Protein AF-A0A9D0VK00-F1 (afdb_monomer_lite)

Radius of gyration: 41.48 Å; chains: 1; bounding box: 102×37×130 Å

Sequence (480 aa):
MAPVDPTLLAILDDPEPTIRARGIARVRYRDLADPDVLACMLARCRDDQAVPGEPPRPGADPIAAFFDPDDPRARSTRVADLAAARLAATGFPSDRASVAALAGALSLDPPGTLPGVAITALIDGGLEDPEGALRALIPPLIALDVPLYEVIARSSAEAWPILAELATAPLAPRLWQELLNHPPAHDAAVDAVRTSTRSGRLQPTAAEAASILGVLVAWGEHDALIEIVEVLQRPWPWAVAWWALAEAPGAEAAASDLFAWLADPTPTPADLPARIAEAMVHQGPRPGFPLGAFLRWAGHDHGVLERWGVPDAITARVLSDWVCAIDEDLDRAWRAARHLCEAGAHGPEVISLIDPHPPWSASLLSALARADPPIPWLEPVLLARIEAHLEHLAPAVEALQRLGPSACAAALEIGLSLAEAAPIHTIPLRDGLVRIVRGGVDTSALAALASTAGDPALEARVRRIEPTIGPGEQITPSAG

Foldseek 3Di:
DPDAPVVLLCQCPDPDLQSNLVSLVPDALVNLVDVSSLLSLLVQLQQQDWDQDDDDDPPDDPVVQVPDPPRPRPDTDGSNVSSQVSCQVRDFDQELSSLLSLLVSLQVPGPPDSLVSLLSSLQVDPRPCNLSSCVRNVVSCLVVVHQNLNSLVRDDLVCLLSLLLVCVQPHSPRSLVSQCVPVSSNVSNLVSNLVCLVVVSHDDDPVRLLSNLLVCLLVLVLVSLLSNLVRVCVVPLCSLLSNLLSPQPCSVVVSVVVSVVSVDVPPPQQCSLLVSLVSNLVVAEDPPRPLLSSCVSNVANNCNCVGHAQPDPSNLVSLLVLLQVCVVPVVRNLVSLLSCQQVLNDDCSNVVSLPPDDDQALVSLLSLLVGVVHDPCSLVSLLVVCLVPVLSLQSCLNSQVSVALVSLVSSLVSLLVVQVVFDWDWDDDPPQKTWIAGPSRDLVSSCSSCVGNVDVVSNVSSVVRPIDIDGNPPDDDDDD

Secondary structure (DSSP, 8-state):
-PPP-HHHHHHHT-SSHHHHHHHHHH--HHHHTSHHHHHHHHHHTT---EEPPPPPPTTS-TTTTSS-TT-GGG-PEEHHHHHHHHHHHH----SHHHHHHHHHHHTT---TTHHHHHHHHHHS---S-HHHHHHHHHHHHHHTT---HHHHHH--TTTHHHHHHHHHTTB-HHHHHHHHTSHHHHHHHHHHHHHHHHTTS----HHHHHHHHHHHHHHT-HHHHHHHHHHHTTT-GGGHHHHHHTT-TTHHHHHHHHHHHHHSS-S-TTTHHHHHHHHHHHH---TT--HHHHHHHHSS-TTHHHHH---SHHHHHHHHHHHHTTTT-HHHHHHHHHHHHHTT---THHHHHHTT-----HHHHHHHTT-SS--TTHHHHHHHHHHH-GGGHHHHHHHHHHH-HHHHHHHHHHHHHHHHHSPEEEEE-GGGEEEEEETT--HHHHHHHHHHH--HHHHHHHHHHS-EEEETT--PPPP-

pLDDT: mean 82.75, std 12.8, range [33.88, 95.69]

Structure (mmCIF, N/CA/C/O backbone):
data_AF-A0A9D0VK00-F1
#
_entry.id   AF-A0A9D0VK00-F1
#
loop_
_atom_site.group_PDB
_atom_site.id
_atom_site.type_symbol
_atom_site.label_atom_id
_atom_site.label_alt_id
_atom_site.label_comp_id
_atom_site.label_asym_id
_atom_site.label_entity_id
_atom_site.label_seq_id
_atom_site.pdbx_PDB_ins_code
_atom_site.Cartn_x
_atom_site.Cartn_y
_atom_site.Cartn_z
_atom_site.occupancy
_atom_site.B_iso_or_equiv
_atom_site.auth_seq_id
_atom_site.auth_comp_id
_atom_site.auth_asym_id
_atom_site.auth_atom_id
_atom_site.pdbx_PDB_model_num
ATOM 1 N N . MET A 1 1 ? 43.897 -1.816 -39.741 1.00 51.66 1 MET A N 1
ATOM 2 C CA . MET A 1 1 ? 42.900 -0.838 -40.220 1.00 51.66 1 MET A CA 1
ATOM 3 C C . MET A 1 1 ? 43.413 -0.214 -41.502 1.00 51.66 1 MET A C 1
ATOM 5 O O . MET A 1 1 ? 44.567 0.197 -41.529 1.00 51.66 1 MET A O 1
ATOM 9 N N . ALA A 1 2 ? 42.609 -0.216 -42.566 1.00 52.78 2 ALA A N 1
ATOM 10 C CA . ALA A 1 2 ? 42.898 0.618 -43.730 1.00 52.78 2 ALA A CA 1
ATOM 11 C C . ALA A 1 2 ? 42.634 2.086 -43.342 1.00 52.78 2 ALA A C 1
ATOM 13 O O . ALA A 1 2 ? 41.702 2.319 -42.573 1.00 52.78 2 ALA A O 1
ATOM 14 N N . PRO A 1 3 ? 43.449 3.048 -43.801 1.00 55.41 3 PRO A N 1
ATOM 15 C CA . PRO A 1 3 ? 43.206 4.456 -43.522 1.00 55.41 3 PRO A CA 1
ATOM 16 C C . PRO A 1 3 ? 41.860 4.886 -44.112 1.00 55.41 3 PRO A C 1
ATOM 18 O O . PRO A 1 3 ? 41.479 4.439 -45.196 1.00 55.41 3 PRO A O 1
ATOM 21 N N . VAL A 1 4 ? 41.169 5.744 -43.367 1.00 62.44 4 VAL A N 1
ATOM 22 C CA . VAL A 1 4 ? 39.934 6.431 -43.757 1.00 62.44 4 VAL A CA 1
ATOM 23 C C . VAL A 1 4 ? 40.104 7.026 -45.149 1.00 62.44 4 VAL A C 1
ATOM 25 O O . VAL A 1 4 ? 41.153 7.603 -45.434 1.00 62.44 4 VAL A O 1
ATOM 28 N N . ASP A 1 5 ? 39.099 6.908 -46.016 1.00 71.69 5 ASP A N 1
ATOM 29 C CA . ASP A 1 5 ? 39.064 7.710 -47.238 1.00 71.69 5 ASP A CA 1
ATOM 30 C C . ASP A 1 5 ? 38.694 9.147 -46.830 1.00 71.69 5 ASP A C 1
ATOM 32 O O . ASP A 1 5 ? 37.524 9.392 -46.525 1.00 71.69 5 ASP A O 1
ATOM 36 N N . PRO A 1 6 ? 39.639 10.112 -46.798 1.00 72.06 6 PRO A N 1
ATOM 37 C CA . PRO A 1 6 ? 39.341 11.489 -46.391 1.00 72.06 6 PRO A CA 1
ATOM 38 C C . PRO A 1 6 ? 38.284 12.133 -47.300 1.00 72.06 6 PRO A C 1
ATOM 40 O O . PRO A 1 6 ? 37.614 13.088 -46.913 1.00 72.06 6 PRO A O 1
ATOM 43 N N . THR A 1 7 ? 38.091 11.575 -48.498 1.00 81.94 7 THR A N 1
ATOM 44 C CA . THR A 1 7 ? 37.042 11.968 -49.435 1.00 81.94 7 THR A CA 1
ATOM 45 C C . THR A 1 7 ? 35.647 11.620 -48.913 1.00 81.94 7 THR A C 1
ATOM 47 O O . THR A 1 7 ? 34.703 12.344 -49.205 1.00 81.94 7 THR A O 1
ATOM 50 N N . LEU A 1 8 ? 35.479 10.536 -48.144 1.00 85.38 8 LEU A N 1
ATOM 51 C CA . LEU A 1 8 ? 34.170 10.123 -47.626 1.00 85.38 8 LEU A CA 1
ATOM 52 C C . LEU A 1 8 ? 33.675 11.066 -46.525 1.00 85.38 8 LEU A C 1
ATOM 54 O O . LEU A 1 8 ? 32.536 11.519 -46.602 1.00 85.38 8 LEU A O 1
ATOM 58 N N . LEU A 1 9 ? 34.529 11.408 -45.554 1.00 85.69 9 LEU A N 1
ATOM 59 C CA . LEU A 1 9 ? 34.196 12.376 -44.500 1.00 85.69 9 LEU A CA 1
ATOM 60 C C . LEU A 1 9 ? 33.845 13.746 -45.089 1.00 85.69 9 LEU A C 1
ATOM 62 O O . LEU A 1 9 ? 32.819 14.322 -44.739 1.00 85.69 9 LEU A O 1
ATOM 66 N N . ALA A 1 10 ? 34.629 14.218 -46.064 1.00 86.19 10 ALA A N 1
ATOM 67 C CA . ALA A 1 10 ? 34.352 15.478 -46.750 1.00 86.19 10 ALA A CA 1
ATOM 68 C C . ALA A 1 10 ? 32.982 15.491 -47.459 1.00 86.19 10 ALA A C 1
ATOM 70 O O . ALA A 1 10 ? 32.319 16.521 -47.480 1.00 86.19 10 ALA A O 1
ATOM 71 N N . ILE A 1 11 ? 32.538 14.355 -48.017 1.00 87.31 11 ILE A N 1
ATOM 72 C CA . ILE A 1 11 ? 31.214 14.231 -48.653 1.00 87.31 11 ILE A CA 1
ATOM 73 C C . ILE A 1 11 ? 30.091 14.185 -47.603 1.00 87.31 11 ILE A C 1
ATOM 75 O O . ILE A 1 11 ? 29.010 14.718 -47.844 1.00 87.31 11 ILE A O 1
ATOM 79 N N . LEU A 1 12 ? 30.314 13.536 -46.456 1.00 87.81 12 LEU A N 1
ATOM 80 C CA . LEU A 1 12 ? 29.312 13.434 -45.388 1.00 87.81 12 LEU A CA 1
ATOM 81 C C . LEU A 1 12 ? 29.066 14.775 -44.673 1.00 87.81 12 LEU A C 1
ATOM 83 O O . LEU A 1 12 ? 27.941 15.025 -44.240 1.00 87.81 12 LEU A O 1
ATOM 87 N N . ASP A 1 13 ? 30.078 15.643 -44.603 1.00 87.81 13 ASP A N 1
ATOM 88 C CA . ASP A 1 13 ? 29.990 16.989 -44.016 1.00 87.81 13 ASP A CA 1
ATOM 89 C C . ASP A 1 13 ? 29.683 18.106 -45.031 1.00 87.81 13 ASP A C 1
ATOM 91 O O . ASP A 1 13 ? 29.649 19.284 -44.669 1.00 87.81 13 ASP A O 1
ATOM 95 N N . ASP A 1 14 ? 29.426 17.760 -46.294 1.00 89.50 14 ASP A N 1
ATOM 96 C CA . ASP A 1 14 ? 29.150 18.738 -47.348 1.00 89.50 14 ASP A CA 1
ATOM 97 C C . ASP A 1 14 ? 27.904 19.594 -47.019 1.00 89.50 14 ASP A C 1
ATOM 99 O O . ASP A 1 14 ? 26.900 19.055 -46.551 1.00 89.50 14 ASP A O 1
ATOM 103 N N . PRO A 1 15 ? 27.895 20.922 -47.249 1.00 86.00 15 PRO A N 1
ATOM 104 C CA . PRO A 1 15 ? 26.725 21.762 -46.977 1.00 86.00 15 PRO A CA 1
ATOM 105 C C . PRO A 1 15 ? 25.488 21.420 -47.829 1.00 86.00 15 PRO A C 1
ATOM 107 O O . PRO A 1 15 ? 24.371 21.759 -47.429 1.00 86.00 15 PRO A O 1
ATOM 110 N N . GLU A 1 16 ? 25.631 20.716 -48.955 1.00 87.56 16 GLU A N 1
ATOM 111 C CA . GLU A 1 16 ? 24.528 20.342 -49.842 1.00 87.56 16 GLU A CA 1
ATOM 112 C C . GLU A 1 16 ? 23.876 18.986 -49.454 1.00 87.56 16 GLU A C 1
ATOM 114 O O . GLU A 1 16 ? 24.536 17.942 -49.501 1.00 87.56 16 GLU A O 1
ATOM 119 N N . PRO A 1 17 ? 22.556 18.940 -49.150 1.00 83.62 17 PRO A N 1
ATOM 120 C CA . PRO A 1 17 ? 21.855 17.711 -48.739 1.00 83.62 17 PRO A CA 1
ATOM 121 C C . PRO A 1 17 ? 22.003 16.543 -49.720 1.00 83.62 17 PRO A C 1
ATOM 123 O O . PRO A 1 17 ? 22.166 15.390 -49.320 1.00 83.62 17 PRO A O 1
ATOM 126 N N . THR A 1 18 ? 21.972 16.836 -51.022 1.00 84.75 18 THR A N 1
ATOM 127 C CA . THR A 1 18 ? 22.092 15.838 -52.092 1.00 84.75 18 THR A CA 1
ATOM 128 C C . THR A 1 18 ? 23.476 15.189 -52.116 1.00 84.75 18 THR A C 1
ATOM 130 O O . THR A 1 18 ? 23.601 13.996 -52.406 1.00 84.75 18 THR A O 1
ATOM 133 N N . ILE A 1 19 ? 24.528 15.955 -51.808 1.00 84.62 19 ILE A N 1
ATOM 134 C CA . ILE A 1 19 ? 25.902 15.447 -51.745 1.00 84.62 19 ILE A CA 1
ATOM 135 C C . ILE A 1 19 ? 26.059 14.556 -50.510 1.00 84.62 19 ILE A C 1
ATOM 137 O O . ILE A 1 19 ? 26.530 13.421 -50.641 1.00 84.62 19 ILE A O 1
ATOM 141 N N . ARG A 1 20 ? 25.539 14.990 -49.356 1.00 88.62 20 ARG A N 1
ATOM 142 C CA . ARG A 1 20 ? 25.523 14.176 -48.130 1.00 88.62 20 ARG A CA 1
ATOM 143 C C . ARG A 1 20 ? 24.768 12.862 -48.306 1.00 88.62 20 ARG A C 1
ATOM 145 O O . ARG A 1 20 ? 25.287 11.811 -47.937 1.00 88.62 20 ARG A O 1
ATOM 152 N N . ALA A 1 21 ? 23.596 12.880 -48.946 1.00 84.56 21 ALA A N 1
ATOM 153 C CA . ALA A 1 21 ? 22.815 11.674 -49.240 1.00 84.56 21 ALA A CA 1
ATOM 154 C C . ALA A 1 21 ? 23.599 10.644 -50.074 1.00 84.56 21 ALA A C 1
ATOM 156 O O . ALA A 1 21 ? 23.541 9.440 -49.811 1.00 84.56 21 ALA A O 1
ATOM 157 N N . ARG A 1 22 ? 24.396 11.105 -51.048 1.00 84.69 22 ARG A N 1
ATOM 158 C CA . ARG A 1 22 ? 25.305 10.233 -51.812 1.00 84.69 22 ARG A CA 1
ATOM 159 C C . ARG A 1 22 ? 26.430 9.680 -50.944 1.00 84.69 22 ARG A C 1
ATOM 161 O O . ARG A 1 22 ? 26.801 8.521 -51.120 1.00 84.69 22 ARG A O 1
ATOM 168 N N . GLY A 1 23 ? 26.967 10.487 -50.028 1.00 85.44 23 GLY A N 1
ATOM 169 C CA . GLY A 1 23 ? 27.923 10.039 -49.013 1.00 85.44 23 GLY A CA 1
ATOM 170 C C . GLY A 1 23 ? 27.354 8.898 -48.178 1.00 85.44 23 GLY A C 1
ATOM 171 O O . GLY A 1 23 ? 27.925 7.809 -48.166 1.00 85.44 23 GLY A O 1
ATOM 172 N N . ILE A 1 24 ? 26.173 9.112 -47.593 1.00 87.75 24 ILE A N 1
ATOM 173 C CA . ILE A 1 24 ? 25.434 8.135 -46.779 1.00 87.75 24 ILE A CA 1
ATOM 174 C C . ILE A 1 24 ? 25.257 6.809 -47.532 1.00 87.75 24 ILE A C 1
ATOM 176 O O . ILE A 1 24 ? 25.622 5.749 -47.026 1.00 87.75 24 ILE A O 1
ATOM 180 N N . ALA A 1 25 ? 24.780 6.839 -48.780 1.00 86.12 25 ALA A N 1
ATOM 181 C CA . ALA A 1 25 ? 24.563 5.626 -49.577 1.00 86.12 25 ALA A CA 1
ATOM 182 C C . ALA A 1 25 ? 25.851 4.810 -49.842 1.00 86.12 25 ALA A C 1
ATOM 184 O O . ALA A 1 25 ? 25.800 3.594 -50.084 1.00 86.12 25 ALA A O 1
ATOM 185 N N . ARG A 1 26 ? 27.021 5.464 -49.806 1.00 87.19 26 ARG A N 1
ATOM 186 C CA . ARG A 1 26 ? 28.328 4.837 -50.047 1.00 87.19 26 ARG A CA 1
ATOM 187 C C . ARG A 1 26 ? 28.936 4.201 -48.801 1.00 87.19 26 ARG A C 1
ATOM 189 O O . ARG A 1 26 ? 29.716 3.266 -48.978 1.00 87.19 26 ARG A O 1
ATOM 196 N N . VAL A 1 27 ? 28.556 4.635 -47.598 1.00 87.81 27 VAL A N 1
ATOM 197 C CA . VAL A 1 27 ? 29.093 4.118 -46.326 1.00 87.81 27 VAL A CA 1
ATOM 198 C C . VAL A 1 27 ? 28.899 2.608 -46.228 1.00 87.81 27 VAL A C 1
ATOM 200 O O . VAL A 1 27 ? 27.799 2.100 -46.446 1.00 87.81 27 VAL A O 1
ATOM 203 N N . ARG A 1 28 ? 29.956 1.856 -45.926 1.00 87.06 28 ARG A N 1
ATOM 204 C CA . ARG A 1 28 ? 29.937 0.404 -45.686 1.00 87.06 28 ARG A CA 1
ATOM 205 C C . ARG A 1 28 ? 30.253 0.107 -44.221 1.00 87.06 28 ARG A C 1
ATOM 207 O O . ARG A 1 28 ? 30.831 0.936 -43.535 1.00 87.06 28 ARG A O 1
ATOM 214 N N . TYR A 1 29 ? 29.963 -1.118 -43.775 1.00 83.25 29 TYR A N 1
ATOM 215 C CA . TYR A 1 29 ? 30.250 -1.564 -42.403 1.00 83.25 29 TYR A CA 1
ATOM 216 C C . TYR A 1 29 ? 31.697 -1.285 -41.963 1.00 83.25 29 TYR A C 1
ATOM 218 O O . TYR A 1 29 ? 31.931 -0.745 -40.891 1.00 83.25 29 TYR A O 1
ATOM 226 N N . ARG A 1 30 ? 32.683 -1.569 -42.828 1.00 85.31 30 ARG A N 1
ATOM 227 C CA . ARG A 1 30 ? 34.106 -1.311 -42.533 1.00 85.31 30 ARG A CA 1
ATOM 228 C C . ARG A 1 30 ? 34.424 0.167 -42.276 1.00 85.31 30 ARG A C 1
ATOM 230 O O . ARG A 1 30 ? 35.412 0.447 -41.614 1.00 85.31 30 ARG A O 1
ATOM 237 N N . ASP A 1 31 ? 33.638 1.071 -42.862 1.00 86.62 31 ASP A N 1
ATOM 238 C CA . ASP A 1 31 ? 33.833 2.512 -42.734 1.00 86.62 31 ASP A CA 1
ATOM 239 C C . ASP A 1 31 ? 33.232 2.995 -41.400 1.00 86.62 31 ASP A C 1
ATOM 241 O O . ASP A 1 31 ? 33.724 3.955 -40.833 1.00 86.62 31 ASP A O 1
ATOM 245 N N . LEU A 1 32 ? 32.232 2.290 -40.849 1.00 85.62 32 LEU A N 1
ATOM 246 C CA . LEU A 1 32 ? 31.649 2.576 -39.529 1.00 85.62 32 LEU A CA 1
ATOM 247 C C . LEU A 1 32 ? 32.541 2.154 -38.354 1.00 85.62 32 LEU A C 1
ATOM 249 O O . LEU A 1 32 ? 32.306 2.593 -37.237 1.00 85.62 32 LEU A O 1
ATOM 253 N N . ALA A 1 33 ? 33.558 1.320 -38.591 1.00 84.88 33 ALA A N 1
ATOM 254 C CA . ALA A 1 33 ? 34.570 0.997 -37.582 1.00 84.88 33 ALA A CA 1
ATOM 255 C C . ALA A 1 33 ? 35.518 2.179 -37.293 1.00 84.88 33 ALA A C 1
ATOM 257 O O . ALA A 1 33 ? 36.311 2.120 -36.355 1.00 84.88 33 ALA A O 1
ATOM 258 N N . ASP A 1 34 ? 35.475 3.227 -38.120 1.00 87.31 34 ASP A N 1
ATOM 259 C CA . ASP A 1 34 ? 36.136 4.496 -37.850 1.00 87.31 34 ASP A CA 1
ATOM 260 C C . ASP A 1 34 ? 35.206 5.406 -37.020 1.00 87.31 34 ASP A C 1
ATOM 262 O O . ASP A 1 34 ? 34.110 5.745 -37.489 1.00 87.31 34 ASP A O 1
ATOM 266 N N . PRO A 1 35 ? 35.624 5.825 -35.809 1.00 85.25 35 PRO A N 1
ATOM 267 C CA . PRO A 1 35 ? 34.808 6.665 -34.939 1.00 85.25 35 PRO A CA 1
ATOM 268 C C . PRO A 1 35 ? 34.424 8.006 -35.574 1.00 85.25 35 PRO A C 1
ATOM 270 O O . PRO A 1 35 ? 33.330 8.493 -35.295 1.00 85.25 35 PRO A O 1
ATOM 273 N N . ASP A 1 36 ? 35.256 8.586 -36.446 1.00 87.00 36 ASP A N 1
ATOM 274 C CA . ASP A 1 36 ? 34.959 9.883 -37.067 1.00 87.00 36 ASP A CA 1
ATOM 275 C C . ASP A 1 36 ? 33.836 9.754 -38.109 1.00 87.00 36 ASP A C 1
ATOM 277 O O . ASP A 1 36 ? 32.916 10.576 -38.164 1.00 87.00 36 ASP A O 1
ATOM 281 N N . VAL A 1 37 ? 33.855 8.677 -38.903 1.00 88.38 37 VAL A N 1
ATOM 282 C CA . VAL A 1 37 ? 32.797 8.372 -39.881 1.00 88.38 37 VAL A CA 1
ATOM 283 C C . VAL A 1 37 ? 31.492 8.024 -39.172 1.00 88.38 37 VAL A C 1
ATOM 285 O O . VAL A 1 37 ? 30.434 8.514 -39.577 1.00 88.38 37 VAL A O 1
ATOM 288 N N . LEU A 1 38 ? 31.546 7.222 -38.104 1.00 88.56 38 LEU A N 1
ATOM 289 C CA . LEU A 1 38 ? 30.367 6.898 -37.303 1.00 88.56 38 LEU A CA 1
ATOM 290 C C . LEU A 1 38 ? 29.778 8.150 -36.639 1.00 88.56 38 LEU A C 1
ATOM 292 O O . LEU A 1 38 ? 28.572 8.374 -36.735 1.00 88.56 38 LEU A O 1
ATOM 296 N N . ALA A 1 39 ? 30.607 8.991 -36.016 1.00 87.75 39 ALA A N 1
ATOM 297 C CA . ALA A 1 39 ? 30.164 10.236 -35.393 1.00 87.75 39 ALA A CA 1
ATOM 298 C C . ALA A 1 39 ? 29.517 11.180 -36.416 1.00 87.75 39 ALA A C 1
ATOM 300 O O . ALA A 1 39 ? 28.451 11.739 -36.150 1.00 87.75 39 ALA A O 1
ATOM 301 N N . CYS A 1 40 ? 30.109 11.306 -37.608 1.00 87.44 40 CYS A N 1
ATOM 302 C CA . CYS A 1 40 ? 29.529 12.085 -38.695 1.00 87.44 40 CYS A CA 1
ATOM 303 C C . CYS A 1 40 ? 28.169 11.505 -39.128 1.00 87.44 40 CYS A C 1
ATOM 305 O O . CYS A 1 40 ? 27.182 12.238 -39.173 1.00 87.44 40 CYS A O 1
ATOM 307 N N . MET A 1 41 ? 28.066 10.189 -39.352 1.00 89.69 41 MET A N 1
ATOM 308 C CA . MET A 1 41 ? 26.805 9.511 -39.700 1.00 89.69 41 MET A CA 1
ATOM 309 C C . MET A 1 41 ? 25.708 9.697 -38.642 1.00 89.69 41 MET A C 1
ATOM 311 O O . MET A 1 41 ? 24.558 9.976 -38.985 1.00 89.69 41 MET A O 1
ATOM 315 N N . LEU A 1 42 ? 26.053 9.591 -37.358 1.00 88.06 42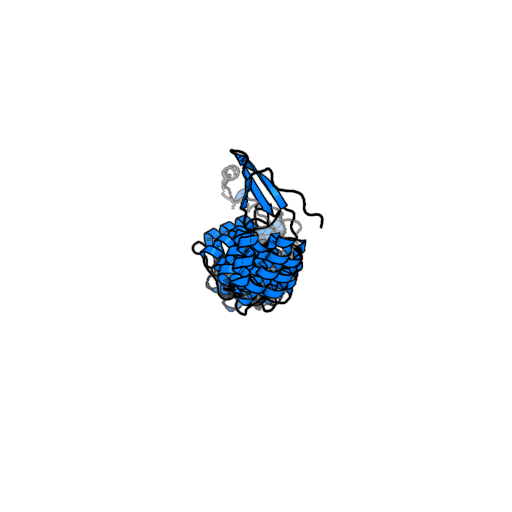 LEU A N 1
ATOM 316 C CA . LEU A 1 42 ? 25.128 9.839 -36.251 1.00 88.06 42 LEU A CA 1
ATOM 317 C C . LEU A 1 42 ? 24.693 11.309 -36.194 1.00 88.06 42 LEU A C 1
ATOM 319 O O . LEU A 1 42 ? 23.514 11.588 -35.991 1.00 88.06 42 LEU A O 1
ATOM 323 N N . ALA A 1 43 ? 25.599 12.256 -36.455 1.00 86.81 43 ALA A N 1
ATOM 324 C CA . ALA A 1 43 ? 25.243 13.669 -36.568 1.00 86.81 43 ALA A CA 1
ATOM 325 C C . ALA A 1 43 ? 24.254 13.919 -37.722 1.00 86.81 43 ALA A C 1
ATOM 327 O O . ALA A 1 43 ? 23.325 14.717 -37.578 1.00 86.81 43 ALA A O 1
ATOM 328 N N . ARG A 1 44 ? 24.387 13.190 -38.841 1.00 87.94 44 ARG A N 1
ATOM 329 C CA . ARG A 1 44 ? 23.442 13.268 -39.969 1.00 87.94 44 ARG A CA 1
ATOM 330 C C . ARG A 1 44 ? 22.058 12.718 -39.655 1.00 87.94 44 ARG A C 1
ATOM 332 O O . ARG A 1 44 ? 21.103 13.146 -40.290 1.00 87.94 44 ARG A O 1
ATOM 339 N N . CYS A 1 45 ? 21.910 11.870 -38.640 1.00 82.19 45 CYS A N 1
ATOM 340 C CA . CYS A 1 45 ? 20.595 11.415 -38.177 1.00 82.19 45 CYS A CA 1
ATOM 341 C C . CYS A 1 45 ? 19.742 12.547 -37.567 1.00 82.19 45 CYS A C 1
ATOM 343 O O . CYS A 1 45 ? 18.585 12.323 -37.240 1.00 82.19 45 CYS A O 1
ATOM 345 N N . ARG A 1 46 ? 20.287 13.764 -37.428 1.00 81.44 46 ARG A N 1
ATOM 346 C CA . ARG A 1 46 ? 19.575 14.972 -36.970 1.00 81.44 46 ARG A CA 1
ATOM 347 C C . ARG A 1 46 ? 19.362 16.005 -38.078 1.00 81.44 46 ARG A C 1
ATOM 349 O O . ARG A 1 46 ? 18.865 17.100 -37.831 1.00 81.44 46 ARG A O 1
ATOM 356 N N . ASP A 1 47 ? 19.769 15.673 -39.295 1.00 81.44 47 ASP A N 1
ATOM 357 C CA . ASP A 1 47 ? 19.693 16.553 -40.448 1.00 81.44 47 ASP A CA 1
ATOM 358 C C . ASP A 1 47 ? 18.304 16.464 -41.093 1.00 81.44 47 ASP A C 1
ATOM 360 O O . ASP A 1 47 ? 18.008 15.557 -41.876 1.00 81.44 47 ASP A O 1
ATOM 364 N N . ASP A 1 48 ? 17.441 17.416 -40.737 1.00 78.12 48 ASP A N 1
ATOM 365 C CA . ASP A 1 48 ? 16.050 17.469 -41.202 1.00 78.12 48 ASP A CA 1
ATOM 366 C C . ASP A 1 48 ? 15.907 18.029 -42.630 1.00 78.12 48 ASP A C 1
ATOM 368 O O . ASP A 1 48 ? 14.804 18.282 -43.118 1.00 78.12 48 ASP A O 1
ATOM 372 N N . GLN A 1 49 ? 17.026 18.249 -43.331 1.00 83.38 49 GLN A N 1
ATOM 373 C CA . GLN A 1 49 ? 16.983 18.733 -44.701 1.00 83.38 49 GLN A CA 1
ATOM 374 C C . GLN A 1 49 ? 16.409 17.659 -45.630 1.00 83.38 49 GLN A C 1
ATOM 376 O O . GLN A 1 49 ? 16.832 16.500 -45.653 1.00 83.38 49 GLN A O 1
ATOM 381 N N . ALA A 1 50 ? 15.424 18.074 -46.421 1.00 82.12 50 ALA A N 1
ATOM 382 C CA . ALA A 1 50 ? 14.809 17.256 -47.448 1.00 82.12 50 ALA A CA 1
ATOM 383 C C . ALA A 1 50 ? 15.758 17.067 -48.638 1.00 82.12 50 ALA A C 1
ATOM 385 O O . ALA A 1 50 ? 16.333 18.027 -49.154 1.00 82.12 50 ALA A O 1
ATOM 386 N N . VAL A 1 51 ? 15.853 15.831 -49.118 1.00 78.62 51 VAL A N 1
ATOM 387 C CA . VAL A 1 51 ? 16.534 15.476 -50.362 1.00 78.62 51 VAL A CA 1
ATOM 388 C C . VAL A 1 51 ? 15.471 15.069 -51.385 1.00 78.62 51 VAL A C 1
ATOM 390 O O . VAL A 1 51 ? 14.575 14.284 -51.048 1.00 78.62 51 VAL A O 1
ATOM 393 N N . PRO A 1 52 ? 15.525 15.590 -52.625 1.00 68.00 52 PRO A N 1
ATOM 394 C CA . PRO A 1 52 ? 14.658 15.118 -53.698 1.00 68.00 52 PRO A CA 1
ATOM 395 C C . PRO A 1 52 ? 14.855 13.613 -53.916 1.00 68.00 52 PRO A C 1
ATOM 397 O O . PRO A 1 52 ? 15.991 13.135 -53.899 1.00 68.00 52 PRO A O 1
ATOM 400 N N . GLY A 1 53 ? 13.767 12.872 -54.143 1.00 61.28 53 GLY A N 1
ATOM 401 C CA . GLY A 1 53 ? 13.852 11.468 -54.554 1.00 61.28 53 GLY A CA 1
ATOM 402 C C . GLY A 1 53 ? 14.691 11.302 -55.831 1.00 61.28 53 GLY A C 1
ATOM 403 O O . GLY A 1 53 ? 14.842 12.244 -56.613 1.00 61.28 53 GLY A O 1
ATOM 404 N N . GLU A 1 54 ? 15.266 10.113 -56.044 1.00 54.81 54 GLU A N 1
ATOM 405 C CA . GLU A 1 54 ? 16.063 9.833 -57.247 1.00 54.81 54 GLU A CA 1
ATOM 406 C C . GLU A 1 54 ? 15.268 10.163 -58.528 1.00 54.81 54 GLU A C 1
ATOM 408 O O . GLU A 1 54 ? 14.115 9.737 -58.659 1.00 54.81 54 GLU A O 1
ATOM 413 N N . PRO A 1 55 ? 15.858 10.890 -59.501 1.00 47.38 55 PRO A N 1
ATOM 414 C CA . PRO A 1 55 ? 15.203 11.109 -60.780 1.00 47.38 55 PRO A CA 1
ATOM 415 C C . PRO A 1 55 ? 15.047 9.771 -61.520 1.00 47.38 55 PRO A C 1
ATOM 417 O O . PRO A 1 55 ? 15.906 8.890 -61.400 1.00 47.38 55 PRO A O 1
ATOM 420 N N . PRO A 1 56 ? 13.972 9.595 -62.307 1.00 42.66 56 PRO A N 1
ATOM 421 C CA . PRO A 1 56 ? 13.714 8.341 -62.996 1.00 42.66 56 PRO A CA 1
ATOM 422 C C . PRO A 1 56 ? 14.878 7.957 -63.915 1.00 42.66 56 PRO A C 1
ATOM 424 O O . PRO A 1 56 ? 15.525 8.804 -64.537 1.00 42.66 56 PRO A O 1
ATOM 427 N N . ARG A 1 57 ? 15.103 6.644 -64.056 1.00 47.75 57 ARG A N 1
ATOM 428 C CA . ARG A 1 57 ? 15.965 6.115 -65.120 1.00 47.75 57 ARG A CA 1
ATOM 429 C C . ARG A 1 57 ? 15.463 6.628 -66.482 1.00 47.75 57 ARG A C 1
ATOM 431 O O . ARG A 1 57 ? 14.250 6.768 -66.656 1.00 47.75 57 ARG A O 1
ATOM 438 N N . PRO A 1 58 ? 16.352 6.877 -67.461 1.00 39.88 58 PRO A N 1
ATOM 439 C CA . PRO A 1 58 ? 15.942 7.385 -68.768 1.00 39.88 58 PRO A CA 1
ATOM 440 C C . PRO A 1 58 ? 14.916 6.437 -69.411 1.00 39.88 58 PRO A C 1
ATOM 442 O O . PRO A 1 58 ? 15.240 5.277 -69.660 1.00 39.88 58 PRO A O 1
ATOM 445 N N . GLY A 1 59 ? 13.686 6.916 -69.648 1.00 49.94 59 GLY A N 1
ATOM 446 C CA . GLY A 1 59 ? 12.618 6.148 -70.310 1.00 49.94 59 GLY A CA 1
ATOM 447 C C . GLY A 1 59 ? 11.241 6.126 -69.627 1.00 49.94 59 GLY A C 1
ATOM 448 O O . GLY A 1 59 ? 10.310 5.592 -70.220 1.00 49.94 59 GLY A O 1
ATOM 449 N N . ALA A 1 60 ? 11.075 6.689 -68.425 1.00 49.00 60 ALA A N 1
ATOM 450 C CA . ALA A 1 60 ? 9.754 6.831 -67.795 1.00 49.00 60 ALA A CA 1
ATOM 451 C C . ALA A 1 60 ? 9.026 8.105 -68.274 1.00 49.00 60 ALA A C 1
ATOM 453 O O . ALA A 1 60 ? 9.659 9.149 -68.428 1.00 49.00 60 ALA A O 1
ATOM 454 N N . ASP A 1 61 ? 7.710 8.017 -68.504 1.00 54.81 61 ASP A N 1
ATOM 455 C CA . ASP A 1 61 ? 6.866 9.133 -68.961 1.00 54.81 61 ASP A CA 1
ATOM 456 C C . ASP A 1 61 ? 6.797 10.251 -67.893 1.00 54.81 61 ASP A C 1
ATOM 458 O O . ASP A 1 61 ? 6.269 10.025 -66.798 1.00 54.81 61 ASP A O 1
ATOM 462 N N . PRO A 1 62 ? 7.320 11.457 -68.182 1.00 54.12 62 PRO A N 1
ATOM 463 C CA . PRO A 1 62 ? 7.412 12.547 -67.215 1.00 54.12 62 PRO A CA 1
ATOM 464 C C . PRO A 1 62 ? 6.058 13.171 -66.844 1.00 54.12 62 PRO A C 1
ATOM 466 O O . PRO A 1 62 ? 5.970 13.829 -65.811 1.00 54.12 62 PRO A O 1
ATOM 469 N N . ILE A 1 63 ? 5.001 12.975 -67.640 1.00 56.41 63 ILE A N 1
ATOM 470 C CA . ILE A 1 63 ? 3.681 13.572 -67.372 1.00 56.41 63 ILE A CA 1
ATOM 471 C C . ILE A 1 63 ? 2.883 12.712 -66.383 1.00 56.41 63 ILE A C 1
ATOM 473 O O . ILE A 1 63 ? 2.202 13.248 -65.511 1.00 56.41 63 ILE A O 1
ATOM 477 N N . ALA A 1 64 ? 3.030 11.385 -66.444 1.00 56.16 64 ALA A N 1
ATOM 478 C CA . ALA A 1 64 ? 2.376 10.458 -65.517 1.00 56.16 64 ALA A CA 1
ATOM 479 C C . ALA A 1 64 ? 2.897 10.577 -64.068 1.00 56.16 64 ALA A C 1
ATOM 481 O O . ALA A 1 64 ? 2.175 10.267 -63.130 1.00 56.16 64 ALA A O 1
ATOM 482 N N . ALA A 1 65 ? 4.132 11.056 -63.883 1.00 51.66 65 ALA A N 1
ATOM 483 C CA . ALA A 1 65 ? 4.767 11.274 -62.579 1.00 51.66 65 ALA A CA 1
ATOM 484 C C . ALA A 1 65 ? 4.225 12.471 -61.787 1.00 51.66 65 ALA A C 1
ATOM 486 O O . ALA A 1 65 ? 4.398 12.557 -60.578 1.00 51.66 65 ALA A O 1
ATOM 487 N N . PHE A 1 66 ? 3.632 13.442 -62.479 1.00 50.22 66 PHE A N 1
ATOM 488 C CA . PHE A 1 66 ? 3.262 14.720 -61.874 1.00 50.22 66 PHE A CA 1
ATOM 489 C C . PHE A 1 66 ? 1.877 14.686 -61.203 1.00 50.22 66 PHE A C 1
ATOM 491 O O . PHE A 1 66 ? 1.561 15.560 -60.402 1.00 50.22 66 PHE A O 1
ATOM 498 N N . PHE A 1 67 ? 1.046 13.689 -61.527 1.00 51.69 67 PHE A N 1
ATOM 499 C CA . PHE A 1 67 ? -0.365 13.622 -61.121 1.00 51.69 67 PHE A CA 1
ATOM 500 C C . PHE A 1 67 ? -0.714 12.439 -60.208 1.00 51.69 67 PHE A C 1
ATOM 502 O O . PHE A 1 67 ? -1.890 12.247 -59.907 1.00 51.69 67 PHE A O 1
ATOM 509 N N . ASP A 1 68 ? 0.269 11.657 -59.764 1.00 49.19 68 ASP A N 1
ATOM 510 C CA . ASP A 1 68 ? 0.045 10.520 -58.870 1.00 49.19 68 ASP A CA 1
ATOM 511 C C . ASP A 1 68 ? 0.370 10.920 -57.408 1.00 49.19 68 ASP A C 1
ATOM 513 O O . ASP A 1 68 ? 1.533 11.144 -57.071 1.00 49.19 68 ASP A O 1
ATOM 517 N N . PRO A 1 69 ? -0.640 11.084 -56.527 1.00 43.81 69 PRO A N 1
ATOM 518 C CA . PRO A 1 69 ? -0.435 11.461 -55.126 1.00 43.81 69 PRO A CA 1
ATOM 519 C C . PRO A 1 69 ? 0.199 10.344 -54.279 1.00 43.81 69 PRO A C 1
ATOM 521 O O . PRO A 1 69 ? 0.687 10.631 -53.187 1.00 43.81 69 PRO A O 1
ATOM 524 N N . ASP A 1 70 ? 0.241 9.105 -54.782 1.00 45.22 70 ASP A N 1
ATOM 525 C CA . ASP A 1 70 ? 0.960 7.989 -54.164 1.00 45.22 70 ASP A CA 1
ATOM 526 C C . ASP A 1 70 ? 2.372 7.807 -54.744 1.00 45.22 70 ASP A C 1
ATOM 528 O O . ASP A 1 70 ? 3.125 6.946 -54.264 1.00 45.22 70 ASP A O 1
ATOM 532 N N . ASP A 1 71 ? 2.772 8.643 -55.714 1.00 49.06 71 ASP A N 1
ATOM 533 C CA . ASP A 1 71 ? 4.047 8.518 -56.406 1.00 49.06 71 ASP A CA 1
ATOM 534 C C . ASP A 1 71 ? 5.219 8.636 -55.414 1.00 49.06 71 ASP A C 1
ATOM 536 O O . ASP A 1 71 ? 5.425 9.695 -54.802 1.00 49.06 71 ASP A O 1
ATOM 540 N N . PRO A 1 72 ? 6.055 7.591 -55.249 1.00 45.69 72 PRO A N 1
ATOM 541 C CA . PRO A 1 72 ? 7.277 7.693 -54.457 1.00 45.69 72 PRO A CA 1
ATOM 542 C C . PRO A 1 72 ? 8.218 8.813 -54.950 1.00 45.69 72 PRO A C 1
ATOM 544 O O . PRO A 1 72 ? 9.081 9.241 -54.188 1.00 45.69 72 PRO A O 1
ATOM 547 N N . ARG A 1 73 ? 8.023 9.336 -56.176 1.00 49.78 73 ARG A N 1
ATOM 548 C CA . ARG A 1 73 ? 8.740 10.480 -56.777 1.00 49.78 73 ARG A CA 1
ATOM 549 C C . ARG A 1 73 ? 8.456 11.833 -56.101 1.00 49.78 73 ARG A C 1
ATOM 551 O O . ARG A 1 73 ? 9.297 12.723 -56.196 1.00 49.78 73 ARG A O 1
ATOM 558 N N . ALA A 1 74 ? 7.315 11.997 -55.422 1.00 45.56 74 ALA A N 1
ATOM 559 C CA . ALA A 1 74 ? 6.941 13.230 -54.710 1.00 45.56 74 ALA A CA 1
ATOM 560 C C . ALA A 1 74 ? 7.359 13.233 -53.226 1.00 45.56 74 ALA A C 1
ATOM 562 O O . ALA A 1 74 ? 7.225 14.248 -52.539 1.00 45.56 74 ALA A O 1
ATOM 563 N N . ARG A 1 75 ? 7.879 12.108 -52.718 1.00 54.25 75 ARG A N 1
ATOM 564 C CA . ARG A 1 75 ? 8.295 11.973 -51.319 1.00 54.25 75 ARG A CA 1
ATOM 565 C C . ARG A 1 75 ? 9.724 12.483 -51.176 1.00 54.25 75 ARG A C 1
ATOM 567 O O . ARG A 1 75 ? 10.685 11.786 -51.498 1.00 54.25 75 ARG A O 1
ATOM 574 N N . SER A 1 76 ? 9.875 13.713 -50.698 1.00 61.88 76 SER A N 1
ATOM 575 C CA . SER A 1 76 ? 11.154 14.142 -50.141 1.00 61.88 76 SER A CA 1
ATOM 576 C C . SER A 1 76 ? 11.539 13.193 -49.003 1.00 61.88 76 SER A C 1
ATOM 578 O O . SER A 1 76 ? 10.736 12.925 -48.110 1.00 61.88 76 SER A O 1
ATOM 580 N N . THR A 1 77 ? 12.758 12.653 -49.048 1.00 74.62 77 THR A N 1
ATOM 581 C CA . THR A 1 77 ? 13.307 11.853 -47.941 1.00 74.62 77 THR A CA 1
ATOM 582 C C . THR A 1 77 ? 14.256 12.735 -47.148 1.00 74.62 77 THR A C 1
ATOM 584 O O . THR A 1 77 ? 15.016 13.507 -47.737 1.00 74.62 77 THR A O 1
ATOM 587 N N . ARG A 1 78 ? 14.213 12.666 -45.819 1.00 84.38 78 ARG A N 1
ATOM 588 C CA . ARG A 1 78 ? 15.119 13.448 -44.972 1.00 84.38 78 ARG A CA 1
ATOM 589 C C . ARG A 1 78 ? 16.504 12.807 -44.974 1.00 84.38 78 ARG A C 1
ATOM 591 O O . ARG A 1 78 ? 16.621 11.580 -45.000 1.00 84.38 78 ARG A O 1
ATOM 598 N N . VAL A 1 79 ? 17.557 13.624 -44.919 1.00 82.62 79 VAL A N 1
ATOM 599 C CA . VAL A 1 79 ? 18.936 13.127 -44.741 1.00 82.62 79 VAL A CA 1
ATOM 600 C C . VAL A 1 79 ? 19.024 12.239 -43.493 1.00 82.62 79 VAL A C 1
ATOM 602 O O . VAL A 1 79 ? 19.660 11.186 -43.542 1.00 82.62 79 VAL A O 1
ATOM 605 N N . ALA A 1 80 ? 18.314 12.615 -42.425 1.00 82.25 80 ALA A N 1
ATOM 606 C CA . ALA A 1 80 ? 18.193 11.830 -41.202 1.00 82.25 80 ALA A CA 1
ATOM 607 C C . ALA A 1 80 ? 17.713 10.385 -41.433 1.00 82.25 80 ALA A C 1
ATOM 609 O O . ALA A 1 80 ? 18.371 9.442 -40.989 1.00 82.25 80 ALA A O 1
ATOM 610 N N . ASP A 1 81 ? 16.621 10.200 -42.182 1.00 82.69 81 ASP A N 1
ATOM 611 C CA . ASP A 1 81 ? 16.046 8.876 -42.448 1.00 82.69 81 ASP A CA 1
ATOM 612 C C . ASP A 1 81 ? 16.979 8.014 -43.301 1.00 82.69 81 ASP A C 1
ATOM 614 O O . ASP A 1 81 ? 17.124 6.815 -43.062 1.00 82.69 81 ASP A O 1
ATOM 618 N N . LEU A 1 82 ? 17.667 8.626 -44.271 1.00 85.50 82 LEU A N 1
ATOM 619 C CA . LEU A 1 82 ? 18.667 7.932 -45.082 1.00 85.50 82 LEU A CA 1
ATOM 620 C C . LEU A 1 82 ? 19.849 7.461 -44.231 1.00 85.50 82 LEU A C 1
ATOM 622 O O . LEU A 1 82 ? 20.323 6.339 -44.418 1.00 85.50 82 LEU A O 1
ATOM 626 N N . ALA A 1 83 ? 20.332 8.301 -43.313 1.00 84.69 83 ALA A N 1
ATOM 627 C CA . ALA A 1 83 ? 21.450 7.971 -42.436 1.00 84.69 83 ALA A CA 1
ATOM 628 C C . ALA A 1 83 ? 21.100 6.808 -41.496 1.00 84.69 83 ALA A C 1
ATOM 630 O O . ALA A 1 83 ? 21.838 5.823 -41.442 1.00 84.69 83 ALA A O 1
ATOM 631 N N . ALA A 1 84 ? 19.949 6.872 -40.828 1.00 84.69 84 ALA A N 1
ATOM 632 C CA . ALA A 1 84 ? 19.488 5.822 -39.925 1.00 84.69 84 ALA A CA 1
ATOM 633 C C . ALA A 1 84 ? 19.174 4.508 -40.663 1.00 84.69 84 ALA A C 1
ATOM 635 O O . ALA A 1 84 ? 19.641 3.445 -40.249 1.00 84.69 84 ALA A O 1
ATOM 636 N N . ALA A 1 85 ? 18.483 4.563 -41.810 1.00 83.94 85 ALA A N 1
ATOM 637 C CA . ALA A 1 85 ? 18.240 3.381 -42.639 1.00 83.94 85 ALA A CA 1
ATOM 638 C C . ALA A 1 85 ? 19.551 2.753 -43.129 1.00 83.94 85 ALA A C 1
ATOM 640 O O . ALA A 1 85 ? 19.673 1.527 -43.198 1.00 83.94 85 ALA A O 1
ATOM 641 N N . ARG A 1 86 ? 20.557 3.581 -43.445 1.00 87.44 86 ARG A N 1
ATOM 642 C CA . ARG A 1 86 ? 21.879 3.083 -43.816 1.00 87.44 86 ARG A CA 1
ATOM 643 C C . ARG A 1 86 ? 22.543 2.363 -42.653 1.00 87.44 86 ARG A C 1
ATOM 645 O O . ARG A 1 86 ? 23.002 1.251 -42.880 1.00 87.44 86 ARG A O 1
ATOM 652 N N . LEU A 1 87 ? 22.567 2.961 -41.460 1.00 86.94 87 LEU A N 1
ATOM 653 C CA . LEU A 1 87 ? 23.147 2.355 -40.258 1.00 86.94 87 LEU A CA 1
ATOM 654 C C . LEU A 1 87 ? 22.503 0.996 -39.949 1.00 86.94 87 LEU A C 1
ATOM 656 O O . LEU A 1 87 ? 23.223 0.017 -39.758 1.00 86.94 87 LEU A O 1
ATOM 660 N N . ALA A 1 88 ? 21.169 0.914 -39.998 1.00 82.94 88 ALA A N 1
ATOM 661 C CA . ALA A 1 88 ? 20.442 -0.344 -39.827 1.00 82.94 88 ALA A CA 1
ATOM 662 C C . ALA A 1 88 ? 20.833 -1.386 -40.891 1.00 82.94 88 ALA A C 1
ATOM 664 O O . ALA A 1 88 ? 21.135 -2.530 -40.569 1.00 82.94 88 ALA A O 1
ATOM 665 N N . ALA A 1 89 ? 20.888 -0.991 -42.168 1.00 83.12 89 ALA A N 1
ATOM 666 C CA . ALA A 1 89 ? 21.189 -1.908 -43.267 1.00 83.12 89 ALA A CA 1
ATOM 667 C C . ALA A 1 89 ? 22.657 -2.367 -43.313 1.00 83.12 89 ALA A C 1
ATOM 669 O O . ALA A 1 89 ? 22.953 -3.432 -43.856 1.00 83.12 89 ALA A O 1
ATOM 670 N N . THR A 1 90 ? 23.598 -1.556 -42.826 1.00 82.50 90 THR A N 1
ATOM 671 C CA . THR A 1 90 ? 25.026 -1.905 -42.821 1.00 82.50 90 THR A CA 1
ATOM 672 C C . THR A 1 90 ? 25.442 -2.754 -41.631 1.00 82.50 90 THR A C 1
ATOM 674 O O . THR A 1 90 ? 26.506 -3.364 -41.711 1.00 82.50 90 THR A O 1
ATOM 677 N N . GLY A 1 91 ? 24.636 -2.795 -40.569 1.00 80.19 91 GLY A N 1
ATOM 678 C CA . GLY A 1 91 ? 25.027 -3.314 -39.262 1.00 80.19 91 GLY A CA 1
ATOM 679 C C . GLY A 1 91 ? 25.745 -2.250 -38.430 1.00 80.19 91 GLY A C 1
ATOM 680 O O . GLY A 1 91 ? 26.467 -1.405 -38.970 1.00 80.19 91 GLY A O 1
ATOM 681 N N . PHE A 1 92 ? 25.527 -2.291 -37.117 1.00 85.69 92 PHE A N 1
ATOM 682 C CA . PHE A 1 92 ? 26.116 -1.363 -36.154 1.00 85.69 92 PHE A CA 1
ATOM 683 C C . PHE A 1 92 ? 27.389 -1.970 -35.529 1.00 85.69 92 PHE A C 1
ATOM 685 O O . PHE A 1 92 ? 27.369 -3.158 -35.199 1.00 85.69 92 PHE A O 1
ATOM 692 N N . PRO A 1 93 ? 28.497 -1.217 -35.374 1.00 87.19 93 PRO A N 1
ATOM 693 C CA . PRO A 1 93 ? 29.703 -1.739 -34.730 1.00 87.19 93 PRO A CA 1
ATOM 694 C C . PRO A 1 93 ? 29.456 -2.147 -33.270 1.00 87.19 93 PRO A C 1
ATOM 696 O O . PRO A 1 93 ? 28.751 -1.465 -32.529 1.00 87.19 93 PRO A O 1
ATOM 699 N N . SER A 1 94 ? 30.057 -3.261 -32.852 1.00 86.69 94 SER A N 1
ATOM 700 C CA . SER A 1 94 ? 29.806 -3.908 -31.557 1.00 86.69 94 SER A CA 1
ATOM 701 C C . SER A 1 94 ? 30.569 -3.321 -30.368 1.00 86.69 94 SER A C 1
ATOM 703 O O . SER A 1 94 ? 30.342 -3.746 -29.233 1.00 86.69 94 SER A O 1
ATOM 705 N N . ASP A 1 95 ? 31.510 -2.414 -30.615 1.00 91.19 95 ASP A N 1
ATOM 706 C CA . ASP A 1 95 ? 32.422 -1.909 -29.597 1.00 91.19 95 ASP A CA 1
ATOM 707 C C . ASP A 1 95 ? 31.774 -0.856 -28.686 1.00 91.19 95 ASP A C 1
ATOM 709 O O . ASP A 1 95 ? 30.817 -0.155 -29.035 1.00 91.19 95 ASP A O 1
ATOM 713 N N . ARG A 1 96 ? 32.344 -0.711 -27.488 1.00 89.44 96 ARG A N 1
ATOM 714 C CA . ARG A 1 96 ? 31.818 0.184 -26.450 1.00 89.44 96 ARG A CA 1
ATOM 715 C C . ARG A 1 96 ? 31.800 1.660 -26.862 1.00 89.44 96 ARG A C 1
ATOM 717 O O . ARG A 1 96 ? 30.923 2.396 -26.407 1.00 89.44 96 ARG A O 1
ATOM 724 N N . ALA A 1 97 ? 32.754 2.114 -27.678 1.00 89.94 97 ALA A N 1
ATOM 725 C CA . ALA A 1 97 ? 32.824 3.515 -28.092 1.00 89.94 97 ALA A CA 1
ATOM 726 C C . ALA A 1 97 ? 31.705 3.843 -29.086 1.00 89.94 97 ALA A C 1
ATOM 728 O O . ALA A 1 97 ? 31.038 4.869 -28.940 1.00 89.94 97 ALA A O 1
ATOM 729 N N . SER A 1 98 ? 31.438 2.935 -30.025 1.00 90.88 98 SER A N 1
ATOM 730 C CA . SER A 1 98 ? 30.322 3.038 -30.963 1.00 90.88 98 SER A CA 1
ATOM 731 C C . SER A 1 98 ? 28.977 3.073 -30.238 1.00 90.88 98 SER A C 1
ATOM 733 O O . SER A 1 98 ? 28.173 3.978 -30.467 1.00 90.88 98 SER A O 1
ATOM 735 N N . VAL A 1 99 ? 28.754 2.165 -29.283 1.00 92.44 99 VAL A N 1
ATOM 736 C CA . VAL A 1 99 ? 27.532 2.146 -28.458 1.00 92.44 99 VAL A CA 1
ATOM 737 C C . VAL A 1 99 ? 27.352 3.451 -27.672 1.00 92.44 99 VAL A C 1
ATOM 739 O O . VAL A 1 99 ? 26.257 4.017 -27.655 1.00 92.44 99 VAL A O 1
ATOM 742 N N . ALA A 1 100 ? 28.421 3.974 -27.065 1.00 92.31 100 ALA A N 1
ATOM 743 C CA . ALA A 1 100 ? 28.377 5.252 -26.355 1.00 92.31 100 ALA A CA 1
ATOM 744 C C . ALA A 1 100 ? 28.053 6.430 -27.292 1.00 92.31 100 ALA A C 1
ATOM 746 O O . ALA A 1 100 ? 27.289 7.321 -26.917 1.00 92.31 100 ALA A O 1
ATOM 747 N N . ALA A 1 101 ? 28.585 6.424 -28.518 1.00 90.38 101 ALA A N 1
ATOM 748 C CA . ALA A 1 101 ? 28.277 7.436 -29.524 1.00 90.38 101 ALA A CA 1
ATOM 749 C C . ALA A 1 101 ? 26.794 7.400 -29.931 1.00 90.38 101 ALA A C 1
ATOM 751 O O . ALA A 1 101 ? 26.157 8.452 -30.016 1.00 90.38 101 ALA A O 1
ATOM 752 N N . LEU A 1 102 ? 26.219 6.206 -30.115 1.00 91.81 102 LEU A N 1
ATOM 753 C CA . LEU A 1 102 ? 24.793 6.041 -30.412 1.00 91.81 102 LEU A CA 1
ATOM 754 C C . LEU A 1 102 ? 23.905 6.507 -29.252 1.00 91.81 102 LEU A C 1
ATOM 756 O O . LEU A 1 102 ? 22.956 7.251 -29.485 1.00 91.81 102 LEU A O 1
ATOM 760 N N . ALA A 1 103 ? 24.237 6.147 -28.009 1.00 92.19 103 ALA A N 1
ATOM 761 C CA . ALA A 1 103 ? 23.528 6.633 -26.824 1.00 92.19 103 ALA A CA 1
ATOM 762 C C . ALA A 1 103 ? 23.554 8.171 -26.733 1.00 92.19 103 ALA A C 1
ATOM 764 O O . ALA A 1 103 ? 22.525 8.813 -26.495 1.00 92.19 103 ALA A O 1
ATOM 765 N N . GLY A 1 104 ? 24.721 8.773 -26.990 1.00 91.44 104 GLY A N 1
ATOM 766 C CA . GLY A 1 104 ? 24.886 10.224 -27.057 1.00 91.44 104 GLY A CA 1
ATOM 767 C C . GLY A 1 104 ? 24.024 10.863 -28.147 1.00 91.44 104 GLY A C 1
ATOM 768 O O . GLY A 1 104 ? 23.377 11.874 -27.895 1.00 91.44 104 GLY A O 1
ATOM 769 N N . ALA A 1 105 ? 23.952 10.250 -29.330 1.00 89.62 105 ALA A N 1
ATOM 770 C CA . ALA A 1 105 ? 23.106 10.726 -30.422 1.00 89.62 105 ALA A CA 1
ATOM 771 C C . ALA A 1 105 ? 21.605 10.643 -30.089 1.00 89.62 105 ALA A C 1
ATOM 773 O O . ALA A 1 105 ? 20.873 11.591 -30.372 1.00 89.62 105 ALA A O 1
ATOM 774 N N . LEU A 1 106 ? 21.154 9.563 -29.438 1.00 90.69 106 LEU A N 1
ATOM 775 C CA . LEU A 1 106 ? 19.768 9.412 -28.974 1.00 90.69 106 LEU A CA 1
ATOM 776 C C . LEU A 1 106 ? 19.383 10.453 -27.916 1.00 90.69 106 LEU A C 1
ATOM 778 O O . LEU A 1 106 ? 18.258 10.939 -27.900 1.00 90.69 106 LEU A O 1
ATOM 782 N N . SER A 1 107 ? 20.330 10.838 -27.061 1.00 89.44 107 SER A N 1
ATOM 783 C CA . SER A 1 107 ? 20.100 11.811 -25.982 1.00 89.44 107 SER A CA 1
ATOM 784 C C . SER A 1 107 ? 19.914 13.248 -26.486 1.00 89.44 107 SER A C 1
ATOM 786 O O . SER A 1 107 ? 19.570 14.138 -25.714 1.00 89.44 107 SER A O 1
ATOM 788 N N . LEU A 1 108 ? 20.162 13.494 -27.775 1.00 85.88 108 LEU A N 1
ATOM 789 C CA . LEU A 1 108 ? 20.065 14.806 -28.409 1.00 85.88 108 LEU A CA 1
ATOM 790 C C . LEU A 1 108 ? 18.756 15.000 -29.200 1.00 85.88 108 LEU A C 1
ATOM 792 O O . LEU A 1 108 ? 18.729 15.824 -30.117 1.00 85.88 108 LEU A O 1
ATOM 796 N N . ASP A 1 109 ? 17.700 14.262 -28.848 1.00 70.81 109 ASP A N 1
ATOM 797 C CA . ASP A 1 109 ? 16.360 14.327 -29.459 1.00 70.81 109 ASP A CA 1
ATOM 798 C C . ASP A 1 109 ? 16.393 14.156 -30.995 1.00 70.81 109 ASP A C 1
ATOM 800 O O . ASP A 1 109 ? 16.219 15.116 -31.756 1.00 70.81 109 ASP A O 1
ATOM 804 N N . PRO A 1 110 ? 16.757 12.959 -31.493 1.00 71.00 110 PRO A N 1
ATOM 805 C CA . PRO A 1 110 ? 16.872 12.709 -32.922 1.00 71.00 110 PRO A CA 1
ATOM 806 C C . PRO A 1 110 ? 15.486 12.579 -33.581 1.00 71.00 110 PRO A C 1
ATOM 808 O O . PRO A 1 110 ? 14.607 11.906 -33.043 1.00 71.00 110 PRO A O 1
ATOM 811 N N . PRO A 1 111 ? 15.279 13.129 -34.788 1.00 63.22 111 PRO A N 1
ATOM 812 C CA . PRO A 1 111 ? 14.087 12.828 -35.567 1.00 63.22 111 PRO A CA 1
ATOM 813 C C . PRO A 1 111 ? 14.050 11.349 -35.997 1.00 63.22 111 PRO A C 1
ATOM 815 O O . PRO A 1 111 ? 15.067 10.750 -36.350 1.00 63.22 111 PRO A O 1
ATOM 818 N N . GLY A 1 112 ? 12.841 10.783 -36.048 1.00 69.56 112 GLY A N 1
ATOM 819 C CA . GLY A 1 112 ? 12.540 9.577 -36.821 1.00 69.56 112 GLY A CA 1
ATOM 820 C C . GLY A 1 112 ? 13.221 8.285 -36.351 1.00 69.56 112 GLY A C 1
ATOM 821 O O . GLY A 1 112 ? 12.961 7.790 -35.261 1.00 69.56 112 GLY A O 1
ATOM 822 N N . THR A 1 113 ? 13.998 7.672 -37.249 1.00 79.69 113 THR A N 1
ATOM 823 C CA . THR A 1 113 ? 14.301 6.224 -37.313 1.00 79.69 113 THR A CA 1
ATOM 824 C C . THR A 1 113 ? 15.533 5.757 -36.521 1.00 79.69 113 THR A C 1
ATOM 826 O O . THR A 1 113 ? 15.783 4.552 -36.437 1.00 79.69 113 THR A O 1
ATOM 829 N N . LEU A 1 114 ? 16.286 6.670 -35.893 1.00 87.00 114 LEU A N 1
ATOM 830 C CA . LEU A 1 114 ? 17.480 6.334 -35.101 1.00 87.00 114 LEU A CA 1
ATOM 831 C C . LEU A 1 114 ? 17.208 5.389 -33.905 1.00 87.00 114 LEU A C 1
ATOM 833 O O . LEU A 1 114 ? 18.015 4.482 -33.692 1.00 87.00 114 LEU A O 1
ATOM 837 N N . PRO A 1 115 ? 16.084 5.498 -33.164 1.00 90.75 115 PRO A N 1
ATOM 838 C CA . PRO A 1 115 ? 15.726 4.517 -32.137 1.00 90.75 115 PRO A CA 1
ATOM 839 C C . PRO A 1 115 ? 15.640 3.078 -32.658 1.00 90.75 115 PRO A C 1
ATOM 841 O O . PRO A 1 115 ? 16.046 2.148 -31.965 1.00 90.75 115 PRO A O 1
ATOM 844 N N . GLY A 1 116 ? 15.190 2.886 -33.904 1.00 88.25 116 GLY A N 1
ATOM 845 C CA . GLY A 1 116 ? 15.132 1.567 -34.539 1.00 88.25 116 GLY A CA 1
ATOM 846 C C . GLY A 1 116 ? 16.515 0.947 -34.759 1.00 88.25 116 GLY A C 1
ATOM 847 O O . GLY A 1 116 ? 16.674 -0.265 -34.619 1.00 88.25 116 GLY A O 1
ATOM 848 N N . VAL A 1 117 ? 17.540 1.768 -35.025 1.00 88.56 117 VAL A N 1
ATOM 849 C CA . VAL A 1 117 ? 18.941 1.313 -35.113 1.00 88.56 117 VAL A CA 1
ATOM 850 C C . VAL A 1 117 ? 19.416 0.800 -33.755 1.00 88.56 117 VAL A C 1
ATOM 852 O O . VAL A 1 117 ? 20.036 -0.257 -33.685 1.00 88.56 117 VAL A O 1
ATOM 855 N N . ALA A 1 118 ? 19.093 1.514 -32.674 1.00 91.50 118 ALA A N 1
ATOM 856 C CA . ALA A 1 118 ? 19.464 1.109 -31.321 1.00 91.50 118 ALA A CA 1
ATOM 857 C C . ALA A 1 118 ? 18.750 -0.172 -30.872 1.00 91.50 118 ALA A C 1
ATOM 859 O O . ALA A 1 118 ? 19.395 -1.056 -30.316 1.00 91.50 118 ALA A O 1
ATOM 860 N N . ILE A 1 119 ? 17.455 -0.314 -31.179 1.00 92.12 119 ILE A N 1
ATOM 861 C CA . ILE A 1 119 ? 16.707 -1.560 -30.949 1.00 92.12 119 ILE A CA 1
ATOM 862 C C . ILE A 1 119 ? 17.357 -2.721 -31.708 1.00 92.12 119 ILE A C 1
ATOM 864 O O . ILE A 1 119 ? 17.624 -3.766 -31.121 1.00 92.12 119 ILE A O 1
ATOM 868 N N . THR A 1 120 ? 17.667 -2.523 -32.991 1.00 89.88 120 THR A N 1
ATOM 869 C CA . THR A 1 120 ? 18.308 -3.551 -33.827 1.00 89.88 120 THR A CA 1
ATOM 870 C C . THR A 1 120 ? 19.669 -3.954 -33.256 1.00 89.88 120 THR A C 1
ATOM 872 O O . THR A 1 120 ? 19.947 -5.140 -33.119 1.00 89.88 120 THR A O 1
ATOM 875 N N . ALA A 1 121 ? 20.486 -2.983 -32.831 1.00 89.56 121 ALA A N 1
ATOM 876 C CA . ALA A 1 121 ? 21.785 -3.241 -32.212 1.00 89.56 121 ALA A CA 1
ATOM 877 C C . ALA A 1 121 ? 21.674 -4.049 -30.905 1.00 89.56 121 ALA A C 1
ATOM 879 O O . ALA A 1 121 ? 22.505 -4.919 -30.654 1.00 89.56 121 ALA A O 1
ATOM 880 N N . LEU A 1 122 ? 20.646 -3.792 -30.088 1.00 91.81 122 LEU A N 1
ATOM 881 C CA . LEU A 1 122 ? 20.375 -4.557 -28.865 1.00 91.81 122 LEU A CA 1
ATOM 882 C C . LEU A 1 122 ? 19.876 -5.983 -29.156 1.00 91.81 122 LEU A C 1
ATOM 884 O O . LEU A 1 122 ? 20.157 -6.897 -28.384 1.00 91.81 122 LEU A O 1
ATOM 888 N N . ILE A 1 123 ? 19.144 -6.176 -30.256 1.00 90.06 123 ILE A N 1
ATOM 889 C CA . ILE A 1 123 ? 18.498 -7.443 -30.620 1.00 90.06 123 ILE A CA 1
ATOM 890 C C . ILE A 1 123 ? 19.426 -8.400 -31.373 1.00 90.06 123 ILE A C 1
ATOM 892 O O . ILE A 1 123 ? 19.430 -9.598 -31.085 1.00 90.06 123 ILE A O 1
ATOM 896 N N . ASP A 1 124 ? 20.163 -7.905 -32.367 1.00 83.69 124 ASP A N 1
ATOM 897 C CA . ASP A 1 124 ? 20.901 -8.753 -33.313 1.00 83.69 124 ASP A CA 1
ATOM 898 C C . ASP A 1 124 ? 22.117 -9.446 -32.668 1.00 83.69 124 ASP A C 1
ATOM 900 O O . ASP A 1 124 ? 22.670 -10.398 -33.224 1.00 83.69 124 ASP A O 1
ATOM 904 N N . GLY A 1 125 ? 22.482 -9.027 -31.452 1.00 67.00 125 GLY A N 1
ATOM 905 C CA . GLY A 1 125 ? 23.544 -9.625 -30.656 1.00 67.00 125 GLY A CA 1
ATOM 906 C C . GLY A 1 125 ? 24.945 -9.321 -31.193 1.00 67.00 125 GLY A C 1
ATOM 907 O O . GLY A 1 125 ? 25.138 -8.596 -32.164 1.00 67.00 125 GLY A O 1
ATOM 908 N N . GLY A 1 126 ? 25.965 -9.859 -30.519 1.00 79.56 126 GLY A N 1
ATOM 909 C CA . GLY A 1 126 ? 27.365 -9.668 -30.919 1.00 79.56 126 GLY A CA 1
ATOM 910 C C . GLY A 1 126 ? 28.016 -8.376 -30.420 1.00 79.56 126 GLY A C 1
ATOM 911 O O . GLY A 1 126 ? 29.122 -8.069 -30.852 1.00 79.56 126 GLY A O 1
ATOM 912 N N . LEU A 1 127 ? 27.368 -7.650 -29.504 1.00 88.50 127 LEU A N 1
ATOM 913 C CA . LEU A 1 127 ? 27.977 -6.540 -28.767 1.00 88.50 127 LEU A CA 1
ATOM 914 C C . LEU A 1 127 ? 29.113 -7.056 -27.872 1.00 88.50 127 LEU A C 1
ATOM 916 O O . LEU A 1 127 ? 28.974 -8.101 -27.237 1.00 88.50 127 LEU A O 1
ATOM 920 N N . GLU A 1 128 ? 30.224 -6.319 -27.806 1.00 90.06 128 GLU A N 1
ATOM 921 C CA . GLU A 1 128 ? 31.378 -6.689 -26.969 1.00 90.06 128 GLU A CA 1
ATOM 922 C C . GLU A 1 128 ? 31.038 -6.668 -25.471 1.00 90.06 128 GLU A C 1
ATOM 924 O O . GLU A 1 128 ? 31.583 -7.452 -24.697 1.00 90.06 128 GLU A O 1
ATOM 929 N N . ASP A 1 129 ? 30.125 -5.777 -25.078 1.00 92.06 129 ASP A N 1
ATOM 930 C CA . ASP A 1 129 ? 29.639 -5.583 -23.711 1.00 92.06 129 ASP A CA 1
ATOM 931 C C . ASP A 1 129 ? 28.103 -5.434 -23.723 1.00 92.06 129 ASP A C 1
ATOM 933 O O . ASP A 1 129 ? 27.588 -4.311 -23.765 1.00 92.06 129 ASP A O 1
ATOM 937 N N . PRO A 1 130 ? 27.345 -6.551 -23.750 1.00 91.88 130 PRO A N 1
ATOM 938 C CA . PRO A 1 130 ? 25.883 -6.514 -23.809 1.00 91.88 130 PRO A CA 1
ATOM 939 C C . PRO A 1 130 ? 25.242 -5.802 -22.609 1.00 91.88 130 PRO A C 1
ATOM 941 O O . PRO A 1 130 ? 24.280 -5.054 -22.783 1.00 91.88 130 PRO A O 1
ATOM 944 N N . GLU A 1 131 ? 25.791 -5.977 -21.401 1.00 93.88 131 GLU A N 1
ATOM 945 C CA . GLU A 1 131 ? 25.314 -5.275 -20.201 1.00 93.88 131 GLU A CA 1
ATOM 946 C C . GLU A 1 131 ? 25.558 -3.767 -20.316 1.00 93.88 131 GLU A C 1
ATOM 948 O O . GLU A 1 131 ? 24.637 -2.967 -20.119 1.00 93.88 131 GLU A O 1
ATOM 953 N N . GLY A 1 132 ? 26.783 -3.364 -20.664 1.00 93.81 132 GLY A N 1
ATOM 954 C CA . GLY A 1 132 ? 27.122 -1.960 -20.865 1.00 93.81 132 GLY A CA 1
ATOM 955 C C . GLY A 1 132 ? 26.263 -1.308 -21.946 1.00 93.81 132 GLY A C 1
ATOM 956 O O . GLY A 1 132 ? 25.875 -0.147 -21.802 1.00 93.81 132 GLY A O 1
ATOM 957 N N . ALA A 1 133 ? 25.897 -2.057 -22.988 1.00 94.44 133 ALA A N 1
ATOM 958 C CA . ALA A 1 133 ? 25.014 -1.573 -24.038 1.00 94.44 133 ALA A CA 1
ATOM 959 C C . ALA A 1 133 ? 23.569 -1.374 -23.583 1.00 94.44 133 ALA A C 1
ATOM 961 O O . ALA A 1 133 ? 22.991 -0.331 -23.892 1.00 94.44 133 ALA A O 1
ATOM 962 N N . LEU A 1 134 ? 23.001 -2.300 -22.802 1.00 95.31 134 LEU A N 1
ATOM 963 C CA . LEU A 1 134 ? 21.684 -2.103 -22.188 1.00 95.31 134 LEU A CA 1
ATOM 964 C C . LEU A 1 134 ? 21.678 -0.841 -21.318 1.00 95.31 134 LEU A C 1
ATOM 966 O O . LEU A 1 134 ? 20.814 0.020 -21.477 1.00 95.31 134 LEU A O 1
ATOM 970 N N . ARG A 1 135 ? 22.694 -0.677 -20.462 1.00 95.38 135 ARG A N 1
ATOM 971 C CA . ARG A 1 135 ? 22.823 0.492 -19.575 1.00 95.38 135 ARG A CA 1
ATOM 972 C C . ARG A 1 135 ? 23.028 1.808 -20.331 1.00 95.38 135 ARG A C 1
ATOM 974 O O . ARG A 1 135 ? 22.647 2.856 -19.818 1.00 95.38 135 ARG A O 1
ATOM 981 N N . ALA A 1 136 ? 23.611 1.772 -21.528 1.00 95.31 136 ALA A N 1
ATOM 982 C CA . ALA A 1 136 ? 23.829 2.959 -22.351 1.00 95.31 136 ALA A CA 1
ATOM 983 C C . ALA A 1 136 ? 22.614 3.325 -23.220 1.00 95.31 136 ALA A C 1
ATOM 985 O O . ALA A 1 136 ? 22.284 4.504 -23.337 1.00 95.31 136 ALA A O 1
ATOM 986 N N . LEU A 1 137 ? 21.959 2.340 -23.842 1.00 95.19 137 LEU A N 1
ATOM 987 C CA . LEU A 1 137 ? 20.951 2.571 -24.883 1.00 95.19 137 LEU A CA 1
ATOM 988 C C . LEU A 1 137 ? 19.515 2.599 -24.354 1.00 95.19 137 LEU A C 1
ATOM 990 O O . LEU A 1 137 ? 18.697 3.337 -24.894 1.00 95.19 137 LEU A O 1
ATOM 994 N N . ILE A 1 138 ? 19.189 1.850 -23.300 1.00 95.69 138 ILE A N 1
ATOM 995 C CA . ILE A 1 138 ? 17.817 1.799 -22.774 1.00 95.69 138 ILE A CA 1
ATOM 996 C C . ILE A 1 138 ? 17.368 3.144 -22.170 1.00 95.69 138 ILE A C 1
ATOM 998 O O . ILE A 1 138 ? 16.275 3.586 -22.521 1.00 95.69 138 ILE A O 1
ATOM 1002 N N . PRO A 1 139 ? 18.164 3.860 -21.343 1.00 94.44 139 PRO A N 1
ATOM 1003 C CA . PRO A 1 139 ? 17.729 5.141 -20.777 1.00 94.44 139 PRO A CA 1
ATOM 1004 C C . PRO A 1 139 ? 17.301 6.202 -21.809 1.00 94.44 139 PRO A C 1
ATOM 1006 O O . PRO A 1 139 ? 16.215 6.763 -21.648 1.00 94.44 139 PRO A O 1
ATOM 1009 N N . PRO A 1 140 ? 18.066 6.488 -22.884 1.00 93.69 140 PRO A N 1
ATOM 1010 C CA . PRO A 1 140 ? 17.608 7.445 -23.885 1.00 93.69 140 PRO A CA 1
ATOM 1011 C C . PRO A 1 140 ? 16.419 6.923 -24.708 1.00 93.69 140 PRO A C 1
ATOM 1013 O O . PRO A 1 140 ? 15.592 7.725 -25.126 1.00 93.69 140 PRO A O 1
ATOM 1016 N N . LEU A 1 141 ? 16.268 5.605 -24.901 1.00 94.00 141 LEU A N 1
ATOM 1017 C CA . LEU A 1 141 ? 15.070 5.038 -25.539 1.00 94.00 141 LEU A CA 1
ATOM 1018 C C . LEU A 1 141 ? 13.811 5.221 -24.677 1.00 94.00 141 LEU A C 1
ATOM 1020 O O . LEU A 1 141 ? 12.755 5.549 -25.214 1.00 94.00 141 LEU A O 1
ATOM 1024 N N . ILE A 1 142 ? 13.929 5.086 -23.350 1.00 92.31 142 ILE A N 1
ATOM 1025 C CA . ILE A 1 142 ? 12.851 5.411 -22.402 1.00 92.31 142 ILE A CA 1
ATOM 1026 C C . ILE A 1 142 ? 12.495 6.899 -22.493 1.00 92.31 142 ILE A C 1
ATOM 1028 O O . ILE A 1 142 ? 11.318 7.242 -22.549 1.00 92.31 142 ILE A O 1
ATOM 1032 N N . ALA A 1 143 ? 13.496 7.786 -22.533 1.00 90.94 143 ALA A N 1
ATOM 1033 C CA . ALA A 1 143 ? 13.270 9.230 -22.630 1.00 90.94 143 ALA A CA 1
ATOM 1034 C C . ALA A 1 143 ? 12.543 9.640 -23.925 1.00 90.94 143 ALA A C 1
ATOM 1036 O O . ALA A 1 143 ? 11.811 10.627 -23.929 1.00 90.94 143 ALA A O 1
ATOM 1037 N N . LEU A 1 144 ? 12.721 8.866 -24.999 1.00 90.50 144 LEU A N 1
ATOM 1038 C CA . LEU A 1 144 ? 12.036 9.026 -26.284 1.00 90.50 144 LEU A CA 1
ATOM 1039 C C . LEU A 1 144 ? 10.688 8.278 -26.360 1.00 90.50 144 LEU A C 1
ATOM 1041 O O . LEU A 1 144 ? 10.083 8.236 -27.429 1.00 90.50 144 LEU A O 1
ATOM 1045 N N . ASP A 1 145 ? 10.228 7.676 -25.258 1.00 90.00 145 ASP A N 1
ATOM 1046 C CA . ASP A 1 145 ? 8.988 6.891 -25.165 1.00 90.00 145 ASP A CA 1
ATOM 1047 C C . ASP A 1 145 ? 8.885 5.769 -26.224 1.00 90.00 145 ASP A C 1
ATOM 1049 O O . ASP A 1 145 ? 7.836 5.493 -26.819 1.00 90.00 145 ASP A O 1
ATOM 1053 N N . VAL A 1 146 ? 10.014 5.109 -26.485 1.00 90.88 146 VAL A N 1
ATOM 1054 C CA . VAL A 1 146 ? 10.111 4.029 -27.469 1.00 90.88 146 VAL A CA 1
ATOM 1055 C C . VAL A 1 146 ? 9.657 2.710 -26.828 1.00 90.88 146 VAL A C 1
ATOM 1057 O O . VAL A 1 146 ? 10.174 2.355 -25.769 1.00 90.88 146 VAL A O 1
ATOM 1060 N N . PRO A 1 147 ? 8.731 1.946 -27.445 1.00 91.50 147 PRO A N 1
ATOM 1061 C CA . PRO A 1 147 ? 8.398 0.603 -26.975 1.00 91.50 147 PRO A CA 1
ATOM 1062 C C . PRO A 1 147 ? 9.601 -0.342 -27.062 1.00 91.50 147 PRO A C 1
ATOM 1064 O O . PRO A 1 147 ? 10.257 -0.425 -28.100 1.00 91.50 147 PRO A O 1
ATOM 1067 N N . LEU A 1 148 ? 9.845 -1.107 -26.002 1.00 94.62 148 LEU A N 1
ATOM 1068 C CA . LEU A 1 148 ? 10.980 -2.022 -25.847 1.00 94.62 148 LEU A CA 1
ATOM 1069 C C . LEU A 1 148 ? 10.560 -3.502 -25.845 1.00 94.62 148 LEU A C 1
ATOM 1071 O O . LEU A 1 148 ? 11.405 -4.372 -25.638 1.00 94.62 148 LEU A O 1
ATOM 1075 N N . TYR A 1 149 ? 9.296 -3.813 -26.155 1.00 93.12 149 TYR A N 1
ATOM 1076 C CA . TYR A 1 149 ? 8.771 -5.183 -26.255 1.00 93.12 149 TYR A CA 1
ATOM 1077 C C . TYR A 1 149 ? 9.661 -6.134 -27.068 1.00 93.12 149 TYR A C 1
ATOM 1079 O O . TYR A 1 149 ? 9.891 -7.266 -26.649 1.00 93.12 149 TYR A O 1
ATOM 1087 N N . GLU A 1 150 ? 10.174 -5.694 -28.222 1.00 91.25 150 GLU A N 1
ATOM 1088 C CA . GLU A 1 150 ? 11.035 -6.533 -29.067 1.00 91.25 150 GLU A CA 1
ATOM 1089 C C . GLU A 1 150 ? 12.394 -6.809 -28.417 1.00 91.25 150 GLU A C 1
ATOM 1091 O O . GLU A 1 150 ? 12.907 -7.926 -28.518 1.00 91.25 150 GLU A O 1
ATOM 1096 N N . VAL A 1 151 ? 12.950 -5.816 -27.714 1.00 94.06 151 VAL A N 1
ATOM 1097 C CA . VAL A 1 151 ? 14.193 -5.966 -26.950 1.00 94.06 151 VAL A CA 1
ATOM 1098 C C . VAL A 1 151 ? 13.974 -6.965 -25.820 1.00 94.06 151 VAL A C 1
ATOM 1100 O O . VAL A 1 151 ? 14.745 -7.911 -25.691 1.00 94.06 151 VAL A O 1
ATOM 1103 N N . ILE A 1 152 ? 12.897 -6.814 -25.044 1.00 94.75 152 ILE A N 1
ATOM 1104 C CA . ILE A 1 152 ? 12.555 -7.711 -23.930 1.00 94.75 152 ILE A CA 1
ATOM 1105 C C . ILE A 1 152 ? 12.351 -9.145 -24.434 1.00 94.75 152 ILE A C 1
ATOM 1107 O O . ILE A 1 152 ? 12.959 -10.072 -23.904 1.00 94.75 152 ILE A O 1
ATOM 1111 N N . ALA A 1 153 ? 11.560 -9.326 -25.496 1.00 93.25 153 ALA A N 1
ATOM 1112 C CA . ALA A 1 153 ? 11.218 -10.642 -26.035 1.00 93.25 153 ALA A CA 1
ATOM 1113 C C . ALA A 1 153 ? 12.421 -11.420 -26.596 1.00 93.25 153 ALA A C 1
ATOM 1115 O O . ALA A 1 153 ? 12.363 -12.646 -26.692 1.00 93.25 153 ALA A O 1
ATOM 1116 N N . ARG A 1 154 ? 13.492 -10.724 -26.995 1.00 92.50 154 ARG A N 1
ATOM 1117 C CA . ARG A 1 154 ? 14.725 -11.330 -27.527 1.00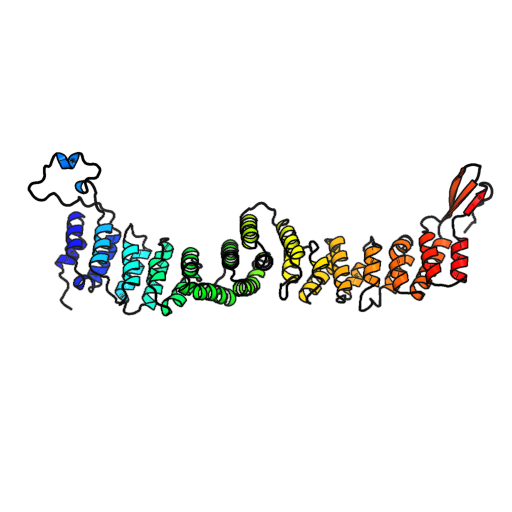 92.50 154 ARG A CA 1
ATOM 1118 C C . ARG A 1 154 ? 15.904 -11.285 -26.554 1.00 92.50 154 ARG A C 1
ATOM 1120 O O . ARG A 1 154 ? 16.965 -11.821 -26.867 1.00 92.50 154 ARG A O 1
ATOM 1127 N N . SER A 1 155 ? 15.723 -10.674 -25.387 1.00 91.56 155 SER A N 1
ATOM 1128 C CA . SER A 1 155 ? 16.740 -10.608 -24.341 1.00 91.56 155 SER A CA 1
ATOM 1129 C C . SER A 1 155 ? 16.977 -11.976 -23.702 1.00 91.56 155 SER A C 1
ATOM 1131 O O . SER A 1 155 ? 16.060 -12.785 -23.556 1.00 91.56 155 SER A O 1
ATOM 1133 N N . SER A 1 156 ? 18.219 -12.233 -23.292 1.00 90.50 156 SER A N 1
ATOM 1134 C CA . SER A 1 156 ? 18.559 -13.415 -22.499 1.00 90.50 156 SER A CA 1
ATOM 1135 C C . SER A 1 156 ? 18.105 -13.256 -21.042 1.00 90.50 156 SER A C 1
ATOM 1137 O O . SER A 1 156 ? 17.879 -12.144 -20.565 1.00 90.50 156 SER A O 1
ATOM 1139 N N . ALA A 1 157 ? 18.047 -14.365 -20.299 1.00 90.06 157 ALA A N 1
ATOM 1140 C CA . ALA A 1 157 ? 17.710 -14.341 -18.872 1.00 90.06 157 ALA A CA 1
ATOM 1141 C C . ALA A 1 157 ? 18.671 -13.472 -18.033 1.00 90.06 157 ALA A C 1
ATOM 1143 O O . ALA A 1 157 ? 18.272 -12.900 -17.024 1.00 90.06 157 ALA A O 1
ATOM 1144 N N . GLU A 1 158 ? 19.927 -13.331 -18.467 1.00 90.88 158 GLU A N 1
ATOM 1145 C CA . GLU A 1 158 ? 20.939 -12.488 -17.815 1.00 90.88 158 GLU A CA 1
ATOM 1146 C C . GLU A 1 158 ? 20.673 -10.984 -18.002 1.00 90.88 158 GLU A C 1
ATOM 1148 O O . GLU A 1 158 ? 21.128 -10.173 -17.198 1.00 90.88 158 GLU A O 1
ATOM 1153 N N . ALA A 1 159 ? 19.914 -10.600 -19.034 1.00 92.44 159 ALA A N 1
ATOM 1154 C CA . ALA A 1 159 ? 19.572 -9.208 -19.311 1.00 92.44 159 ALA A CA 1
ATOM 1155 C C . ALA A 1 159 ? 18.365 -8.709 -18.498 1.00 92.44 159 ALA A C 1
ATOM 1157 O O . ALA A 1 159 ? 18.270 -7.510 -18.227 1.00 92.44 159 ALA A O 1
ATOM 1158 N N . TRP A 1 160 ? 17.451 -9.592 -18.075 1.00 94.50 160 TRP A N 1
ATOM 1159 C CA . TRP A 1 160 ? 16.237 -9.183 -17.354 1.00 94.50 160 TRP A CA 1
ATOM 1160 C C . TRP A 1 160 ? 16.509 -8.471 -16.023 1.00 94.50 160 TRP A C 1
ATOM 1162 O O . TRP A 1 160 ? 15.865 -7.450 -15.796 1.00 94.50 160 TRP A O 1
ATOM 1172 N N . PRO A 1 161 ? 17.473 -8.891 -15.175 1.00 93.81 161 PRO A N 1
ATOM 1173 C CA . PRO A 1 161 ? 17.812 -8.138 -13.969 1.00 93.81 161 PRO A CA 1
ATOM 1174 C C . PRO A 1 161 ? 18.265 -6.702 -14.265 1.00 93.81 161 PRO A C 1
ATOM 1176 O O . PRO A 1 161 ? 17.899 -5.786 -13.535 1.00 93.81 161 PRO A O 1
ATOM 1179 N N . ILE A 1 162 ? 19.010 -6.488 -15.356 1.00 94.25 162 ILE A N 1
ATOM 1180 C CA . ILE A 1 162 ? 19.475 -5.155 -15.772 1.00 94.25 162 ILE A CA 1
ATOM 1181 C C . ILE A 1 162 ? 18.292 -4.317 -16.263 1.00 94.25 162 ILE A C 1
ATOM 1183 O O . ILE A 1 162 ? 18.144 -3.165 -15.865 1.00 94.25 162 ILE A O 1
ATOM 1187 N N . LEU A 1 163 ? 17.422 -4.889 -17.101 1.00 95.69 163 LEU A N 1
ATOM 1188 C CA . LEU A 1 163 ? 16.215 -4.208 -17.577 1.00 95.69 163 LEU A CA 1
ATOM 1189 C C . LEU A 1 163 ? 15.275 -3.846 -16.418 1.00 95.69 163 LEU A C 1
ATOM 1191 O O . LEU A 1 163 ? 14.738 -2.743 -16.390 1.00 95.69 163 LEU A O 1
ATOM 1195 N N . ALA A 1 164 ? 15.122 -4.736 -15.440 1.00 94.38 164 ALA A N 1
ATOM 1196 C CA . ALA A 1 164 ? 14.312 -4.504 -14.252 1.00 94.38 164 ALA A CA 1
ATOM 1197 C C . ALA A 1 164 ? 14.934 -3.450 -13.313 1.00 94.38 164 ALA A C 1
ATOM 1199 O O . ALA A 1 164 ? 14.224 -2.609 -12.760 1.00 94.38 164 ALA A O 1
ATOM 1200 N N . GLU A 1 165 ? 16.262 -3.419 -13.176 1.00 94.00 165 GLU A N 1
ATOM 1201 C CA . GLU A 1 165 ? 16.976 -2.340 -12.481 1.00 94.00 165 GLU A CA 1
ATOM 1202 C C . GLU A 1 165 ? 16.706 -0.985 -13.157 1.00 94.00 165 GLU A C 1
ATOM 1204 O O . GLU A 1 165 ? 16.282 -0.034 -12.499 1.00 94.00 165 GLU A O 1
ATOM 1209 N N . LEU A 1 166 ? 16.871 -0.917 -14.482 1.00 93.88 166 LEU A N 1
ATOM 1210 C CA . LEU A 1 166 ? 16.625 0.288 -15.280 1.00 93.88 166 LEU A CA 1
ATOM 1211 C C . LEU A 1 166 ? 15.156 0.729 -15.253 1.00 93.88 166 LEU A C 1
ATOM 1213 O O . LEU A 1 166 ? 14.873 1.915 -15.396 1.00 93.88 166 LEU A O 1
ATOM 1217 N N . ALA A 1 167 ? 14.228 -0.203 -15.034 1.00 93.69 167 ALA A N 1
ATOM 1218 C CA . ALA A 1 167 ? 12.811 0.094 -14.883 1.00 93.69 167 ALA A CA 1
ATOM 1219 C C . ALA A 1 167 ? 12.462 0.761 -13.540 1.00 93.69 167 ALA A C 1
ATOM 1221 O O . ALA A 1 167 ? 11.373 1.319 -13.413 1.00 93.69 167 ALA A O 1
ATOM 1222 N N . THR A 1 168 ? 13.342 0.696 -12.532 1.00 90.94 168 THR A N 1
ATOM 1223 C CA . THR A 1 168 ? 13.017 1.065 -11.140 1.00 90.94 168 THR A CA 1
ATOM 1224 C C . THR A 1 168 ? 13.875 2.182 -10.543 1.00 90.94 168 THR A C 1
ATOM 1226 O O . THR A 1 168 ? 13.588 2.621 -9.429 1.00 90.94 168 THR A O 1
ATOM 1229 N N . ALA A 1 169 ? 14.893 2.686 -11.249 1.00 83.50 169 ALA A N 1
ATOM 1230 C CA . ALA A 1 169 ? 15.761 3.759 -10.752 1.00 83.50 169 ALA A CA 1
ATOM 1231 C C . ALA A 1 169 ? 16.319 4.677 -11.873 1.00 83.50 169 ALA A C 1
ATOM 1233 O O . ALA A 1 169 ? 17.435 4.447 -12.345 1.00 83.50 169 ALA A O 1
ATOM 1234 N N . PRO A 1 170 ? 15.615 5.765 -12.262 1.00 84.88 170 PRO A N 1
ATOM 1235 C CA . PRO A 1 170 ? 14.287 6.187 -11.797 1.00 84.88 170 PRO A CA 1
ATOM 123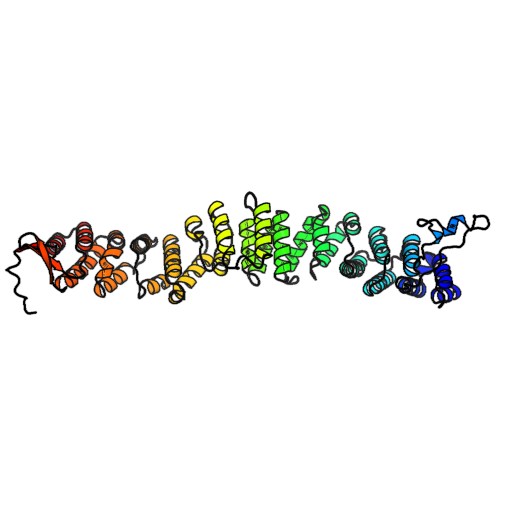6 C C . PRO A 1 170 ? 13.180 5.254 -12.307 1.00 84.88 170 PRO A C 1
ATOM 1238 O O . PRO A 1 170 ? 13.408 4.456 -13.212 1.00 84.88 170 PRO A O 1
ATOM 1241 N N . LEU A 1 171 ? 11.980 5.340 -11.724 1.00 87.88 171 LEU A N 1
ATOM 1242 C CA . LEU A 1 171 ? 10.853 4.532 -12.186 1.00 87.88 171 LEU A CA 1
ATOM 1243 C C . LEU A 1 171 ? 10.549 4.858 -13.656 1.00 87.88 171 LEU A C 1
ATOM 1245 O O . LEU A 1 171 ? 10.288 6.009 -14.001 1.00 87.88 171 LEU A O 1
ATOM 1249 N N . ALA A 1 172 ? 10.560 3.833 -14.506 1.00 90.88 172 ALA A N 1
ATOM 1250 C CA . ALA A 1 172 ? 10.143 3.898 -15.900 1.00 90.88 172 ALA A CA 1
ATOM 1251 C C . ALA A 1 172 ? 8.878 3.036 -16.068 1.00 90.88 172 ALA A C 1
ATOM 1253 O O . ALA A 1 172 ? 8.986 1.849 -16.391 1.00 90.88 172 ALA A O 1
ATOM 1254 N N . PRO A 1 173 ? 7.671 3.603 -15.842 1.00 86.56 173 PRO A N 1
ATOM 1255 C CA . PRO A 1 173 ? 6.431 2.830 -15.737 1.00 86.56 173 PRO A CA 1
ATOM 1256 C C . PRO A 1 173 ? 6.144 1.981 -16.971 1.00 86.56 173 PRO A C 1
ATOM 1258 O O . PRO A 1 173 ? 5.709 0.840 -16.846 1.00 86.56 173 PRO A O 1
ATOM 1261 N N . ARG A 1 174 ? 6.443 2.519 -18.161 1.00 88.25 174 ARG A N 1
ATOM 1262 C CA . ARG A 1 174 ? 6.282 1.800 -19.422 1.00 88.25 174 ARG A CA 1
ATOM 1263 C C . ARG A 1 174 ? 7.182 0.573 -19.478 1.00 88.25 174 ARG A C 1
ATOM 1265 O O . ARG A 1 174 ? 6.663 -0.523 -19.605 1.00 88.25 174 ARG A O 1
ATOM 1272 N N . LEU A 1 175 ? 8.500 0.730 -19.321 1.00 93.00 175 LEU A N 1
ATOM 1273 C CA . LEU A 1 175 ? 9.426 -0.409 -19.338 1.00 93.00 175 LEU A CA 1
ATOM 1274 C C . LEU A 1 175 ? 9.037 -1.457 -18.285 1.00 93.00 175 LEU A C 1
ATOM 1276 O O . LEU A 1 175 ? 9.035 -2.649 -18.579 1.00 93.00 175 LEU A O 1
ATOM 1280 N N . TRP A 1 176 ? 8.657 -1.023 -17.082 1.00 93.19 176 TRP A N 1
ATOM 1281 C CA . TRP A 1 176 ? 8.198 -1.939 -16.041 1.00 93.19 176 TRP A CA 1
ATOM 1282 C C . TRP A 1 176 ? 6.944 -2.720 -16.464 1.00 93.19 176 TRP A C 1
ATOM 1284 O O . TRP A 1 176 ? 6.923 -3.943 -16.360 1.00 93.19 176 TRP A O 1
ATOM 1294 N N . GLN A 1 177 ? 5.937 -2.045 -17.026 1.00 89.75 177 GLN A N 1
ATOM 1295 C CA . GLN A 1 177 ? 4.738 -2.689 -17.567 1.00 89.75 177 GLN A CA 1
ATOM 1296 C C . GLN A 1 177 ? 5.068 -3.667 -18.707 1.00 89.75 177 GLN A C 1
ATOM 1298 O O . GLN A 1 177 ? 4.502 -4.757 -18.768 1.00 89.75 177 GLN A O 1
ATOM 1303 N N . GLU A 1 178 ? 5.979 -3.303 -19.611 1.00 93.62 178 GLU A N 1
ATOM 1304 C CA . GLU A 1 178 ? 6.408 -4.171 -20.712 1.00 93.62 178 GLU A CA 1
ATOM 1305 C C . GLU A 1 178 ? 7.117 -5.437 -20.200 1.00 93.62 178 GLU A C 1
ATOM 1307 O O . GLU A 1 178 ? 6.885 -6.520 -20.739 1.00 93.62 178 GLU A O 1
ATOM 1312 N N . LEU A 1 179 ? 7.914 -5.329 -19.129 1.00 94.81 179 LEU A N 1
ATOM 1313 C CA . LEU A 1 179 ? 8.547 -6.476 -18.469 1.00 94.81 179 LEU A CA 1
ATOM 1314 C C . LEU A 1 179 ? 7.524 -7.375 -17.763 1.00 94.81 179 LEU A C 1
ATOM 1316 O O . LEU A 1 179 ? 7.590 -8.591 -17.917 1.00 94.81 179 LEU A O 1
ATOM 1320 N N . LEU A 1 180 ? 6.552 -6.799 -17.047 1.00 92.62 180 LEU A N 1
ATOM 1321 C CA . LEU A 1 180 ? 5.479 -7.562 -16.391 1.00 92.62 180 LEU A CA 1
ATOM 1322 C C . LEU A 1 180 ? 4.612 -8.334 -17.394 1.00 92.62 180 LEU A C 1
ATOM 1324 O O . LEU A 1 180 ? 4.203 -9.461 -17.125 1.00 92.62 180 LEU A O 1
ATOM 1328 N N . ASN A 1 181 ? 4.377 -7.753 -18.575 1.00 91.69 181 ASN A N 1
ATOM 1329 C CA . ASN A 1 181 ? 3.653 -8.395 -19.674 1.00 91.69 181 ASN A CA 1
ATOM 1330 C C . ASN A 1 181 ? 4.438 -9.536 -20.347 1.00 91.69 181 ASN A C 1
ATOM 1332 O O . ASN A 1 181 ? 3.872 -10.261 -21.170 1.00 91.69 181 ASN A O 1
ATOM 1336 N N . HIS A 1 182 ? 5.729 -9.700 -20.043 1.00 94.06 182 HIS A N 1
ATOM 1337 C CA . HIS A 1 182 ? 6.565 -10.762 -20.585 1.00 94.06 182 HIS A CA 1
ATOM 1338 C C . HIS A 1 182 ? 6.809 -11.835 -19.511 1.00 94.06 182 HIS A C 1
ATOM 1340 O O . HIS A 1 182 ? 7.673 -11.637 -18.659 1.00 94.06 182 HIS A O 1
ATOM 1346 N N . PRO A 1 183 ? 6.119 -12.998 -19.551 1.00 92.44 183 PRO A N 1
ATOM 1347 C CA . PRO A 1 183 ? 6.156 -13.976 -18.458 1.00 92.44 183 PRO A CA 1
ATOM 1348 C C . PRO A 1 183 ? 7.565 -14.376 -17.985 1.00 92.44 183 PRO A C 1
ATOM 1350 O O . PRO A 1 183 ? 7.770 -14.461 -16.781 1.00 92.44 183 PRO A O 1
ATOM 1353 N N . PRO A 1 184 ? 8.566 -14.562 -18.871 1.00 92.50 184 PRO A N 1
ATOM 1354 C CA . PRO A 1 184 ? 9.927 -14.867 -18.432 1.00 92.50 184 PRO A CA 1
ATOM 1355 C C . PRO A 1 184 ? 10.623 -13.747 -17.637 1.00 92.50 184 PRO A C 1
ATOM 1357 O O . PRO A 1 184 ? 11.460 -14.040 -16.791 1.00 92.50 184 PRO A O 1
ATOM 1360 N N . ALA A 1 185 ? 10.290 -12.477 -17.892 1.00 92.75 185 ALA A N 1
ATOM 1361 C CA . ALA A 1 185 ? 10.877 -11.321 -17.209 1.00 92.75 185 ALA A CA 1
ATOM 1362 C C . ALA A 1 185 ? 10.022 -10.800 -16.039 1.00 92.75 185 ALA A C 1
ATOM 1364 O O . ALA A 1 185 ? 10.478 -9.918 -15.308 1.00 92.75 185 ALA A O 1
ATOM 1365 N N . HIS A 1 186 ? 8.810 -11.337 -15.860 1.00 93.44 186 HIS A N 1
ATOM 1366 C CA . HIS A 1 186 ? 7.839 -10.892 -14.863 1.00 93.44 186 HIS A CA 1
ATOM 1367 C C . HIS A 1 186 ? 8.428 -10.902 -13.446 1.00 93.44 186 HIS A C 1
ATOM 1369 O O . HIS A 1 186 ? 8.499 -9.856 -12.801 1.00 93.44 186 HIS A O 1
ATOM 1375 N N . ASP A 1 187 ? 8.939 -12.053 -13.002 1.00 93.19 187 ASP A N 1
ATOM 1376 C CA . ASP A 1 187 ? 9.486 -12.225 -11.651 1.00 93.19 187 ASP A CA 1
ATOM 1377 C C . ASP A 1 187 ? 10.646 -11.256 -11.386 1.00 93.19 187 ASP A C 1
ATOM 1379 O O . ASP A 1 187 ? 10.716 -10.624 -10.334 1.00 93.19 187 ASP A O 1
ATOM 1383 N N . ALA A 1 188 ? 11.524 -11.059 -12.378 1.00 93.88 188 ALA A N 1
ATOM 1384 C CA . ALA A 1 188 ? 12.633 -10.114 -12.274 1.00 93.88 188 ALA A CA 1
ATOM 1385 C C . ALA A 1 188 ? 12.141 -8.664 -12.099 1.00 93.88 188 ALA A C 1
ATOM 1387 O O . ALA A 1 188 ? 12.743 -7.894 -11.349 1.00 93.88 188 ALA A O 1
ATOM 1388 N N . ALA A 1 189 ? 11.042 -8.288 -12.762 1.00 94.94 189 ALA A N 1
ATOM 1389 C CA . ALA A 1 189 ? 10.439 -6.961 -12.654 1.00 94.94 189 ALA A CA 1
ATOM 1390 C C . ALA A 1 189 ? 9.776 -6.722 -11.289 1.00 94.94 189 ALA A C 1
ATOM 1392 O O . ALA A 1 189 ? 9.927 -5.636 -10.716 1.00 94.94 189 ALA A O 1
ATOM 1393 N N . VAL A 1 190 ? 9.074 -7.725 -10.754 1.00 95.38 190 VAL A N 1
ATOM 1394 C CA . VAL A 1 190 ? 8.490 -7.685 -9.403 1.00 95.38 190 VAL A CA 1
ATOM 1395 C C . VAL A 1 190 ? 9.601 -7.606 -8.350 1.00 95.38 190 VAL A C 1
ATOM 1397 O O . VAL A 1 190 ? 9.587 -6.721 -7.486 1.00 95.38 190 VAL A O 1
ATOM 1400 N N . ASP A 1 191 ? 10.629 -8.449 -8.471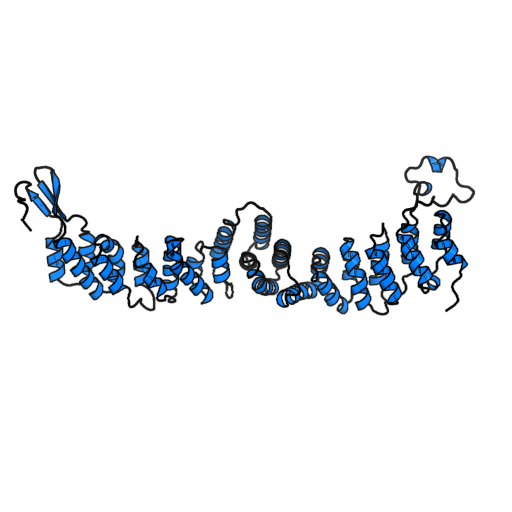 1.00 95.06 191 ASP A N 1
ATOM 1401 C CA . ASP A 1 191 ? 11.775 -8.497 -7.560 1.00 95.06 191 ASP A CA 1
ATOM 1402 C C . ASP A 1 191 ? 12.580 -7.202 -7.527 1.00 95.06 191 ASP A C 1
ATOM 1404 O O . ASP A 1 191 ? 13.022 -6.775 -6.451 1.00 95.06 191 ASP A O 1
ATOM 1408 N N . ALA A 1 192 ? 12.755 -6.557 -8.680 1.00 94.44 192 ALA A N 1
ATOM 1409 C CA . ALA A 1 192 ? 13.452 -5.284 -8.766 1.00 94.44 192 ALA A CA 1
ATOM 1410 C C . ALA A 1 192 ? 12.689 -4.176 -8.036 1.00 94.44 192 ALA A C 1
ATOM 1412 O O . ALA A 1 192 ? 13.290 -3.476 -7.223 1.00 94.44 192 ALA A O 1
ATOM 1413 N N . VAL A 1 193 ? 11.371 -4.036 -8.241 1.00 94.69 193 VAL A N 1
ATOM 1414 C CA . VAL A 1 193 ? 10.571 -3.026 -7.518 1.00 94.69 193 VAL A CA 1
ATOM 1415 C C . VAL A 1 193 ? 10.589 -3.293 -6.019 1.00 94.69 193 VAL A C 1
ATOM 1417 O O . VAL A 1 193 ? 10.800 -2.367 -5.229 1.00 94.69 193 VAL A O 1
ATOM 1420 N N . ARG A 1 194 ? 10.427 -4.555 -5.617 1.00 94.94 194 ARG A N 1
ATOM 1421 C CA . ARG A 1 194 ? 10.462 -4.980 -4.216 1.00 94.94 194 ARG A CA 1
ATOM 1422 C C . ARG A 1 194 ? 11.797 -4.636 -3.558 1.00 94.94 194 ARG A C 1
ATOM 1424 O O . ARG A 1 194 ? 11.837 -3.926 -2.551 1.00 94.94 194 ARG A O 1
ATOM 1431 N N . THR A 1 195 ? 12.904 -5.055 -4.166 1.00 94.06 195 THR A N 1
ATOM 1432 C CA . THR A 1 195 ? 14.264 -4.796 -3.669 1.00 94.06 195 THR A CA 1
ATOM 1433 C C . THR A 1 195 ? 14.602 -3.304 -3.666 1.00 94.06 195 THR A C 1
ATOM 1435 O O . THR A 1 195 ? 15.147 -2.788 -2.683 1.00 94.06 195 THR A O 1
ATOM 1438 N N . SER A 1 196 ? 14.267 -2.578 -4.733 1.00 93.25 196 SER A N 1
ATOM 1439 C CA . SER A 1 196 ? 14.538 -1.142 -4.852 1.00 93.25 196 SER A CA 1
ATOM 1440 C C . SER A 1 196 ? 13.739 -0.323 -3.838 1.00 93.25 196 SER A C 1
ATOM 1442 O O . SER A 1 196 ? 14.293 0.604 -3.244 1.00 93.25 196 SER A O 1
ATOM 1444 N N . THR A 1 197 ? 12.485 -0.698 -3.566 1.00 93.38 197 THR A N 1
ATOM 1445 C CA . THR A 1 197 ? 11.656 -0.053 -2.536 1.00 93.38 197 THR A CA 1
ATOM 1446 C C . THR A 1 197 ? 12.210 -0.331 -1.138 1.00 93.38 197 THR A C 1
ATOM 1448 O O . THR A 1 197 ? 12.460 0.602 -0.376 1.00 93.38 197 THR A O 1
ATOM 1451 N N . ARG A 1 198 ? 12.504 -1.599 -0.807 1.00 93.06 198 ARG A N 1
ATOM 1452 C CA . ARG A 1 198 ? 13.048 -1.989 0.510 1.00 93.06 198 ARG A CA 1
ATOM 1453 C C . ARG A 1 198 ? 14.413 -1.375 0.807 1.00 93.06 198 ARG A C 1
ATOM 1455 O O . ARG A 1 198 ? 14.696 -1.025 1.949 1.00 93.06 198 ARG A O 1
ATOM 1462 N N . SER A 1 199 ? 15.261 -1.239 -0.210 1.00 93.19 199 SER A N 1
ATOM 1463 C CA . SER A 1 199 ? 16.576 -0.600 -0.076 1.00 93.19 199 SER A CA 1
ATOM 1464 C C . SER A 1 199 ? 16.520 0.933 -0.062 1.00 93.19 199 SER A C 1
ATOM 1466 O O . SER A 1 199 ? 17.546 1.569 0.177 1.00 93.19 199 SER A O 1
ATOM 1468 N N . GLY A 1 200 ? 15.352 1.535 -0.316 1.00 90.31 200 GLY A N 1
ATOM 1469 C CA . GLY A 1 200 ? 15.174 2.986 -0.397 1.00 90.31 200 GLY A CA 1
ATOM 1470 C C . GLY A 1 200 ? 15.785 3.633 -1.645 1.00 90.31 200 GLY A C 1
ATOM 1471 O O . GLY A 1 200 ? 15.885 4.861 -1.689 1.00 90.31 200 GLY A O 1
ATOM 1472 N N . ARG A 1 201 ? 16.203 2.832 -2.640 1.00 90.19 201 ARG A N 1
ATOM 1473 C CA . ARG A 1 201 ? 16.674 3.317 -3.952 1.00 90.19 201 ARG A CA 1
ATOM 1474 C C . ARG A 1 201 ? 15.521 3.872 -4.783 1.00 90.19 201 ARG A C 1
ATOM 1476 O O . ARG A 1 201 ? 15.681 4.905 -5.422 1.00 90.19 201 ARG A O 1
ATOM 1483 N N . LEU A 1 202 ? 14.369 3.203 -4.739 1.00 90.31 202 LEU A N 1
ATOM 1484 C CA . LEU A 1 202 ? 13.125 3.692 -5.320 1.00 90.31 202 LEU A CA 1
ATOM 1485 C C . LEU A 1 202 ? 12.372 4.501 -4.258 1.00 90.31 202 LEU A C 1
ATOM 1487 O O . LEU A 1 202 ? 11.966 3.964 -3.228 1.00 90.31 202 LEU A O 1
ATOM 1491 N N . GLN A 1 203 ? 12.209 5.799 -4.511 1.00 90.31 203 GLN A N 1
ATOM 1492 C CA . GLN A 1 203 ? 11.451 6.728 -3.668 1.00 90.31 203 GLN A CA 1
ATOM 1493 C C . GLN A 1 203 ? 10.273 7.278 -4.478 1.00 90.31 203 GLN A C 1
ATOM 1495 O O . GLN A 1 203 ? 10.366 8.383 -5.012 1.00 90.31 203 GLN A O 1
ATOM 1500 N N . PRO A 1 204 ? 9.197 6.489 -4.638 1.00 88.94 204 PRO A N 1
ATOM 1501 C CA . PRO A 1 204 ? 8.113 6.854 -5.529 1.00 88.94 204 PRO A CA 1
ATOM 1502 C C . PRO A 1 204 ? 7.317 8.028 -4.951 1.00 88.94 204 PRO A C 1
ATOM 1504 O O . PRO A 1 204 ? 7.053 8.102 -3.744 1.00 88.94 204 PRO A O 1
ATOM 1507 N N . THR A 1 205 ? 6.886 8.925 -5.833 1.00 89.06 205 THR A N 1
ATOM 1508 C CA . THR A 1 205 ? 5.821 9.893 -5.550 1.00 89.06 205 THR A CA 1
ATOM 1509 C C . THR A 1 205 ? 4.516 9.167 -5.201 1.00 89.06 205 THR A C 1
ATOM 1511 O O . THR A 1 205 ? 4.363 7.974 -5.459 1.00 89.06 205 THR A O 1
ATOM 1514 N N . ALA A 1 206 ? 3.531 9.876 -4.641 1.00 84.44 206 ALA A N 1
ATOM 1515 C CA . ALA A 1 206 ? 2.239 9.273 -4.302 1.00 84.44 206 ALA A CA 1
ATOM 1516 C C . ALA A 1 206 ? 1.547 8.610 -5.514 1.00 84.44 206 ALA A C 1
ATOM 1518 O O . ALA A 1 206 ? 1.005 7.514 -5.387 1.00 84.44 206 ALA A O 1
ATOM 1519 N N . ALA A 1 207 ? 1.605 9.243 -6.691 1.00 83.19 207 ALA A N 1
ATOM 1520 C CA . ALA A 1 207 ? 1.008 8.715 -7.920 1.00 83.19 207 ALA A CA 1
ATOM 1521 C C . ALA A 1 207 ? 1.733 7.455 -8.425 1.00 83.19 207 ALA A C 1
ATOM 1523 O O . ALA A 1 207 ? 1.098 6.481 -8.836 1.00 83.19 207 ALA A O 1
ATOM 1524 N N . GLU A 1 208 ? 3.064 7.446 -8.351 1.00 87.00 208 GLU A N 1
ATOM 1525 C CA . GLU A 1 208 ? 3.879 6.282 -8.706 1.00 87.00 208 GLU A CA 1
ATOM 1526 C C . GLU A 1 208 ? 3.659 5.128 -7.725 1.00 87.00 208 GLU A C 1
ATOM 1528 O O . GLU A 1 208 ? 3.489 3.991 -8.152 1.00 87.00 208 GLU A O 1
ATOM 1533 N N . ALA A 1 209 ? 3.580 5.414 -6.422 1.00 88.69 209 ALA A N 1
ATOM 1534 C CA . ALA A 1 209 ? 3.265 4.424 -5.399 1.00 88.69 209 ALA A CA 1
ATOM 1535 C C . ALA A 1 209 ? 1.896 3.778 -5.653 1.00 88.69 209 ALA A C 1
ATOM 1537 O O . ALA A 1 209 ? 1.779 2.558 -5.594 1.00 88.69 209 ALA A O 1
ATOM 1538 N N . ALA A 1 210 ? 0.874 4.574 -5.989 1.00 83.69 210 ALA A N 1
ATOM 1539 C CA . ALA A 1 210 ? -0.461 4.057 -6.288 1.00 83.69 210 ALA A CA 1
ATOM 1540 C C . ALA A 1 210 ? -0.440 3.167 -7.538 1.00 83.69 210 ALA A C 1
ATOM 1542 O O . ALA A 1 210 ? -1.026 2.087 -7.539 1.00 83.69 210 ALA A O 1
ATOM 1543 N N . SER A 1 211 ? 0.296 3.591 -8.569 1.00 84.00 211 SER A N 1
ATOM 1544 C CA . SER A 1 211 ? 0.471 2.824 -9.806 1.00 84.00 211 SER A CA 1
ATOM 1545 C C . SER A 1 211 ? 1.167 1.486 -9.550 1.00 84.00 211 SER A C 1
ATOM 1547 O O . SER A 1 211 ? 0.680 0.455 -10.001 1.00 84.00 211 SER A O 1
ATOM 1549 N N . ILE A 1 212 ? 2.264 1.480 -8.784 1.00 88.62 212 ILE A N 1
ATOM 1550 C CA . ILE A 1 212 ? 2.989 0.257 -8.416 1.00 88.62 212 ILE A CA 1
ATOM 1551 C C . ILE A 1 212 ? 2.068 -0.705 -7.663 1.00 88.62 212 ILE A C 1
ATOM 1553 O O . ILE A 1 212 ? 1.920 -1.857 -8.066 1.00 88.62 212 ILE A O 1
ATOM 1557 N N . LEU A 1 213 ? 1.435 -0.233 -6.586 1.00 88.31 213 LEU A N 1
ATOM 1558 C CA . LEU A 1 213 ? 0.604 -1.071 -5.721 1.00 88.31 213 LEU A CA 1
ATOM 1559 C C . LEU A 1 213 ? -0.573 -1.673 -6.483 1.00 88.31 213 LEU A C 1
ATOM 1561 O O . LEU A 1 213 ? -0.857 -2.860 -6.344 1.00 88.31 213 LEU A O 1
ATOM 1565 N N . GLY A 1 214 ? -1.237 -0.885 -7.322 1.00 81.69 214 GLY A N 1
ATOM 1566 C CA . GLY A 1 214 ? -2.382 -1.401 -8.044 1.00 81.69 214 GLY A CA 1
ATOM 1567 C C . GLY A 1 214 ? -2.038 -2.276 -9.244 1.00 81.69 214 GLY A C 1
ATOM 1568 O O . GLY A 1 214 ? -2.813 -3.177 -9.553 1.00 81.69 214 GLY A O 1
ATOM 1569 N N . VAL A 1 215 ? -0.862 -2.109 -9.861 1.00 84.81 215 VAL A N 1
ATOM 1570 C CA . VAL A 1 215 ? -0.340 -3.106 -10.807 1.00 84.81 215 VAL A CA 1
ATOM 1571 C C . VAL A 1 215 ? -0.098 -4.434 -10.085 1.00 84.81 215 VAL A C 1
ATOM 1573 O O . VAL A 1 215 ? -0.568 -5.461 -10.559 1.00 84.81 215 VAL A O 1
ATOM 1576 N N . LEU A 1 216 ? 0.541 -4.430 -8.911 1.00 87.75 216 LEU A N 1
ATOM 1577 C CA . LEU A 1 216 ? 0.765 -5.661 -8.140 1.00 87.75 216 LEU A CA 1
ATOM 1578 C C . LEU A 1 216 ? -0.551 -6.352 -7.758 1.00 87.75 216 LEU A C 1
ATOM 1580 O O . LEU A 1 216 ? -0.655 -7.569 -7.876 1.00 87.75 216 LEU A O 1
ATOM 1584 N N . VAL A 1 217 ? -1.580 -5.593 -7.365 1.00 83.12 217 VAL A N 1
ATOM 1585 C CA . VAL A 1 217 ? -2.913 -6.163 -7.113 1.00 83.12 217 VAL A CA 1
ATOM 1586 C C . VAL A 1 217 ? -3.525 -6.755 -8.382 1.00 83.12 217 VAL A C 1
ATOM 1588 O O . VAL A 1 217 ? -4.028 -7.873 -8.332 1.00 83.12 217 VAL A O 1
ATOM 1591 N N . ALA A 1 218 ? -3.463 -6.048 -9.514 1.00 80.94 218 ALA A N 1
ATOM 1592 C CA . ALA A 1 218 ? -4.029 -6.522 -10.779 1.00 80.94 218 ALA A CA 1
ATOM 1593 C C . ALA A 1 218 ? -3.368 -7.815 -11.288 1.00 80.94 218 ALA A C 1
ATOM 1595 O O . ALA A 1 218 ? -4.032 -8.634 -11.915 1.00 80.94 218 ALA A O 1
ATOM 1596 N N . TRP A 1 219 ? -2.078 -8.004 -11.007 1.00 83.94 219 TRP A N 1
ATOM 1597 C CA . TRP A 1 219 ? -1.341 -9.221 -11.353 1.00 83.94 219 TRP A CA 1
ATOM 1598 C C . TRP A 1 219 ? -1.441 -10.333 -10.299 1.00 83.94 219 TRP A C 1
ATOM 1600 O O . TRP A 1 219 ? -1.028 -11.454 -10.571 1.00 83.94 219 TRP A O 1
ATOM 1610 N N . GLY A 1 220 ? -2.023 -10.062 -9.124 1.00 84.19 220 GLY A N 1
ATOM 1611 C CA . GLY A 1 220 ? -2.125 -11.041 -8.036 1.00 84.19 220 GLY A CA 1
ATOM 1612 C C . GLY A 1 220 ? -0.823 -11.246 -7.252 1.00 84.19 220 GLY A C 1
ATOM 1613 O O . GLY A 1 220 ? -0.664 -12.258 -6.574 1.00 84.19 220 GLY A O 1
ATOM 1614 N N . GLU A 1 221 ? 0.099 -10.283 -7.303 1.00 89.62 221 GLU A N 1
ATOM 1615 C CA . GLU A 1 221 ? 1.416 -10.332 -6.656 1.00 89.62 221 GLU A CA 1
ATOM 1616 C C . GLU A 1 221 ? 1.330 -9.983 -5.159 1.00 89.62 221 GLU A C 1
ATOM 1618 O O . GLU A 1 221 ? 1.869 -8.976 -4.689 1.00 89.62 221 GLU A O 1
ATOM 1623 N N . HIS A 1 222 ? 0.594 -10.796 -4.393 1.00 86.19 222 HIS A N 1
ATOM 1624 C CA . HIS A 1 222 ? 0.254 -10.517 -2.993 1.00 86.19 222 HIS A CA 1
ATOM 1625 C C . HIS A 1 222 ? 1.479 -10.421 -2.075 1.00 86.19 222 HIS A C 1
ATOM 1627 O O . HIS A 1 222 ? 1.572 -9.481 -1.287 1.00 86.19 222 HIS A O 1
ATOM 1633 N N . ASP A 1 223 ? 2.447 -11.330 -2.202 1.00 89.12 223 ASP A N 1
ATOM 1634 C CA . ASP A 1 223 ? 3.640 -11.329 -1.347 1.00 89.12 223 ASP A CA 1
ATOM 1635 C C . ASP A 1 223 ? 4.482 -10.061 -1.561 1.00 89.12 223 ASP A C 1
ATOM 1637 O O . ASP A 1 223 ? 4.866 -9.378 -0.607 1.00 89.12 223 ASP A O 1
ATOM 1641 N N . ALA A 1 224 ? 4.716 -9.690 -2.824 1.00 91.62 224 ALA A N 1
ATOM 1642 C CA . ALA A 1 224 ? 5.444 -8.473 -3.164 1.00 91.62 224 ALA A CA 1
ATOM 1643 C C . ALA A 1 224 ? 4.683 -7.214 -2.726 1.00 91.62 224 ALA A C 1
ATOM 1645 O O . ALA A 1 224 ? 5.294 -6.282 -2.194 1.00 91.62 224 ALA A O 1
ATOM 1646 N N . LEU A 1 225 ? 3.356 -7.195 -2.900 1.00 90.69 225 LEU A N 1
ATOM 1647 C CA . LEU A 1 225 ? 2.494 -6.108 -2.444 1.00 90.69 225 LEU A CA 1
ATOM 1648 C C . LEU A 1 225 ? 2.650 -5.867 -0.942 1.00 90.69 225 LEU A C 1
ATOM 1650 O O . LEU A 1 225 ? 2.849 -4.724 -0.537 1.00 90.69 225 LEU A O 1
ATOM 1654 N N . ILE A 1 226 ? 2.587 -6.921 -0.126 1.00 89.81 226 ILE A N 1
ATOM 1655 C CA . ILE A 1 226 ? 2.702 -6.831 1.334 1.00 89.81 226 ILE A CA 1
ATOM 1656 C C . ILE A 1 226 ? 4.032 -6.190 1.732 1.00 89.81 226 ILE A C 1
ATOM 1658 O O . ILE A 1 226 ? 4.048 -5.180 2.439 1.00 89.81 226 ILE A O 1
ATOM 1662 N N . GLU A 1 227 ? 5.144 -6.720 1.218 1.00 91.81 227 GLU A N 1
ATOM 1663 C CA . GLU A 1 227 ? 6.480 -6.205 1.527 1.00 91.81 227 GLU A CA 1
ATOM 1664 C C . GLU A 1 227 ? 6.657 -4.734 1.115 1.00 91.81 227 GLU A C 1
ATOM 1666 O O . GLU A 1 227 ? 7.319 -3.952 1.802 1.00 91.81 227 GLU A O 1
ATOM 1671 N N . ILE A 1 228 ? 6.072 -4.341 -0.017 1.00 92.94 228 ILE A N 1
ATOM 1672 C CA . ILE A 1 228 ? 6.142 -2.969 -0.523 1.00 92.94 228 ILE A CA 1
ATOM 1673 C C . ILE A 1 228 ? 5.254 -2.037 0.314 1.00 92.94 228 ILE A C 1
ATOM 1675 O O . ILE A 1 228 ? 5.696 -0.945 0.682 1.00 92.94 228 ILE A O 1
ATOM 1679 N N . VAL A 1 229 ? 4.037 -2.458 0.675 1.00 91.81 229 VAL A N 1
ATOM 1680 C CA . VAL A 1 229 ? 3.125 -1.698 1.549 1.00 91.81 229 VAL A CA 1
ATOM 1681 C C . VAL A 1 229 ? 3.764 -1.437 2.909 1.00 91.81 229 VAL A C 1
ATOM 1683 O O . VAL A 1 229 ? 3.664 -0.317 3.410 1.00 91.81 229 VAL A O 1
ATOM 1686 N N . GLU A 1 230 ? 4.473 -2.409 3.488 1.00 91.06 230 GLU A N 1
ATOM 1687 C CA . GLU A 1 230 ? 5.162 -2.233 4.772 1.00 91.06 230 GLU A CA 1
ATOM 1688 C C . GLU A 1 230 ? 6.143 -1.053 4.770 1.00 91.06 230 GLU A C 1
ATOM 1690 O O . GLU A 1 230 ? 6.263 -0.342 5.775 1.00 91.06 230 GLU A O 1
ATOM 1695 N N . VAL A 1 231 ? 6.809 -0.818 3.635 1.00 93.38 231 VAL A N 1
ATOM 1696 C CA . VAL A 1 231 ? 7.739 0.299 3.437 1.00 93.38 231 VAL A CA 1
ATOM 1697 C C . VAL A 1 231 ? 6.985 1.589 3.105 1.00 93.38 231 VAL A C 1
ATOM 1699 O O . VAL A 1 231 ? 7.258 2.639 3.696 1.00 93.38 231 VAL A O 1
ATOM 1702 N N . LEU A 1 232 ? 6.027 1.523 2.176 1.00 91.25 232 LEU A N 1
ATOM 1703 C CA . LEU A 1 232 ? 5.338 2.697 1.637 1.00 91.25 232 LEU A CA 1
ATOM 1704 C C . LEU A 1 232 ? 4.286 3.289 2.579 1.00 91.25 232 LEU A C 1
ATOM 1706 O O . LEU A 1 232 ? 4.037 4.488 2.498 1.00 91.25 232 LEU A O 1
ATOM 1710 N N . GLN A 1 233 ? 3.727 2.523 3.521 1.00 89.06 233 GLN A N 1
ATOM 1711 C CA . GLN A 1 233 ? 2.739 3.033 4.486 1.00 89.06 233 GLN A CA 1
ATOM 1712 C C . GLN A 1 233 ? 3.278 4.168 5.372 1.00 89.06 233 GLN A C 1
ATOM 1714 O O . GLN A 1 233 ? 2.509 4.935 5.944 1.00 89.06 233 GLN A O 1
ATOM 1719 N N . ARG A 1 234 ? 4.605 4.293 5.511 1.00 88.31 234 ARG A N 1
ATOM 1720 C CA . ARG A 1 234 ? 5.218 5.357 6.313 1.00 88.31 234 ARG A CA 1
ATOM 1721 C C . ARG A 1 234 ? 5.114 6.732 5.636 1.00 88.31 234 ARG A C 1
ATOM 1723 O O . ARG A 1 234 ? 4.611 7.646 6.285 1.00 88.31 234 ARG A O 1
ATOM 1730 N N . PRO A 1 235 ? 5.593 6.926 4.392 1.00 88.31 235 PRO A N 1
ATOM 1731 C CA . PRO A 1 235 ? 5.354 8.169 3.658 1.00 88.31 235 PRO A CA 1
ATOM 1732 C C . PRO A 1 235 ? 3.907 8.297 3.157 1.00 88.31 235 PRO A C 1
ATOM 1734 O O . PRO A 1 235 ? 3.407 9.413 3.045 1.00 88.31 235 PRO A O 1
ATOM 1737 N N . TRP A 1 236 ? 3.227 7.177 2.892 1.00 88.00 236 TRP A N 1
ATOM 1738 C CA . TRP A 1 236 ? 1.907 7.129 2.261 1.00 88.00 236 TRP A CA 1
ATOM 1739 C C . TRP A 1 236 ? 0.950 6.223 3.055 1.00 88.00 236 TRP A C 1
ATOM 1741 O O . TRP A 1 236 ? 0.742 5.072 2.676 1.00 88.00 236 TRP A O 1
ATOM 1751 N N . PRO A 1 237 ? 0.331 6.707 4.149 1.00 84.12 237 PRO A N 1
ATOM 1752 C CA . PRO A 1 237 ? -0.482 5.865 5.036 1.00 84.12 237 PRO A CA 1
ATOM 1753 C C . PRO A 1 237 ? -1.631 5.116 4.350 1.00 84.12 237 PRO A C 1
ATOM 1755 O O . PRO A 1 237 ? -1.968 4.011 4.763 1.00 84.12 237 PRO A O 1
ATOM 1758 N N . TRP A 1 238 ? -2.176 5.659 3.256 1.00 84.62 238 TRP A N 1
ATOM 1759 C CA . TRP A 1 238 ? -3.207 5.005 2.444 1.00 84.62 238 TRP A CA 1
ATOM 1760 C C . TRP A 1 238 ? -2.722 3.733 1.728 1.00 84.62 238 TRP A C 1
ATOM 1762 O O . TRP A 1 238 ? -3.553 2.960 1.264 1.00 84.62 238 TRP A O 1
ATOM 1772 N N . ALA A 1 239 ? -1.412 3.463 1.644 1.00 88.12 239 ALA A N 1
ATOM 1773 C CA . ALA A 1 239 ? -0.875 2.264 0.991 1.00 88.12 239 ALA A CA 1
ATOM 1774 C C . ALA A 1 239 ? -1.445 0.962 1.587 1.00 88.12 239 ALA A C 1
ATOM 1776 O O . ALA A 1 239 ? -1.647 -0.013 0.868 1.00 88.12 239 ALA A O 1
ATOM 1777 N N . VAL A 1 240 ? -1.783 0.968 2.882 1.00 87.31 240 VAL A N 1
ATOM 1778 C CA . VAL A 1 240 ? -2.409 -0.169 3.580 1.00 87.31 240 VAL A CA 1
ATOM 1779 C C . VAL A 1 240 ? -3.764 -0.582 2.987 1.00 87.31 240 VAL A C 1
ATOM 1781 O O . VAL A 1 240 ? -4.147 -1.748 3.083 1.00 87.31 240 VAL A O 1
ATOM 1784 N N . ALA A 1 241 ? -4.466 0.338 2.315 1.00 82.56 241 ALA A N 1
ATOM 1785 C CA . ALA A 1 241 ? -5.715 0.057 1.611 1.00 82.56 241 ALA A CA 1
ATOM 1786 C C . ALA A 1 241 ? -5.548 -1.023 0.535 1.00 82.56 241 ALA A C 1
ATOM 1788 O O . ALA A 1 241 ? -6.419 -1.871 0.362 1.00 82.56 241 ALA A O 1
ATOM 1789 N N . TRP A 1 242 ? -4.409 -1.025 -0.161 1.00 82.69 242 TRP A N 1
ATOM 1790 C CA . TRP A 1 242 ? -4.142 -1.985 -1.229 1.00 82.69 242 TRP A CA 1
ATOM 1791 C C . TRP A 1 242 ? -3.993 -3.406 -0.692 1.00 82.69 242 TRP A C 1
ATOM 1793 O O . TRP A 1 242 ? -4.518 -4.345 -1.284 1.00 82.69 242 TRP A O 1
ATOM 1803 N N . TRP A 1 243 ? -3.373 -3.566 0.482 1.00 85.56 243 TRP A N 1
ATOM 1804 C CA . TRP A 1 243 ? -3.306 -4.865 1.154 1.00 85.56 243 TRP A CA 1
ATOM 1805 C C . TRP A 1 243 ? -4.697 -5.336 1.609 1.00 85.56 243 TRP A C 1
ATOM 1807 O O . TRP A 1 243 ? -5.039 -6.510 1.460 1.00 85.56 243 TRP A O 1
ATOM 1817 N N . ALA A 1 244 ? -5.557 -4.429 2.087 1.00 78.06 244 ALA A N 1
ATOM 1818 C CA . ALA A 1 244 ? -6.927 -4.792 2.454 1.00 78.06 244 ALA A CA 1
ATOM 1819 C C . ALA A 1 244 ? -7.712 -5.377 1.261 1.00 78.06 244 ALA A C 1
ATOM 1821 O O . ALA A 1 244 ? -8.487 -6.316 1.437 1.00 78.06 244 ALA A O 1
ATOM 1822 N N . LEU A 1 245 ? -7.465 -4.904 0.037 1.00 74.06 245 LEU A N 1
ATOM 1823 C CA . LEU A 1 245 ? -8.211 -5.330 -1.153 1.00 74.06 245 LEU A CA 1
ATOM 1824 C C . LEU A 1 245 ? -7.584 -6.490 -1.939 1.00 74.06 245 LEU A C 1
ATOM 1826 O O . LEU A 1 245 ? -8.287 -7.096 -2.743 1.00 74.06 245 LEU A O 1
ATOM 1830 N N . ALA A 1 246 ? -6.321 -6.832 -1.678 1.00 72.00 246 ALA A N 1
ATOM 1831 C CA . ALA A 1 246 ? -5.530 -7.763 -2.486 1.00 72.00 246 ALA A CA 1
ATOM 1832 C C . ALA A 1 246 ? -6.221 -9.113 -2.772 1.00 72.00 246 ALA A C 1
ATOM 1834 O O . ALA A 1 246 ? -6.251 -9.547 -3.914 1.00 72.00 246 ALA A O 1
ATOM 1835 N N . GLU A 1 247 ? -6.844 -9.740 -1.770 1.00 66.31 247 GLU A N 1
ATOM 1836 C CA . GLU A 1 247 ? -7.437 -11.088 -1.899 1.00 66.31 247 GLU A CA 1
ATOM 1837 C C . GLU A 1 247 ? -8.979 -11.095 -1.878 1.00 66.31 247 GLU A C 1
ATOM 1839 O O . GLU A 1 247 ? -9.617 -12.109 -1.585 1.00 66.31 247 GLU A O 1
ATOM 1844 N N . ALA A 1 248 ? -9.624 -9.950 -2.112 1.00 63.09 248 ALA A N 1
ATOM 1845 C CA . ALA A 1 248 ? -11.084 -9.889 -2.147 1.00 63.09 248 ALA A CA 1
ATOM 1846 C C . ALA A 1 248 ? -11.647 -10.710 -3.331 1.00 63.09 248 ALA A C 1
ATOM 1848 O O . ALA A 1 248 ? -11.151 -10.589 -4.450 1.00 63.09 248 ALA A O 1
ATOM 1849 N N . PRO A 1 249 ? -12.727 -11.495 -3.174 1.00 56.94 249 PRO A N 1
ATOM 1850 C CA . PRO A 1 249 ? -13.505 -11.946 -4.326 1.00 56.94 249 PRO A CA 1
ATOM 1851 C C . PRO A 1 249 ? -14.005 -10.712 -5.093 1.00 56.94 249 PRO A C 1
ATOM 1853 O O . PRO A 1 249 ? -14.747 -9.904 -4.538 1.00 56.94 249 PRO A O 1
ATOM 1856 N N . GLY A 1 250 ? -13.560 -10.533 -6.340 1.00 58.34 250 GLY A N 1
ATOM 1857 C CA . GLY A 1 250 ? -13.761 -9.279 -7.076 1.00 58.34 250 GLY A CA 1
ATOM 1858 C C . GLY A 1 250 ? -12.707 -8.202 -6.787 1.00 58.34 250 GLY A C 1
ATOM 1859 O O . GLY A 1 250 ? -12.972 -7.033 -7.047 1.00 58.34 250 GLY A O 1
ATOM 1860 N N . ALA A 1 251 ? -11.525 -8.574 -6.282 1.00 59.38 251 ALA A N 1
ATOM 1861 C CA . ALA A 1 251 ? -10.382 -7.688 -6.056 1.00 59.38 251 ALA A CA 1
ATOM 1862 C C . ALA A 1 251 ? -10.023 -6.877 -7.296 1.00 59.38 251 ALA A C 1
ATOM 1864 O O . ALA A 1 251 ? -9.685 -5.718 -7.153 1.00 59.38 251 ALA A O 1
ATOM 1865 N N . GLU A 1 252 ? -10.168 -7.422 -8.505 1.00 62.09 252 GLU A N 1
ATOM 1866 C CA . GLU A 1 252 ? -9.975 -6.656 -9.744 1.00 62.09 252 GLU A CA 1
ATOM 1867 C C . GLU A 1 252 ? -10.960 -5.481 -9.856 1.00 62.09 252 GLU A C 1
ATOM 1869 O O . GLU A 1 252 ? -10.559 -4.360 -10.163 1.00 62.09 252 GLU A O 1
ATOM 1874 N N . ALA A 1 253 ? -12.242 -5.708 -9.544 1.00 63.53 253 ALA A N 1
ATOM 1875 C CA . ALA A 1 253 ? -13.258 -4.656 -9.526 1.00 63.53 253 ALA A CA 1
ATOM 1876 C C . ALA A 1 253 ? -13.018 -3.676 -8.370 1.00 63.53 253 ALA A C 1
ATOM 1878 O O . ALA A 1 253 ? -13.036 -2.471 -8.584 1.00 63.53 253 ALA A O 1
ATOM 1879 N N . ALA A 1 254 ? -12.695 -4.177 -7.175 1.00 61.44 254 ALA A N 1
ATOM 1880 C CA . ALA A 1 254 ? -12.383 -3.352 -6.010 1.00 61.44 254 ALA A CA 1
ATOM 1881 C C . ALA A 1 254 ? -11.071 -2.559 -6.169 1.00 61.44 254 ALA A C 1
ATOM 1883 O O . ALA A 1 254 ? -10.958 -1.461 -5.639 1.00 61.44 254 ALA A O 1
ATOM 1884 N N . ALA A 1 255 ? -10.087 -3.082 -6.902 1.00 62.69 255 ALA A N 1
ATOM 1885 C CA . ALA A 1 255 ? -8.828 -2.420 -7.229 1.00 62.69 255 ALA A CA 1
ATOM 1886 C C . ALA A 1 255 ? -9.028 -1.381 -8.327 1.00 62.69 255 ALA A C 1
ATOM 1888 O O . ALA A 1 255 ? -8.468 -0.296 -8.227 1.00 62.69 255 ALA A O 1
ATOM 1889 N N . SER A 1 256 ? -9.854 -1.676 -9.336 1.00 64.25 256 SER A N 1
ATOM 1890 C CA . SER A 1 256 ? -10.294 -0.690 -10.326 1.00 64.25 256 SER A CA 1
ATOM 1891 C C . SER A 1 256 ? -11.069 0.448 -9.659 1.00 64.25 256 SER A C 1
ATOM 1893 O O . SER A 1 256 ? -10.835 1.615 -9.967 1.00 64.25 256 SER A O 1
ATOM 1895 N N . ASP A 1 257 ? -11.948 0.124 -8.713 1.00 64.88 257 ASP A N 1
ATOM 1896 C CA . ASP A 1 257 ? -12.678 1.096 -7.909 1.00 64.88 257 ASP A CA 1
ATOM 1897 C C . ASP A 1 257 ? -11.733 1.881 -6.990 1.00 64.88 257 ASP A C 1
ATOM 1899 O O . ASP A 1 257 ? -11.819 3.100 -6.954 1.00 64.88 257 ASP A O 1
ATOM 1903 N N . LEU A 1 258 ? -10.774 1.237 -6.315 1.00 65.25 258 LEU A N 1
ATOM 1904 C CA . LEU A 1 258 ? -9.764 1.909 -5.488 1.00 65.25 258 LEU A CA 1
ATOM 1905 C C . LEU A 1 258 ? -8.861 2.824 -6.323 1.00 65.25 258 LEU A C 1
ATOM 1907 O O . LEU A 1 258 ? -8.572 3.936 -5.894 1.00 65.25 258 LEU A O 1
ATOM 1911 N N . PHE A 1 259 ? -8.452 2.398 -7.520 1.00 64.75 259 PHE A N 1
ATOM 1912 C CA . PHE A 1 259 ? -7.746 3.247 -8.479 1.00 64.75 259 PHE A CA 1
ATOM 1913 C C . PHE A 1 259 ? -8.589 4.456 -8.855 1.00 64.75 259 PHE A C 1
ATOM 1915 O O . PHE A 1 259 ? -8.086 5.575 -8.804 1.00 64.75 259 PHE A O 1
ATOM 1922 N N . ALA A 1 260 ? -9.862 4.247 -9.196 1.00 65.06 260 ALA A N 1
ATOM 1923 C CA . ALA A 1 260 ? -10.778 5.335 -9.500 1.00 65.06 260 ALA A CA 1
ATOM 1924 C C . ALA A 1 260 ? -10.949 6.266 -8.291 1.00 65.06 260 ALA A C 1
ATOM 1926 O O . ALA A 1 260 ? -10.889 7.473 -8.460 1.00 65.06 260 ALA A O 1
ATOM 1927 N N . TRP A 1 261 ? -11.070 5.743 -7.071 1.00 65.00 261 TRP A N 1
ATOM 1928 C CA . TRP A 1 261 ? -11.235 6.535 -5.848 1.00 65.00 261 TRP A CA 1
ATOM 1929 C C . TRP A 1 261 ? -9.967 7.283 -5.427 1.00 65.00 261 TRP A C 1
ATOM 1931 O O . TRP A 1 261 ? -10.075 8.338 -4.814 1.00 65.00 261 TRP A O 1
ATOM 1941 N N . LEU A 1 262 ? -8.779 6.750 -5.729 1.00 62.62 262 LEU A N 1
ATOM 1942 C CA . LEU A 1 262 ? -7.493 7.411 -5.480 1.00 62.62 262 LEU A CA 1
ATOM 1943 C C . LEU A 1 262 ? -7.130 8.422 -6.578 1.00 62.62 262 LEU A C 1
ATOM 1945 O O . LEU A 1 262 ? -6.412 9.383 -6.304 1.00 62.62 262 LEU A O 1
ATOM 1949 N N . ALA A 1 263 ? -7.587 8.194 -7.812 1.00 59.81 263 ALA A N 1
ATOM 1950 C CA . ALA A 1 263 ? -7.370 9.082 -8.952 1.00 59.81 263 ALA A CA 1
ATOM 1951 C C . ALA A 1 263 ? -8.423 10.197 -9.049 1.00 59.81 263 ALA A C 1
ATOM 1953 O O . ALA A 1 263 ? -8.145 11.254 -9.617 1.00 59.81 263 ALA A O 1
ATOM 1954 N N . ASP A 1 264 ? -9.620 9.972 -8.508 1.00 53.91 264 ASP A N 1
ATOM 1955 C CA . ASP A 1 264 ? -10.662 10.980 -8.393 1.00 53.91 264 ASP A CA 1
ATOM 1956 C C . ASP A 1 264 ? -10.334 11.903 -7.204 1.00 53.91 264 ASP A C 1
ATOM 1958 O O . ASP A 1 264 ? -10.257 11.437 -6.066 1.00 53.91 264 ASP A O 1
ATOM 1962 N N . PRO A 1 265 ? -10.160 13.222 -7.410 1.00 49.38 265 PRO A N 1
ATOM 1963 C CA . PRO A 1 265 ? -10.072 14.183 -6.306 1.00 49.38 265 PRO A CA 1
ATOM 1964 C C . PRO A 1 265 ? -11.363 14.249 -5.455 1.00 49.38 265 PRO A C 1
ATOM 1966 O O . PRO A 1 265 ? -11.409 14.978 -4.462 1.00 49.38 265 PRO A O 1
ATOM 1969 N N . THR A 1 266 ? -12.404 13.512 -5.852 1.00 37.75 266 THR A N 1
ATOM 1970 C CA . THR A 1 266 ? -13.712 13.349 -5.216 1.00 37.75 266 THR A CA 1
ATOM 1971 C C . THR A 1 266 ? -14.176 11.880 -5.299 1.00 37.75 266 THR A C 1
ATOM 1973 O O . THR A 1 266 ? -14.927 11.500 -6.187 1.00 37.75 266 THR A O 1
ATOM 1976 N N . PRO A 1 267 ? -13.826 11.038 -4.324 1.00 49.91 267 PRO A N 1
ATOM 1977 C CA . PRO A 1 267 ? -14.354 11.222 -2.981 1.00 49.91 267 PRO A CA 1
ATOM 1978 C C . PRO A 1 267 ? -13.422 12.064 -2.125 1.00 49.91 267 PRO A C 1
ATOM 1980 O O . PRO A 1 267 ? -12.207 12.073 -2.303 1.00 49.91 267 PRO A O 1
ATOM 1983 N N . THR A 1 268 ? -13.999 12.782 -1.162 1.00 48.81 268 THR A N 1
ATOM 1984 C CA . THR A 1 268 ? -13.200 13.343 -0.077 1.00 48.81 268 THR A CA 1
ATOM 1985 C C . THR A 1 268 ? -12.353 12.209 0.514 1.00 48.81 268 THR A C 1
ATOM 1987 O O . THR A 1 268 ? -12.917 11.149 0.795 1.00 48.81 268 THR A O 1
ATOM 1990 N N . PRO A 1 269 ? -11.039 12.399 0.751 1.00 56.72 269 PRO A N 1
ATOM 1991 C CA . PRO A 1 269 ? -10.163 11.384 1.350 1.00 56.72 269 PRO A CA 1
ATOM 1992 C C . PRO A 1 269 ? -10.715 10.720 2.629 1.00 56.72 269 PRO A C 1
ATOM 1994 O O . PRO A 1 269 ? -10.243 9.660 3.021 1.00 56.72 269 PRO A O 1
ATOM 1997 N N . ALA A 1 270 ? -11.724 11.333 3.258 1.00 62.66 270 ALA A N 1
ATOM 1998 C CA . ALA A 1 270 ? -12.451 10.857 4.427 1.00 62.66 270 ALA A CA 1
ATOM 1999 C C . ALA A 1 270 ? -13.416 9.672 4.187 1.00 62.66 270 ALA A C 1
ATOM 2001 O O . ALA A 1 270 ? -13.631 8.899 5.115 1.00 62.66 270 ALA A O 1
ATOM 2002 N N . ASP A 1 271 ? -13.988 9.485 2.989 1.00 73.75 271 ASP A N 1
ATOM 2003 C CA . ASP A 1 271 ? -14.980 8.410 2.752 1.00 73.75 271 ASP A CA 1
ATOM 2004 C C . ASP A 1 271 ? -14.333 7.079 2.342 1.00 73.75 271 ASP A C 1
ATOM 2006 O O . ASP A 1 271 ? -14.929 6.005 2.460 1.00 73.75 271 ASP A O 1
ATOM 2010 N N . LEU A 1 272 ? -13.092 7.143 1.857 1.00 74.69 272 LEU A N 1
ATOM 2011 C CA . LEU A 1 272 ? -12.344 5.985 1.387 1.00 74.69 272 LEU A CA 1
ATOM 2012 C C . LEU A 1 272 ? -12.063 4.959 2.510 1.00 74.69 272 LEU A C 1
ATOM 2014 O O . LEU A 1 272 ? -12.328 3.773 2.288 1.00 74.69 272 LEU A O 1
ATOM 2018 N N . PRO A 1 273 ? -11.617 5.357 3.721 1.00 83.94 273 PRO A N 1
ATOM 2019 C CA . PRO A 1 273 ? -11.460 4.427 4.838 1.00 83.94 273 PRO A CA 1
ATOM 2020 C C . PRO A 1 273 ? -12.741 3.667 5.196 1.00 83.94 273 PRO A C 1
ATOM 2022 O O . PRO A 1 273 ? -12.674 2.471 5.470 1.00 83.94 273 PRO A O 1
ATOM 2025 N N . ALA A 1 274 ? -13.908 4.319 5.132 1.00 84.19 274 ALA A N 1
ATOM 2026 C CA . ALA A 1 274 ? -15.189 3.685 5.438 1.00 84.19 274 ALA A CA 1
ATOM 2027 C C . ALA A 1 274 ? -15.542 2.572 4.435 1.00 84.19 274 ALA A C 1
ATOM 2029 O O . ALA A 1 274 ? -15.963 1.490 4.840 1.00 84.19 274 ALA A O 1
ATOM 2030 N N . ARG A 1 275 ? -15.313 2.800 3.134 1.00 78.25 275 ARG A N 1
ATOM 2031 C CA . ARG A 1 275 ? -15.548 1.784 2.088 1.00 78.25 275 ARG A CA 1
ATOM 2032 C C . ARG A 1 275 ? -14.599 0.596 2.206 1.00 78.25 275 ARG A C 1
ATOM 2034 O O . ARG A 1 275 ? -15.010 -0.551 2.046 1.00 78.25 275 ARG A O 1
ATOM 2041 N N . ILE A 1 276 ? -13.326 0.859 2.503 1.00 80.81 276 ILE A N 1
ATOM 2042 C CA . ILE A 1 276 ? -12.338 -0.206 2.718 1.00 80.81 276 ILE A CA 1
ATOM 2043 C C . ILE A 1 276 ? -12.708 -1.018 3.960 1.00 80.81 276 ILE A C 1
ATOM 2045 O O . ILE A 1 276 ? -12.678 -2.246 3.917 1.00 80.81 276 ILE A O 1
ATOM 2049 N N . ALA A 1 277 ? -13.113 -0.351 5.042 1.00 86.38 277 ALA A N 1
ATOM 2050 C CA . ALA A 1 277 ? -13.587 -1.006 6.252 1.00 86.38 277 ALA A CA 1
ATOM 2051 C C . ALA A 1 277 ? -14.802 -1.907 5.993 1.00 86.38 277 ALA A C 1
ATOM 2053 O O . ALA A 1 277 ? -14.818 -3.042 6.462 1.00 86.38 277 ALA A O 1
ATOM 2054 N N . GLU A 1 278 ? -15.783 -1.457 5.206 1.00 83.12 278 GLU A N 1
ATOM 2055 C CA . GLU A 1 278 ? -16.934 -2.277 4.806 1.00 83.12 278 GLU A CA 1
ATOM 2056 C C . GLU A 1 278 ? -16.484 -3.561 4.087 1.00 83.12 278 GLU A C 1
ATOM 2058 O O . GLU A 1 278 ? -16.877 -4.668 4.469 1.00 83.12 278 GLU A O 1
ATOM 2063 N N . ALA A 1 279 ? -15.575 -3.437 3.113 1.00 78.50 279 ALA A N 1
ATOM 2064 C CA . ALA A 1 279 ? -15.003 -4.589 2.418 1.00 78.50 279 ALA A CA 1
ATOM 2065 C C . ALA A 1 279 ? -14.261 -5.541 3.380 1.00 78.50 279 ALA A C 1
ATOM 2067 O O . ALA A 1 279 ? -14.444 -6.760 3.314 1.00 78.50 279 ALA A O 1
ATOM 2068 N N . MET A 1 280 ? -13.474 -5.000 4.314 1.00 84.25 280 MET A N 1
ATOM 2069 C CA . MET A 1 280 ? -12.762 -5.773 5.339 1.00 84.25 280 MET A CA 1
ATOM 2070 C C . MET A 1 280 ? -13.721 -6.514 6.285 1.00 84.25 280 MET A C 1
ATOM 2072 O O . MET A 1 280 ? -13.520 -7.694 6.588 1.00 84.25 280 MET A O 1
ATOM 2076 N N . VAL A 1 281 ? -14.793 -5.861 6.743 1.00 85.62 281 VAL A N 1
ATOM 2077 C CA . VAL A 1 281 ? -15.805 -6.465 7.627 1.00 85.62 281 VAL A CA 1
ATOM 2078 C C . VAL A 1 281 ? -16.442 -7.689 6.966 1.00 85.62 281 VAL A C 1
ATOM 2080 O O . VAL A 1 281 ? -16.622 -8.717 7.628 1.00 85.62 281 VAL A O 1
ATOM 2083 N N . HIS A 1 282 ? -16.719 -7.622 5.661 1.00 80.88 282 HIS A N 1
ATOM 2084 C CA . HIS A 1 282 ? -17.272 -8.746 4.905 1.00 80.88 282 HIS A CA 1
ATOM 2085 C C . HIS A 1 282 ? -16.300 -9.921 4.737 1.00 80.88 282 HIS A C 1
ATOM 2087 O O . HIS A 1 282 ? -16.739 -11.071 4.734 1.00 80.88 282 HIS A O 1
ATOM 2093 N N . GLN A 1 283 ? -14.998 -9.658 4.625 1.00 75.19 283 GLN A N 1
ATOM 2094 C CA . GLN A 1 283 ? -13.979 -10.688 4.390 1.00 75.19 283 GLN A CA 1
ATOM 2095 C C . GLN A 1 283 ? -13.536 -11.410 5.671 1.00 75.19 283 GLN A C 1
ATOM 2097 O O . GLN A 1 283 ? -13.137 -12.572 5.615 1.00 75.19 283 GLN A O 1
ATOM 2102 N N . GLY A 1 284 ? -13.653 -10.754 6.829 1.00 76.81 284 GLY A N 1
ATOM 2103 C CA . GLY A 1 284 ? -13.189 -11.287 8.113 1.00 76.81 284 GLY A CA 1
ATOM 2104 C C . GLY A 1 284 ? -11.680 -11.098 8.351 1.00 76.81 284 GLY A C 1
ATOM 2105 O O . GLY A 1 284 ? -10.962 -10.664 7.451 1.00 76.81 284 GLY A O 1
ATOM 2106 N N . PRO A 1 285 ? -11.199 -11.378 9.579 1.00 82.81 285 PRO A N 1
ATOM 2107 C CA . PRO A 1 285 ? -9.843 -11.042 10.007 1.00 82.81 285 PRO A CA 1
ATOM 2108 C C . PRO A 1 285 ? -8.762 -11.786 9.225 1.00 82.81 285 PRO A C 1
ATOM 2110 O O . PRO A 1 285 ? -8.823 -13.006 9.062 1.00 82.81 285 PRO A O 1
ATOM 2113 N N . ARG A 1 286 ? -7.736 -11.040 8.799 1.00 80.50 286 ARG A N 1
ATOM 2114 C CA . ARG A 1 286 ? -6.578 -11.560 8.062 1.00 80.50 286 ARG A CA 1
ATOM 2115 C C . ARG A 1 286 ? -5.322 -11.603 8.937 1.00 80.50 286 ARG A C 1
ATOM 2117 O O . ARG A 1 286 ? -4.958 -10.573 9.510 1.00 80.50 286 ARG A O 1
ATOM 2124 N N . PRO A 1 287 ? -4.622 -12.748 9.023 1.00 81.44 287 PRO A N 1
ATOM 2125 C CA . PRO A 1 287 ? -3.332 -12.822 9.699 1.00 81.44 287 PRO A CA 1
ATOM 2126 C C . PRO A 1 287 ? -2.316 -11.853 9.083 1.00 81.44 287 PRO A C 1
ATOM 2128 O O . PRO A 1 287 ? -2.198 -11.766 7.865 1.00 81.44 287 PRO A O 1
ATOM 2131 N N . GLY A 1 288 ? -1.576 -11.130 9.924 1.00 81.94 288 GLY A N 1
ATOM 2132 C CA . GLY A 1 288 ? -0.499 -10.235 9.489 1.00 81.94 288 GLY A CA 1
ATOM 2133 C C . GLY A 1 288 ? -0.944 -8.876 8.943 1.00 81.94 288 GLY A C 1
ATOM 2134 O O . GLY A 1 288 ? -0.098 -7.997 8.815 1.00 81.94 288 GLY A O 1
ATOM 2135 N N . PHE A 1 289 ? -2.240 -8.656 8.683 1.00 87.44 289 PHE A N 1
ATOM 2136 C CA . PHE A 1 289 ? -2.720 -7.346 8.244 1.00 87.44 289 PHE A CA 1
ATOM 2137 C C . PHE A 1 289 ? -2.429 -6.276 9.316 1.00 87.44 289 PHE A C 1
ATOM 2139 O O . PHE A 1 289 ? -2.798 -6.469 10.478 1.00 87.44 289 PHE A O 1
ATOM 2146 N N . PRO A 1 290 ? -1.821 -5.129 8.963 1.00 88.50 290 PRO A N 1
ATOM 2147 C CA . PRO A 1 290 ? -1.372 -4.127 9.916 1.00 88.50 290 PRO A CA 1
ATOM 2148 C C . PRO A 1 290 ? -2.550 -3.232 10.312 1.00 88.50 290 PRO A C 1
ATOM 2150 O O . PRO A 1 290 ? -2.598 -2.045 9.981 1.00 88.50 290 PRO A O 1
ATOM 2153 N N . LEU A 1 291 ? -3.514 -3.803 11.041 1.00 90.81 291 LEU A N 1
ATOM 2154 C CA . LEU A 1 291 ? -4.765 -3.135 11.403 1.00 90.81 291 LEU A CA 1
ATOM 2155 C C . LEU A 1 291 ? -4.512 -1.811 12.126 1.00 90.81 291 LEU A C 1
ATOM 2157 O O . LEU A 1 291 ? -5.124 -0.803 11.790 1.00 90.81 291 LEU A O 1
ATOM 2161 N N . GLY A 1 292 ? -3.541 -1.761 13.040 1.00 90.38 292 GLY A N 1
ATOM 2162 C CA . GLY A 1 292 ? -3.148 -0.512 13.690 1.00 90.38 292 GLY A CA 1
ATOM 2163 C C . GLY A 1 292 ? -2.691 0.586 12.715 1.00 90.38 292 GLY A C 1
ATOM 2164 O O . GLY A 1 292 ? -2.967 1.759 12.951 1.00 90.38 292 GLY A O 1
ATOM 2165 N N . ALA A 1 293 ? -2.021 0.250 11.606 1.00 89.25 293 ALA A N 1
ATOM 2166 C CA . ALA A 1 293 ? -1.640 1.243 10.596 1.00 89.25 293 ALA A CA 1
ATOM 2167 C C . ALA A 1 293 ? -2.863 1.764 9.830 1.00 89.25 293 ALA A C 1
ATOM 2169 O O . ALA A 1 293 ? -3.003 2.977 9.662 1.00 89.25 293 ALA A O 1
ATOM 2170 N N . PHE A 1 294 ? -3.778 0.863 9.454 1.00 91.00 294 PHE A N 1
ATOM 2171 C CA . PHE A 1 294 ? -5.059 1.232 8.854 1.00 91.00 294 PHE A CA 1
ATOM 2172 C C . PHE A 1 294 ? -5.863 2.161 9.767 1.00 91.00 294 PHE A C 1
ATOM 2174 O O . PHE A 1 294 ? -6.270 3.227 9.321 1.00 91.00 294 PHE A O 1
ATOM 2181 N N . LEU A 1 295 ? -6.021 1.823 11.050 1.00 91.75 295 LEU A N 1
ATOM 2182 C CA . LEU A 1 295 ? -6.766 2.647 12.006 1.00 91.75 295 LEU A CA 1
ATOM 2183 C C . LEU A 1 295 ? -6.159 4.045 12.164 1.00 91.75 295 LEU A C 1
ATOM 2185 O O . LEU A 1 295 ? -6.895 5.027 12.162 1.00 91.75 295 LEU A O 1
ATOM 2189 N N . ARG A 1 296 ? -4.825 4.168 12.247 1.00 89.44 296 ARG A N 1
ATOM 2190 C CA . ARG A 1 296 ? -4.163 5.487 12.307 1.00 89.44 296 ARG A CA 1
ATOM 2191 C C . ARG A 1 296 ? -4.469 6.344 11.086 1.00 89.44 296 ARG A C 1
ATOM 2193 O O . ARG A 1 296 ? -4.670 7.543 11.235 1.00 89.44 296 ARG A O 1
ATOM 2200 N N . TRP A 1 297 ? -4.461 5.741 9.900 1.00 87.88 297 TRP A N 1
ATOM 2201 C CA . TRP A 1 297 ? -4.778 6.446 8.664 1.00 87.88 297 TRP A CA 1
ATOM 2202 C C . TRP A 1 297 ? -6.266 6.802 8.570 1.00 87.88 297 TRP A C 1
ATOM 2204 O O . TRP A 1 297 ? -6.600 7.938 8.243 1.00 87.88 297 TRP A O 1
ATOM 2214 N N . ALA A 1 298 ? -7.145 5.851 8.888 1.00 87.88 298 ALA A N 1
ATOM 2215 C CA . ALA A 1 298 ? -8.593 6.010 8.838 1.00 87.88 298 ALA A CA 1
ATOM 2216 C C . ALA A 1 298 ? -9.118 7.019 9.869 1.00 87.88 298 ALA A C 1
ATOM 2218 O O . ALA A 1 298 ? -10.141 7.659 9.650 1.00 87.88 298 ALA A O 1
ATOM 2219 N N . GLY A 1 299 ? -8.448 7.134 11.019 1.00 87.44 299 GLY A N 1
ATOM 2220 C CA . GLY A 1 299 ? -8.872 7.975 12.141 1.00 87.44 299 GLY A CA 1
ATOM 2221 C C . GLY A 1 299 ? -10.060 7.420 12.940 1.00 87.44 299 GLY A C 1
ATOM 2222 O O . GLY A 1 299 ? -10.357 7.952 14.013 1.00 87.44 299 GLY A O 1
ATOM 2223 N N . HIS A 1 300 ? -10.695 6.346 12.458 1.00 87.19 300 HIS A N 1
ATOM 2224 C CA . HIS A 1 300 ? -11.815 5.632 13.071 1.00 87.19 300 HIS A CA 1
ATOM 2225 C C . HIS A 1 300 ? -11.760 4.129 12.768 1.00 87.19 300 HIS A C 1
ATOM 2227 O O . HIS A 1 300 ? -11.079 3.685 11.846 1.00 87.19 300 HIS A O 1
ATOM 2233 N N . ASP A 1 301 ? -12.497 3.336 13.550 1.00 89.25 301 ASP A N 1
ATOM 2234 C CA . ASP A 1 301 ? -12.564 1.882 13.393 1.00 89.25 301 ASP A CA 1
ATOM 2235 C C . ASP A 1 301 ? -13.531 1.415 12.297 1.00 89.25 301 ASP A C 1
ATOM 2237 O O . ASP A 1 301 ? -13.343 0.332 11.748 1.00 89.25 301 ASP A O 1
ATOM 2241 N N . HIS A 1 302 ? -14.558 2.218 11.986 1.00 88.75 302 HIS A N 1
ATOM 2242 C CA . HIS A 1 302 ? -15.601 1.911 10.997 1.00 88.75 302 HIS A CA 1
ATOM 2243 C C . HIS A 1 302 ? -16.228 0.504 11.153 1.00 88.75 302 HIS A C 1
ATOM 2245 O O . HIS A 1 302 ? -16.612 -0.121 10.168 1.00 88.75 302 HIS A O 1
ATOM 2251 N N . GLY A 1 303 ? -16.326 -0.016 12.381 1.00 87.81 303 GLY A N 1
ATOM 2252 C CA . GLY A 1 303 ? -16.880 -1.339 12.678 1.00 87.81 303 GLY A CA 1
ATOM 2253 C C . GLY A 1 303 ? -15.916 -2.509 12.446 1.00 87.81 303 GLY A C 1
ATOM 2254 O O . GLY A 1 303 ? -16.267 -3.652 12.746 1.00 87.81 303 GLY A O 1
ATOM 2255 N N . VAL A 1 304 ? -14.688 -2.270 11.966 1.00 90.06 304 VAL A N 1
ATOM 2256 C CA . VAL A 1 304 ? -13.702 -3.342 11.726 1.00 90.06 304 VAL A CA 1
ATOM 2257 C C . VAL A 1 304 ? -13.353 -4.056 13.030 1.00 90.06 304 VAL A C 1
ATOM 2259 O O . VAL A 1 304 ? -13.311 -5.285 13.063 1.00 90.06 304 VAL A O 1
ATOM 2262 N N . LEU A 1 305 ? -13.167 -3.311 14.123 1.00 91.94 305 LEU A N 1
ATOM 2263 C CA . LEU A 1 305 ? -12.796 -3.869 15.428 1.00 91.94 305 LEU A CA 1
ATOM 2264 C C . LEU A 1 305 ? -13.900 -4.726 16.053 1.00 91.94 305 LEU A C 1
ATOM 2266 O O . LEU A 1 305 ? -13.589 -5.710 16.716 1.00 91.94 305 LEU A O 1
ATOM 2270 N N . GLU A 1 306 ? -15.175 -4.421 15.802 1.00 89.06 306 GLU A N 1
ATOM 2271 C CA . GLU A 1 306 ? -16.291 -5.261 16.264 1.00 89.06 306 GLU A CA 1
ATOM 2272 C C . GLU A 1 306 ? -16.254 -6.654 15.630 1.00 89.06 306 GLU A C 1
ATOM 2274 O O . GLU A 1 306 ? -16.671 -7.640 16.240 1.00 89.06 306 GLU A O 1
ATOM 2279 N N . ARG A 1 307 ? -15.740 -6.746 14.399 1.00 88.88 307 ARG A N 1
ATOM 2280 C CA . ARG A 1 307 ? -15.685 -7.999 13.648 1.00 88.88 307 ARG A CA 1
ATOM 2281 C C . ARG A 1 307 ? -14.356 -8.733 13.799 1.00 88.88 307 ARG A C 1
ATOM 2283 O O . ARG A 1 307 ? -14.355 -9.962 13.839 1.00 88.88 307 ARG A O 1
ATOM 2290 N N . TRP A 1 308 ? -13.247 -8.002 13.807 1.00 89.62 308 TRP A N 1
ATOM 2291 C CA . TRP A 1 308 ? -11.890 -8.554 13.767 1.00 89.62 308 TRP A CA 1
ATOM 2292 C C . TRP A 1 308 ? -11.245 -8.629 15.156 1.00 89.62 308 TRP A C 1
ATOM 2294 O O . TRP A 1 308 ? -10.296 -9.390 15.340 1.00 89.62 308 TRP A O 1
ATOM 2304 N N . GLY A 1 309 ? -11.760 -7.878 16.133 1.00 90.06 309 GLY A N 1
ATOM 2305 C CA . GLY A 1 309 ? -11.139 -7.717 17.443 1.00 90.06 309 GLY A CA 1
ATOM 2306 C C . GLY A 1 309 ? -9.854 -6.887 17.386 1.00 90.06 309 GLY A C 1
ATOM 2307 O O . GLY A 1 309 ? -9.592 -6.173 16.418 1.00 90.06 309 GLY A O 1
ATOM 2308 N N . VAL A 1 310 ? -9.043 -6.989 18.440 1.00 90.12 310 VAL A N 1
ATOM 2309 C CA . VAL A 1 310 ? -7.729 -6.335 18.551 1.00 90.12 310 VAL A CA 1
ATOM 2310 C C . VAL A 1 310 ? -6.646 -7.411 18.388 1.00 90.12 310 VAL A C 1
ATOM 2312 O O . VAL A 1 310 ? -6.350 -8.119 19.349 1.00 90.12 310 VAL A O 1
ATOM 2315 N N . PRO A 1 311 ? -6.075 -7.594 17.182 1.00 88.38 311 PRO A N 1
ATOM 2316 C CA . PRO A 1 311 ? -5.244 -8.761 16.880 1.00 88.38 311 PRO A CA 1
ATOM 2317 C C . PRO A 1 311 ? -3.808 -8.652 17.408 1.00 88.38 311 PRO A C 1
ATOM 2319 O O . PRO A 1 311 ? -3.125 -9.666 17.537 1.00 88.38 311 PRO A O 1
ATOM 2322 N N . ASP A 1 312 ? -3.324 -7.439 17.688 1.00 88.75 312 ASP A N 1
ATOM 2323 C CA . ASP A 1 312 ? -1.925 -7.193 18.025 1.00 88.75 312 ASP A CA 1
ATOM 2324 C C . ASP A 1 312 ? -1.721 -5.971 18.943 1.00 88.75 312 ASP A C 1
ATOM 2326 O O . ASP A 1 312 ? -2.598 -5.122 19.135 1.00 88.75 312 ASP A O 1
ATOM 2330 N N . ALA A 1 313 ? -0.512 -5.871 19.505 1.00 88.88 313 ALA A N 1
ATOM 2331 C CA . ALA A 1 313 ? -0.122 -4.792 20.411 1.00 88.88 313 ALA A CA 1
ATOM 2332 C C . ALA A 1 313 ? -0.023 -3.415 19.727 1.00 88.88 313 ALA A C 1
ATOM 2334 O O . ALA A 1 313 ? -0.115 -2.386 20.398 1.00 88.88 313 ALA A O 1
ATOM 2335 N N . ILE A 1 314 ? 0.177 -3.364 18.404 1.00 90.50 314 ILE A N 1
ATOM 2336 C CA . ILE A 1 314 ? 0.241 -2.097 17.664 1.00 90.50 314 ILE A CA 1
ATOM 2337 C C . ILE A 1 314 ? -1.160 -1.494 17.583 1.00 90.50 314 ILE A C 1
ATOM 2339 O O . ILE A 1 314 ? -1.312 -0.298 17.820 1.00 90.50 314 ILE A O 1
ATOM 2343 N N . THR A 1 315 ? -2.161 -2.320 17.291 1.00 92.25 315 THR A N 1
ATOM 2344 C CA . THR A 1 315 ? -3.583 -1.985 17.268 1.00 92.25 315 THR A CA 1
ATOM 2345 C C . THR A 1 315 ? -4.032 -1.548 18.654 1.00 92.25 315 THR A C 1
ATOM 2347 O O . THR A 1 315 ? -4.586 -0.461 18.780 1.00 92.25 315 THR A O 1
ATOM 2350 N N . ALA A 1 316 ? -3.699 -2.313 19.701 1.00 91.31 316 ALA A N 1
ATOM 2351 C CA . ALA A 1 316 ? -3.981 -1.914 21.080 1.00 91.31 316 ALA A CA 1
ATOM 2352 C C . ALA A 1 316 ? -3.392 -0.530 21.404 1.00 91.31 316 ALA A C 1
ATOM 2354 O O . ALA A 1 316 ? -4.102 0.343 21.889 1.00 91.31 316 ALA A O 1
ATOM 2355 N N . ARG A 1 317 ? -2.131 -0.268 21.030 1.00 92.31 317 ARG A N 1
ATOM 2356 C CA . ARG A 1 317 ? -1.511 1.045 21.260 1.00 92.31 317 ARG A CA 1
ATOM 2357 C C . ARG A 1 317 ? -2.235 2.190 20.545 1.00 92.31 317 ARG A C 1
ATOM 2359 O O . ARG A 1 317 ? -2.368 3.253 21.130 1.00 92.31 317 ARG A O 1
ATOM 2366 N N . VAL A 1 318 ? -2.727 1.983 19.321 1.00 93.06 318 VAL A N 1
ATOM 2367 C CA . VAL A 1 318 ? -3.524 3.003 18.607 1.00 93.06 318 VAL A CA 1
ATOM 2368 C C . VAL A 1 318 ? -4.81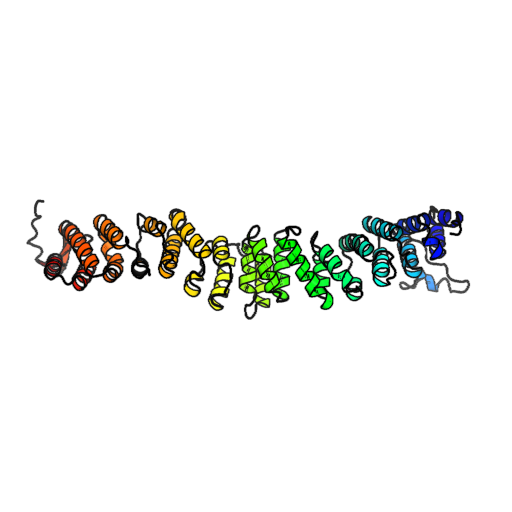1 3.328 19.356 1.00 93.06 318 VAL A C 1
ATOM 2370 O O . VAL A 1 318 ? -5.185 4.493 19.452 1.00 93.06 318 VAL A O 1
ATOM 2373 N N . LEU A 1 319 ? -5.469 2.315 19.917 1.00 92.69 319 LEU A N 1
ATOM 2374 C CA . LEU A 1 319 ? -6.663 2.519 20.732 1.00 92.69 319 LEU A CA 1
ATOM 2375 C C . LEU A 1 319 ? -6.335 3.251 22.034 1.00 92.69 319 LEU A C 1
ATOM 2377 O O . LEU A 1 319 ? -7.071 4.161 22.401 1.00 92.69 319 LEU A O 1
ATOM 2381 N N . SER A 1 320 ? -5.220 2.924 22.693 1.00 90.69 320 SER A N 1
ATOM 2382 C CA . SER A 1 320 ? -4.752 3.668 23.870 1.00 90.69 320 SER A CA 1
ATOM 2383 C C . SER A 1 320 ? -4.451 5.131 23.527 1.00 90.69 320 SER A C 1
ATOM 2385 O O . SER A 1 320 ? -4.832 6.021 24.282 1.00 90.69 320 SER A O 1
ATOM 2387 N N . ASP A 1 321 ? -3.839 5.404 22.369 1.00 91.88 321 ASP A N 1
ATOM 2388 C CA . ASP A 1 321 ? -3.597 6.772 21.898 1.00 91.88 321 ASP A CA 1
ATOM 2389 C C . ASP A 1 321 ? -4.926 7.532 21.699 1.00 91.88 321 ASP A C 1
ATOM 2391 O O . ASP A 1 321 ? -5.038 8.691 22.096 1.00 91.88 321 ASP A O 1
ATOM 2395 N N . TRP A 1 322 ? -5.962 6.880 21.153 1.00 92.06 322 TRP A N 1
ATOM 2396 C CA . TRP A 1 322 ? -7.305 7.468 21.021 1.00 92.06 322 TRP A CA 1
ATOM 2397 C C . TRP A 1 322 ? -7.997 7.711 22.362 1.00 92.06 322 TRP A C 1
ATOM 2399 O O . TRP A 1 322 ? -8.682 8.718 22.505 1.00 92.06 322 TRP A O 1
ATOM 2409 N N . VAL A 1 323 ? -7.811 6.820 23.339 1.00 87.75 323 VAL A N 1
ATOM 2410 C CA . VAL A 1 323 ? -8.291 7.011 24.716 1.00 87.75 323 VAL A CA 1
ATOM 2411 C C . VAL A 1 323 ? -7.628 8.237 25.350 1.00 87.75 323 VAL A C 1
ATOM 2413 O O . VAL A 1 323 ? -8.307 9.056 25.960 1.00 87.75 323 VAL A O 1
ATOM 2416 N N . CYS A 1 324 ? -6.317 8.405 25.167 1.00 86.31 324 CYS A N 1
ATOM 2417 C CA . CYS A 1 324 ? -5.571 9.551 25.690 1.00 86.31 324 CYS A CA 1
ATOM 2418 C C . CYS A 1 324 ? -5.916 10.878 24.991 1.00 86.31 324 CYS A C 1
ATOM 2420 O O . CYS A 1 324 ? -5.783 11.936 25.599 1.00 86.31 324 CYS A O 1
ATOM 2422 N N . ALA A 1 325 ? -6.364 10.837 23.733 1.00 85.38 325 ALA A N 1
ATOM 2423 C CA . ALA A 1 325 ? -6.780 12.003 22.950 1.00 85.38 325 ALA A CA 1
ATOM 2424 C C . ALA A 1 325 ? -8.274 12.352 23.132 1.00 85.38 325 ALA A C 1
ATOM 2426 O O . ALA A 1 325 ? -8.923 12.841 22.205 1.00 85.38 325 ALA A O 1
ATOM 2427 N N . ILE A 1 326 ? -8.835 12.084 24.317 1.00 79.81 326 ILE A N 1
ATOM 2428 C CA . ILE A 1 326 ? -10.274 12.199 24.600 1.00 79.81 326 ILE A CA 1
ATOM 2429 C C . ILE A 1 326 ? -10.867 13.583 24.299 1.00 79.81 326 ILE A C 1
ATOM 2431 O O . ILE A 1 326 ? -12.009 13.672 23.850 1.00 79.81 326 ILE A O 1
ATOM 2435 N N . ASP A 1 327 ? -10.090 14.652 24.491 1.00 80.62 327 ASP A N 1
ATOM 2436 C CA . ASP A 1 327 ? -10.539 16.032 24.268 1.00 80.62 327 ASP A CA 1
ATOM 2437 C C . ASP A 1 327 ? -10.891 16.325 22.795 1.00 80.62 327 ASP A C 1
ATOM 2439 O O . ASP A 1 327 ? -11.562 17.318 22.509 1.00 80.62 327 ASP A O 1
ATOM 2443 N N . GLU A 1 328 ? -10.462 15.475 21.854 1.00 81.38 328 GLU A N 1
ATOM 2444 C CA . GLU A 1 328 ? -10.779 15.609 20.429 1.00 81.38 328 GLU A CA 1
ATOM 2445 C C . GLU A 1 328 ? -12.113 14.952 20.047 1.00 81.38 328 GLU A C 1
ATOM 2447 O O . GLU A 1 328 ? -12.872 15.509 19.254 1.00 81.38 328 GLU A O 1
ATOM 2452 N N . ASP A 1 329 ? -12.380 13.752 20.573 1.00 84.50 329 ASP A N 1
ATOM 2453 C CA . ASP A 1 329 ? -13.547 12.935 20.227 1.00 84.50 329 ASP A CA 1
ATOM 2454 C C . ASP A 1 329 ? -13.837 11.907 21.334 1.00 84.50 329 ASP A C 1
ATOM 2456 O O . ASP A 1 329 ? -13.264 10.810 21.382 1.00 84.50 329 ASP A O 1
ATOM 2460 N N . LEU A 1 330 ? -14.767 12.276 22.215 1.00 81.88 330 LEU A N 1
ATOM 2461 C CA . LEU A 1 330 ? -15.192 11.470 23.356 1.00 81.88 330 LEU A CA 1
ATOM 2462 C C . LEU A 1 330 ? -15.786 10.116 22.928 1.00 81.88 330 LEU A C 1
ATOM 2464 O O . LEU A 1 330 ? -15.506 9.092 23.552 1.00 81.88 330 LEU A O 1
ATOM 2468 N N . ASP A 1 331 ? -16.566 10.083 21.846 1.00 82.19 331 ASP A N 1
ATOM 2469 C CA . ASP A 1 331 ? -17.229 8.862 21.377 1.00 82.19 331 ASP A CA 1
ATOM 2470 C C . ASP A 1 331 ? -16.218 7.865 20.797 1.00 82.19 331 ASP A C 1
ATOM 2472 O O . ASP A 1 331 ? -16.333 6.649 21.001 1.00 82.19 331 ASP A O 1
ATOM 2476 N N . ARG A 1 332 ? -15.201 8.355 20.077 1.00 86.50 332 ARG A N 1
ATOM 2477 C CA . ARG A 1 332 ? -14.087 7.523 19.598 1.00 86.50 332 ARG A CA 1
ATOM 2478 C C . ARG A 1 332 ? -13.280 6.954 20.763 1.00 86.50 332 ARG A C 1
ATOM 2480 O O . ARG A 1 332 ? -12.984 5.759 20.757 1.00 86.50 332 ARG A O 1
ATOM 2487 N N . ALA A 1 333 ? -12.959 7.776 21.757 1.00 85.88 333 ALA A N 1
ATOM 2488 C CA . ALA A 1 333 ? -12.187 7.360 22.922 1.00 85.88 333 ALA A CA 1
ATOM 2489 C C . ALA A 1 333 ? -12.924 6.274 23.739 1.00 85.88 333 ALA A C 1
ATOM 2491 O O . ALA A 1 333 ? -12.342 5.244 24.086 1.00 85.88 333 ALA A O 1
ATOM 2492 N N . TRP A 1 334 ? -14.238 6.422 23.935 1.00 83.75 334 TRP A N 1
ATOM 2493 C CA . TRP A 1 334 ? -15.081 5.400 24.566 1.00 83.75 334 TRP A CA 1
ATOM 2494 C C . TRP A 1 334 ? -15.154 4.090 23.775 1.00 83.75 334 TRP A C 1
ATOM 2496 O O . TRP A 1 334 ? -15.026 3.009 24.360 1.00 83.75 334 TRP A O 1
ATOM 2506 N N . ARG A 1 335 ? -15.316 4.149 22.446 1.00 86.69 335 ARG A N 1
ATOM 2507 C CA . ARG A 1 335 ? -15.280 2.942 21.599 1.00 86.69 335 ARG A CA 1
ATOM 2508 C C . ARG A 1 335 ? -13.930 2.232 21.678 1.00 86.69 335 ARG A C 1
ATOM 2510 O O . ARG A 1 335 ? -13.898 1.008 21.800 1.00 86.69 335 ARG A O 1
ATOM 2517 N N . ALA A 1 336 ? -12.833 2.986 21.662 1.00 89.38 336 ALA A N 1
ATOM 2518 C CA . ALA A 1 336 ? -11.484 2.451 21.797 1.00 89.38 336 ALA A CA 1
ATOM 2519 C C . ALA A 1 336 ? -11.286 1.727 23.140 1.00 89.38 336 ALA A C 1
ATOM 2521 O O . ALA A 1 336 ? -10.822 0.587 23.157 1.00 89.38 336 ALA A O 1
ATOM 2522 N N . ALA A 1 337 ? -11.722 2.337 24.248 1.00 86.44 337 ALA A N 1
ATOM 2523 C CA . ALA A 1 337 ? -11.675 1.721 25.573 1.00 86.44 337 ALA A CA 1
ATOM 2524 C C . ALA A 1 337 ? -12.480 0.417 25.650 1.00 86.44 337 ALA A C 1
ATOM 2526 O O . ALA A 1 337 ? -11.981 -0.576 26.179 1.00 86.44 337 ALA A O 1
ATOM 2527 N N . ARG A 1 338 ? -13.689 0.380 25.070 1.00 85.69 338 ARG A N 1
ATOM 2528 C CA . ARG A 1 338 ? -14.484 -0.857 24.982 1.00 85.69 338 ARG A CA 1
ATOM 2529 C C . ARG A 1 338 ? -13.688 -1.973 24.300 1.00 85.69 338 ARG A C 1
ATOM 2531 O O . ARG A 1 338 ? -13.570 -3.054 24.869 1.00 85.69 338 ARG A O 1
ATOM 2538 N N . HIS A 1 339 ? -13.110 -1.704 23.129 1.00 89.50 339 HIS A N 1
ATOM 2539 C CA . HIS A 1 339 ? -12.344 -2.704 22.379 1.00 89.50 339 HIS A CA 1
ATOM 2540 C C . HIS A 1 339 ? -11.079 -3.168 23.114 1.00 89.50 339 HIS A C 1
ATOM 2542 O O . HIS A 1 339 ? -10.759 -4.355 23.087 1.00 89.50 339 HIS A O 1
ATOM 2548 N N . LEU A 1 340 ? -10.386 -2.269 23.822 1.00 88.62 340 LEU A N 1
ATOM 2549 C CA . LEU A 1 340 ? -9.251 -2.632 24.679 1.00 88.62 340 LEU A CA 1
ATOM 2550 C C . LEU A 1 340 ? -9.662 -3.559 25.827 1.00 88.62 340 LEU A C 1
ATOM 2552 O O . LEU A 1 340 ? -8.960 -4.525 26.126 1.00 88.62 340 LEU A O 1
ATOM 2556 N N . CYS A 1 341 ? -10.801 -3.287 26.463 1.00 84.12 341 CYS A N 1
ATOM 2557 C CA . CYS A 1 341 ? -11.326 -4.112 27.546 1.00 84.12 341 CYS A CA 1
ATOM 2558 C C . CYS A 1 341 ? -11.791 -5.487 27.062 1.00 84.12 341 CYS A C 1
ATOM 2560 O O . CYS A 1 341 ? -11.450 -6.486 27.690 1.00 84.12 341 CYS A O 1
ATOM 2562 N N . GLU A 1 342 ? -12.500 -5.551 25.932 1.00 84.94 342 GLU A N 1
ATOM 2563 C CA . GLU A 1 342 ? -12.914 -6.811 25.293 1.00 84.94 342 GLU A CA 1
ATOM 2564 C C . GLU A 1 342 ? -11.713 -7.681 24.896 1.00 84.94 342 GLU A C 1
ATOM 2566 O O . GLU A 1 342 ? -11.792 -8.906 24.953 1.00 84.94 342 GLU A O 1
ATOM 2571 N N . ALA A 1 343 ? -10.589 -7.056 24.535 1.00 85.00 343 ALA A N 1
ATOM 2572 C CA . ALA A 1 343 ? -9.344 -7.738 24.199 1.00 85.00 343 ALA A CA 1
ATOM 2573 C C . ALA A 1 343 ? -8.434 -8.040 25.409 1.00 85.00 343 ALA A C 1
ATOM 2575 O O . ALA A 1 343 ? -7.352 -8.595 25.224 1.00 85.00 343 ALA A O 1
ATOM 2576 N N . GLY A 1 344 ? -8.813 -7.639 26.629 1.00 84.19 344 GLY A N 1
ATOM 2577 C CA . GLY A 1 344 ? -7.976 -7.801 27.825 1.00 84.19 344 GLY A CA 1
ATOM 2578 C C . GLY A 1 344 ? -6.691 -6.957 27.832 1.00 84.19 344 GLY A C 1
ATOM 2579 O O . GLY A 1 344 ? -5.792 -7.207 28.630 1.00 84.19 344 GLY A O 1
ATOM 2580 N N . ALA A 1 345 ? -6.592 -5.950 26.960 1.00 83.25 345 ALA A N 1
ATOM 2581 C CA . ALA A 1 345 ? -5.400 -5.127 26.737 1.00 83.25 345 ALA A CA 1
ATOM 2582 C C . ALA A 1 345 ? -5.505 -3.727 27.376 1.00 83.25 345 ALA A C 1
ATOM 2584 O O . ALA A 1 345 ? -4.926 -2.765 26.878 1.00 83.25 345 ALA A O 1
ATOM 2585 N N . HIS A 1 346 ? -6.277 -3.589 28.453 1.00 77.56 346 HIS A N 1
ATOM 2586 C CA . HIS A 1 346 ? -6.589 -2.304 29.076 1.00 77.56 346 HIS A CA 1
ATOM 2587 C C . HIS A 1 346 ? -5.541 -1.896 30.128 1.00 77.56 346 HIS A C 1
ATOM 2589 O O . HIS A 1 346 ? -5.192 -2.675 31.017 1.00 77.56 346 HIS A O 1
ATOM 2595 N N . GLY A 1 347 ? -5.049 -0.657 30.024 1.00 75.81 347 GLY A N 1
ATOM 2596 C CA . GLY A 1 347 ? -4.096 -0.040 30.949 1.00 75.81 347 GLY A CA 1
ATOM 2597 C C . GLY A 1 347 ? -4.689 1.114 31.778 1.00 75.81 347 GLY A C 1
ATOM 2598 O O . GLY A 1 347 ? -5.907 1.323 31.786 1.00 75.81 347 GLY A O 1
ATOM 2599 N N . PRO A 1 348 ? -3.843 1.873 32.502 1.00 74.75 348 PRO A N 1
ATOM 2600 C CA . PRO A 1 348 ? -4.257 3.031 33.297 1.00 74.75 348 PRO A CA 1
ATOM 2601 C C . PRO A 1 348 ? -4.974 4.128 32.499 1.00 74.75 348 PRO A C 1
ATOM 2603 O O . PRO A 1 348 ? -5.758 4.876 33.063 1.00 74.75 348 PRO A O 1
ATOM 2606 N N . GLU A 1 349 ? -4.741 4.229 31.196 1.00 76.38 349 GLU A N 1
ATOM 2607 C CA . GLU A 1 349 ? -5.374 5.209 30.313 1.00 76.38 349 GLU A CA 1
ATOM 2608 C C . GLU A 1 349 ? -6.902 5.063 30.255 1.00 76.38 349 GLU A C 1
ATOM 2610 O O . GLU A 1 349 ? -7.616 6.062 30.224 1.00 76.38 349 GLU A O 1
ATOM 2615 N N . VAL A 1 350 ? -7.424 3.833 30.342 1.00 76.50 350 VAL A N 1
ATOM 2616 C CA . VAL A 1 350 ? -8.874 3.593 30.396 1.00 76.50 350 VAL A CA 1
ATOM 2617 C C . VAL A 1 350 ? -9.469 4.166 31.691 1.00 76.50 350 VAL A C 1
ATOM 2619 O O . VAL A 1 350 ? -10.636 4.541 31.699 1.00 76.50 350 VAL A O 1
ATOM 2622 N N . ILE A 1 351 ? -8.675 4.316 32.765 1.00 69.50 351 ILE A N 1
ATOM 2623 C CA . ILE A 1 351 ? -9.093 4.970 34.025 1.00 69.50 351 ILE A CA 1
ATOM 2624 C C . ILE A 1 351 ? -9.435 6.426 33.776 1.00 69.50 351 ILE A C 1
ATOM 2626 O O . ILE A 1 351 ? -10.515 6.884 34.142 1.00 69.50 351 ILE A O 1
ATOM 2630 N N . SER A 1 352 ? -8.495 7.143 33.163 1.00 71.38 352 SER A N 1
ATOM 2631 C CA . SER A 1 352 ? -8.575 8.586 32.939 1.00 71.38 352 SER A CA 1
ATOM 2632 C C . SER A 1 352 ? -9.728 8.974 32.015 1.00 71.38 352 SER A C 1
ATOM 2634 O O . SER A 1 352 ? -10.119 10.132 31.976 1.00 71.38 352 SER A O 1
ATOM 2636 N N . LEU A 1 353 ? -10.293 8.006 31.292 1.00 73.31 353 LEU A N 1
ATOM 2637 C CA . LEU A 1 353 ? -11.489 8.192 30.484 1.00 73.31 353 LEU A CA 1
ATOM 2638 C C . LEU A 1 353 ? -12.779 8.199 31.329 1.00 73.31 353 LEU A C 1
ATOM 2640 O O . LEU A 1 353 ? -13.709 8.950 31.041 1.00 73.31 353 LEU A O 1
ATOM 2644 N N . ILE A 1 354 ? -12.846 7.368 32.377 1.00 67.19 354 ILE A N 1
ATOM 2645 C CA . ILE A 1 354 ? -14.053 7.208 33.207 1.00 67.19 354 ILE A CA 1
ATOM 2646 C C . ILE A 1 354 ? -14.286 8.434 34.106 1.00 67.19 354 ILE A C 1
ATOM 2648 O O . ILE A 1 354 ? -15.434 8.740 34.439 1.00 67.19 354 ILE A O 1
ATOM 2652 N N . ASP A 1 355 ? -13.224 9.172 34.428 1.00 66.44 355 ASP A N 1
ATOM 2653 C CA . ASP A 1 355 ? -13.245 10.392 35.235 1.00 66.44 355 ASP A CA 1
ATOM 2654 C C . ASP A 1 355 ? -12.407 11.486 34.542 1.00 66.44 355 ASP A C 1
ATOM 2656 O O . ASP A 1 355 ? -11.190 11.298 34.469 1.00 66.44 355 ASP A O 1
ATOM 2660 N N . PRO A 1 356 ? -12.972 12.607 34.019 1.00 62.88 356 PRO A N 1
ATOM 2661 C CA . PRO A 1 356 ? -14.264 13.233 34.363 1.00 62.88 356 PRO A CA 1
ATOM 2662 C C . PRO A 1 356 ? -15.368 13.276 33.271 1.00 62.88 356 PRO A C 1
ATOM 2664 O O . PRO A 1 356 ? -16.246 14.133 33.377 1.00 62.88 356 PRO A O 1
ATOM 2667 N N . HIS A 1 357 ? -15.363 12.450 32.215 1.00 66.56 357 HIS A N 1
ATOM 2668 C CA . HIS A 1 357 ? -16.152 12.728 30.993 1.00 66.56 357 HIS A CA 1
ATOM 2669 C C . HIS A 1 357 ? -17.494 11.950 30.854 1.00 66.56 357 HIS A C 1
ATOM 2671 O O . HIS A 1 357 ? -17.517 10.841 30.313 1.00 66.56 357 HIS A O 1
ATOM 2677 N N . PRO A 1 358 ? -18.651 12.509 31.281 1.00 61.47 358 PRO A N 1
ATOM 2678 C CA . PRO A 1 358 ? -19.981 11.974 30.964 1.00 61.47 358 PRO A CA 1
ATOM 2679 C C . PRO A 1 358 ? -20.379 12.228 29.492 1.00 61.47 358 PRO A C 1
ATOM 2681 O O . PRO A 1 358 ? -19.872 13.173 28.886 1.00 61.47 358 PRO A O 1
ATOM 2684 N N . PRO A 1 359 ? -21.343 11.463 28.931 1.00 61.03 359 PRO A N 1
ATOM 2685 C CA . PRO A 1 359 ? -22.241 10.530 29.620 1.00 61.03 359 PRO A CA 1
ATOM 2686 C C . PRO A 1 359 ? -21.762 9.072 29.644 1.00 61.03 359 PRO A C 1
ATOM 2688 O O . PRO A 1 359 ? -21.349 8.499 28.640 1.00 61.03 359 PRO A O 1
ATOM 2691 N N . TRP A 1 360 ? -21.928 8.429 30.802 1.00 74.00 360 TRP A N 1
ATOM 2692 C CA . TRP A 1 360 ? -21.768 6.986 30.946 1.00 74.00 360 TRP A CA 1
ATOM 2693 C C . TRP A 1 360 ? -22.948 6.251 30.307 1.00 74.00 360 TRP A C 1
ATOM 2695 O O . TRP A 1 360 ? -24.072 6.314 30.809 1.00 74.00 360 TRP A O 1
ATOM 2705 N N . SER A 1 361 ? -22.711 5.532 29.210 1.00 76.56 361 SER A N 1
ATOM 2706 C CA . SER A 1 361 ? -23.727 4.626 28.668 1.00 76.56 361 SER A CA 1
ATOM 2707 C C . SER A 1 361 ? -23.739 3.310 29.449 1.00 76.56 361 SER A C 1
ATOM 2709 O O . SER A 1 361 ? -22.689 2.739 29.754 1.00 76.56 361 SER A O 1
ATOM 2711 N N . ALA A 1 362 ? -24.938 2.802 29.750 1.00 80.25 362 ALA A N 1
ATOM 2712 C CA . ALA A 1 362 ? -25.100 1.540 30.471 1.00 80.25 362 ALA A CA 1
ATOM 2713 C C . ALA A 1 362 ? -24.403 0.379 29.747 1.00 80.25 362 ALA A C 1
ATOM 2715 O O . ALA A 1 362 ? -23.675 -0.387 30.370 1.00 80.25 362 ALA A O 1
ATOM 2716 N N . SER A 1 363 ? -24.543 0.302 28.418 1.00 78.62 363 SER A N 1
ATOM 2717 C CA . SER A 1 363 ? -23.901 -0.719 27.581 1.00 78.62 363 SER A CA 1
ATOM 2718 C C . SER A 1 363 ? -22.381 -0.719 27.702 1.00 78.62 363 SER A C 1
ATOM 2720 O O . SER A 1 363 ? -21.764 -1.781 27.694 1.00 78.62 363 SER A O 1
ATOM 2722 N N . LEU A 1 364 ? -21.773 0.460 27.825 1.00 76.69 364 LEU A N 1
ATOM 2723 C CA . LEU A 1 364 ? -20.328 0.576 27.909 1.00 76.69 364 LEU A CA 1
ATOM 2724 C C . LEU A 1 364 ? -19.817 0.193 29.295 1.00 76.69 364 LEU A C 1
ATOM 2726 O O . LEU A 1 364 ? -18.918 -0.637 29.386 1.00 76.69 364 LEU A O 1
ATOM 2730 N N . LEU A 1 365 ? -20.411 0.719 30.370 1.00 85.44 365 LEU A N 1
ATOM 2731 C CA . LEU A 1 365 ? -20.035 0.324 31.735 1.00 85.44 365 LEU A CA 1
ATOM 2732 C C . LEU A 1 365 ? -20.207 -1.188 31.944 1.00 85.44 365 LEU A C 1
ATOM 2734 O O . LEU A 1 365 ? -19.374 -1.857 32.551 1.00 85.44 365 LEU A O 1
ATOM 2738 N N . SER A 1 366 ? -21.283 -1.728 31.380 1.00 84.44 366 SER A N 1
ATOM 2739 C CA . SER A 1 366 ? -21.602 -3.151 31.333 1.00 84.44 366 SER A CA 1
ATOM 2740 C C . SER A 1 366 ? -20.516 -3.965 30.611 1.00 84.44 366 SER A C 1
ATOM 2742 O O . SER A 1 366 ? -20.167 -5.050 31.085 1.00 84.44 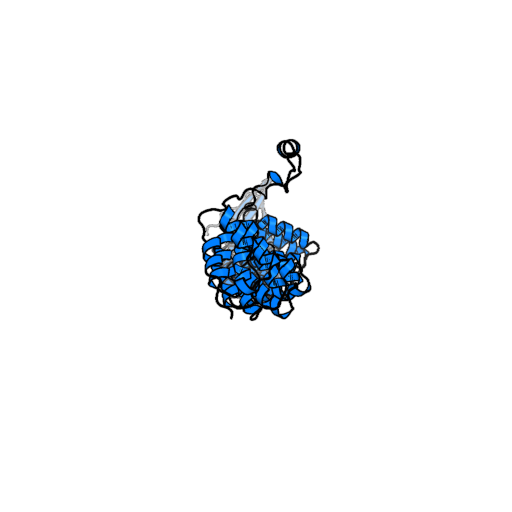366 SER A O 1
ATOM 2744 N N . ALA A 1 367 ? -19.943 -3.448 29.516 1.00 78.62 367 ALA A N 1
ATOM 2745 C CA . ALA A 1 367 ? -18.813 -4.061 28.814 1.00 78.62 367 ALA A CA 1
ATOM 2746 C C . ALA A 1 367 ? -17.509 -3.982 29.627 1.00 78.62 367 ALA A C 1
ATOM 2748 O O . ALA A 1 367 ? -16.827 -4.994 29.767 1.00 78.62 367 ALA A O 1
ATOM 2749 N N . LEU A 1 368 ? -17.208 -2.832 30.240 1.00 83.12 368 LEU A N 1
ATOM 2750 C CA . LEU A 1 368 ? -16.043 -2.663 31.119 1.00 83.12 368 LEU A CA 1
ATOM 2751 C C . LEU A 1 368 ? -16.075 -3.639 32.306 1.00 83.12 368 LEU A C 1
ATOM 2753 O O . LEU A 1 368 ? -15.069 -4.262 32.628 1.00 83.12 368 LEU A O 1
ATOM 2757 N N . ALA A 1 369 ? -17.245 -3.842 32.916 1.00 87.69 369 ALA A N 1
ATOM 2758 C CA . ALA A 1 369 ? -17.421 -4.795 34.012 1.00 87.69 369 ALA A CA 1
ATOM 2759 C C . ALA A 1 369 ? -17.304 -6.272 33.586 1.00 87.69 369 ALA A C 1
ATOM 2761 O O . ALA A 1 369 ? -17.195 -7.143 34.446 1.00 87.69 369 ALA A O 1
ATOM 2762 N N . ARG A 1 370 ? -17.354 -6.574 32.279 1.00 87.00 370 ARG A N 1
ATOM 2763 C CA . ARG A 1 370 ? -17.109 -7.920 31.725 1.00 87.00 370 ARG A CA 1
ATOM 2764 C C . ARG A 1 370 ? -15.655 -8.143 31.302 1.00 87.00 370 ARG A C 1
ATOM 2766 O O . ARG A 1 370 ? -15.363 -9.236 30.824 1.00 87.00 370 ARG A O 1
ATOM 2773 N N . ALA A 1 371 ? -14.787 -7.136 31.407 1.00 83.44 371 ALA A N 1
ATOM 2774 C CA . ALA A 1 371 ? -13.403 -7.254 30.965 1.00 83.44 371 ALA A CA 1
ATOM 2775 C C . ALA A 1 371 ? -12.695 -8.435 31.650 1.00 83.44 371 ALA A C 1
ATOM 2777 O O . ALA A 1 371 ? -12.907 -8.694 32.838 1.00 83.44 371 ALA A O 1
ATOM 2778 N N . ASP A 1 372 ? -11.851 -9.127 30.888 1.00 79.50 372 ASP A N 1
ATOM 2779 C CA . ASP A 1 372 ? -10.986 -10.201 31.374 1.00 79.50 372 ASP A CA 1
ATOM 2780 C C . ASP A 1 372 ? -9.540 -9.907 30.925 1.00 79.50 372 ASP A C 1
ATOM 2782 O O . ASP A 1 372 ? -9.286 -9.881 29.718 1.00 79.50 372 ASP A O 1
ATOM 2786 N N . PRO A 1 373 ? -8.594 -9.617 31.842 1.00 80.88 373 PRO A N 1
ATOM 2787 C CA . PRO A 1 373 ? -8.749 -9.622 33.299 1.00 80.88 373 PRO A CA 1
ATOM 2788 C C . PRO A 1 373 ? -9.730 -8.549 33.817 1.00 80.88 373 PRO A C 1
ATOM 2790 O O . PRO A 1 373 ? -9.941 -7.539 33.148 1.00 80.88 373 PRO A O 1
ATOM 2793 N N . PRO A 1 374 ? -10.326 -8.729 35.013 1.00 83.31 374 PRO A N 1
ATOM 2794 C CA . PRO A 1 374 ? -11.194 -7.719 35.611 1.00 83.31 374 PRO A CA 1
ATOM 2795 C C . PRO A 1 374 ? -10.448 -6.408 35.860 1.00 83.31 374 PRO A C 1
ATOM 2797 O O . PRO A 1 374 ? -9.298 -6.425 36.299 1.00 83.31 374 PRO A O 1
ATOM 2800 N N . ILE A 1 375 ? -11.130 -5.277 35.675 1.00 81.56 375 ILE A N 1
ATOM 2801 C CA . ILE A 1 375 ? -10.585 -3.941 35.935 1.00 81.56 375 ILE A CA 1
ATOM 2802 C C . ILE A 1 375 ? -10.591 -3.679 37.456 1.00 81.56 375 ILE A C 1
ATOM 2804 O O . ILE A 1 375 ? -11.655 -3.407 38.020 1.00 81.56 375 ILE A O 1
ATOM 2808 N N . PRO A 1 376 ? -9.438 -3.715 38.156 1.00 80.44 376 PRO A N 1
ATOM 2809 C CA . PRO A 1 376 ? -9.410 -3.779 39.623 1.00 80.44 376 PRO A CA 1
ATOM 2810 C C . PRO A 1 376 ? -9.881 -2.494 40.323 1.00 80.44 376 PRO A C 1
ATOM 2812 O O . PRO A 1 376 ? -10.175 -2.505 41.513 1.00 80.44 376 PRO A O 1
ATOM 2815 N N . TRP A 1 377 ? -9.950 -1.381 39.599 1.00 81.75 377 TRP A N 1
ATOM 2816 C CA . TRP A 1 377 ? -10.324 -0.059 40.105 1.00 81.75 377 TRP A CA 1
ATOM 2817 C C . TRP A 1 377 ? -11.673 0.430 39.551 1.00 81.75 377 TRP A C 1
ATOM 2819 O O . TRP A 1 377 ? -12.075 1.552 39.847 1.00 81.75 377 TRP A O 1
ATOM 2829 N N . LEU A 1 378 ? -12.401 -0.389 38.778 1.00 85.75 378 LEU A N 1
ATOM 2830 C CA . LEU A 1 378 ? -13.695 0.018 38.220 1.00 85.75 378 LEU A CA 1
ATOM 2831 C C . LEU A 1 378 ? -14.729 0.274 39.323 1.00 85.75 378 LEU A C 1
ATOM 2833 O O . LEU A 1 378 ? -15.391 1.306 39.308 1.00 85.75 378 LEU A O 1
ATOM 2837 N N . GLU A 1 379 ? -14.830 -0.627 40.306 1.00 89.94 379 GLU A N 1
ATOM 2838 C CA . GLU A 1 379 ? -15.729 -0.466 41.457 1.00 89.94 379 GLU A CA 1
ATOM 2839 C C . GLU A 1 379 ? -15.507 0.864 42.202 1.00 89.94 379 GLU A C 1
ATOM 2841 O O . GLU A 1 379 ? -16.450 1.656 42.259 1.00 89.94 379 GLU A O 1
ATOM 2846 N N . PRO A 1 380 ? -14.306 1.182 42.731 1.00 88.69 380 PRO A N 1
ATOM 2847 C CA . PRO A 1 380 ? -14.114 2.416 43.489 1.00 88.69 380 PRO A CA 1
ATOM 2848 C C . PRO A 1 380 ? -14.367 3.685 42.662 1.00 88.69 380 PRO A C 1
ATOM 2850 O O . PRO A 1 380 ? -14.873 4.660 43.211 1.00 88.69 380 PRO A O 1
ATOM 2853 N N . VAL A 1 381 ? -14.082 3.679 41.353 1.00 86.25 381 VAL A N 1
ATOM 2854 C CA . VAL A 1 381 ? -14.373 4.824 40.470 1.00 86.25 381 VAL A CA 1
ATOM 2855 C C . VAL A 1 381 ? -15.880 5.011 40.272 1.00 86.25 381 VAL A C 1
ATOM 2857 O O . VAL A 1 381 ? -16.378 6.132 40.390 1.00 86.25 381 VAL A O 1
ATOM 2860 N N . LEU A 1 382 ? -16.627 3.925 40.024 1.00 88.25 382 LEU A N 1
ATOM 2861 C CA . LEU A 1 382 ? -18.089 3.983 39.910 1.00 88.25 382 LEU A CA 1
ATOM 2862 C C . LEU A 1 382 ? -18.724 4.526 41.195 1.00 88.25 382 LEU A C 1
ATOM 2864 O O . LEU A 1 382 ? -19.574 5.413 41.133 1.00 88.25 382 LEU A O 1
ATOM 2868 N N . LEU A 1 383 ? -18.281 4.030 42.354 1.00 91.19 383 LEU A N 1
ATOM 2869 C CA . LEU A 1 383 ? -18.790 4.452 43.659 1.00 91.19 383 LEU A CA 1
ATOM 2870 C C . LEU A 1 383 ? -18.511 5.933 43.939 1.00 91.19 383 LEU A C 1
ATOM 2872 O O . LEU A 1 383 ? -19.444 6.668 44.258 1.00 91.19 383 LEU A O 1
ATOM 2876 N N . ALA A 1 384 ? -17.266 6.389 43.758 1.00 87.88 384 ALA A N 1
ATOM 2877 C CA . ALA A 1 384 ? -16.884 7.784 43.990 1.00 87.88 384 ALA A CA 1
ATOM 2878 C C . ALA A 1 384 ? -17.686 8.761 43.115 1.00 87.88 384 ALA A C 1
ATOM 2880 O O . ALA A 1 384 ? -18.044 9.861 43.538 1.00 87.88 384 ALA A O 1
ATOM 2881 N N . ARG A 1 385 ? -18.016 8.358 41.884 1.00 84.62 385 ARG A N 1
ATOM 2882 C CA . ARG A 1 385 ? -18.804 9.199 40.986 1.00 84.62 385 ARG A CA 1
ATOM 2883 C C . ARG A 1 385 ? -20.284 9.231 41.351 1.00 84.62 385 ARG A C 1
ATOM 2885 O O . ARG A 1 385 ? -20.883 10.300 41.285 1.00 84.62 385 ARG A O 1
ATOM 2892 N N . ILE A 1 386 ? -20.865 8.092 41.728 1.00 89.06 386 ILE A N 1
ATOM 2893 C CA . ILE A 1 386 ? -22.242 8.033 42.239 1.00 89.06 386 ILE A CA 1
ATOM 2894 C C . ILE A 1 386 ? -22.368 8.909 43.490 1.00 89.06 386 ILE A C 1
ATOM 2896 O O . ILE A 1 386 ? -23.364 9.611 43.640 1.00 89.06 386 ILE A O 1
ATOM 2900 N N . GLU A 1 387 ? -21.347 8.908 44.352 1.00 90.12 387 GLU A N 1
ATOM 2901 C CA . GLU A 1 387 ? -21.279 9.767 45.537 1.00 90.12 387 GLU A CA 1
ATOM 2902 C C . GLU A 1 387 ? -21.289 11.260 45.176 1.00 90.12 387 GLU A C 1
ATOM 2904 O O . GLU A 1 387 ? -21.972 12.050 45.826 1.00 90.12 387 GLU A O 1
ATOM 2909 N N . ALA A 1 388 ? -20.585 11.646 44.110 1.00 86.50 388 ALA A N 1
ATOM 2910 C CA . ALA A 1 388 ? -20.581 13.022 43.620 1.00 86.50 388 ALA A CA 1
ATOM 2911 C C . ALA A 1 388 ? -21.886 13.420 42.897 1.00 86.50 388 ALA A C 1
ATOM 2913 O O . ALA A 1 388 ? -22.308 14.573 42.988 1.00 86.50 388 ALA A O 1
ATOM 2914 N N . HIS A 1 389 ? -22.512 12.489 42.168 1.00 85.56 389 HIS A N 1
ATOM 2915 C CA . HIS A 1 389 ? -23.638 12.742 41.262 1.00 85.56 389 HIS A CA 1
ATOM 2916 C C . HIS A 1 389 ? -24.570 11.517 41.166 1.00 85.56 389 HIS A C 1
ATOM 2918 O O . HIS A 1 389 ? -24.289 10.546 40.452 1.00 85.56 389 HIS A O 1
ATOM 2924 N N . LEU A 1 390 ? -25.715 11.575 41.856 1.00 86.56 390 LEU A N 1
ATOM 2925 C CA . LEU A 1 390 ? -26.658 10.453 41.977 1.00 86.56 390 LEU A CA 1
ATOM 2926 C C . LEU A 1 390 ? -27.246 9.999 40.628 1.00 86.56 390 LEU A C 1
ATOM 2928 O O . LEU A 1 390 ? -27.575 8.823 40.468 1.00 86.56 390 LEU A O 1
ATOM 2932 N N . GLU A 1 391 ? -27.349 10.888 39.635 1.00 85.81 391 GLU A N 1
ATOM 2933 C CA . GLU A 1 391 ? -27.859 10.560 38.297 1.00 85.81 391 GLU A CA 1
ATOM 2934 C C . GLU A 1 391 ? -27.047 9.472 37.569 1.00 85.81 391 GLU A C 1
ATOM 2936 O O . GLU A 1 391 ? -27.558 8.829 36.650 1.00 85.81 391 GLU A O 1
ATOM 2941 N N . HIS A 1 392 ? -25.807 9.212 37.993 1.00 86.88 392 HIS A N 1
ATOM 2942 C CA . HIS A 1 392 ? -24.966 8.151 37.436 1.00 86.88 392 HIS A CA 1
ATOM 2943 C C . HIS A 1 392 ? -25.263 6.757 38.001 1.00 86.88 392 HIS A C 1
ATOM 2945 O O . HIS A 1 392 ? -24.753 5.768 37.473 1.00 86.88 392 HIS A O 1
ATOM 2951 N N . LEU A 1 393 ? -26.117 6.647 39.023 1.00 89.44 393 LEU A N 1
ATOM 2952 C CA . LEU A 1 393 ? -26.502 5.359 39.594 1.00 89.44 393 LEU A CA 1
ATOM 2953 C C . LEU A 1 393 ? -27.196 4.468 38.558 1.00 89.44 393 LEU A C 1
ATOM 2955 O O . LEU A 1 393 ? -26.811 3.315 38.378 1.00 89.44 393 LEU A O 1
ATOM 2959 N N . ALA A 1 394 ? -28.198 5.010 37.861 1.00 89.69 394 ALA A N 1
ATOM 2960 C CA . ALA A 1 394 ? -29.012 4.273 36.898 1.00 89.69 394 ALA A CA 1
ATOM 2961 C C . ALA A 1 394 ? -28.187 3.603 35.775 1.00 89.69 394 ALA A C 1
ATOM 2963 O O . ALA A 1 394 ? -28.329 2.392 35.594 1.00 89.69 394 ALA A O 1
ATOM 2964 N N . PRO A 1 395 ? -27.288 4.305 35.050 1.00 88.69 395 PRO A N 1
ATOM 2965 C CA . PRO A 1 395 ? -26.460 3.662 34.028 1.00 88.69 395 PRO A CA 1
ATOM 2966 C C . PRO A 1 395 ? -25.435 2.667 34.599 1.00 88.69 395 PRO A C 1
ATOM 2968 O O . PRO A 1 395 ? -25.014 1.765 33.879 1.00 88.69 395 PRO A O 1
ATOM 2971 N N . ALA A 1 396 ? -25.041 2.789 35.872 1.00 90.50 396 ALA A N 1
ATOM 2972 C CA . ALA A 1 396 ? -24.046 1.917 36.497 1.00 90.50 396 ALA A CA 1
ATOM 2973 C C . ALA A 1 396 ? -24.616 0.598 37.051 1.00 90.50 396 ALA A C 1
ATOM 2975 O O . ALA A 1 396 ? -23.835 -0.308 37.344 1.00 90.50 396 ALA A O 1
ATOM 2976 N N . VAL A 1 397 ? -25.944 0.453 37.184 1.00 93.06 397 VAL A N 1
ATOM 2977 C CA . VAL A 1 397 ? -26.572 -0.712 37.844 1.00 93.06 397 VAL A CA 1
ATOM 2978 C C . VAL A 1 397 ? -26.086 -2.043 37.273 1.00 93.06 397 VAL A C 1
ATOM 2980 O O . VAL A 1 397 ? -25.644 -2.902 38.031 1.00 93.06 397 VAL A O 1
ATOM 2983 N N . GLU A 1 398 ? -26.131 -2.217 35.949 1.00 92.62 398 GLU A N 1
ATOM 2984 C CA . GLU A 1 398 ? -25.754 -3.490 35.319 1.00 92.62 398 GLU A CA 1
ATOM 2985 C C . GLU A 1 398 ? -24.263 -3.811 35.529 1.00 92.62 398 GLU A C 1
ATOM 2987 O O . GLU A 1 398 ? -23.892 -4.966 35.745 1.00 92.62 398 GLU A O 1
ATOM 2992 N N . ALA A 1 399 ? -23.406 -2.787 35.507 1.00 91.19 399 ALA A N 1
ATOM 2993 C CA . ALA A 1 399 ? -21.977 -2.936 35.759 1.00 91.19 399 ALA A CA 1
ATOM 2994 C C . ALA A 1 399 ? -21.705 -3.343 37.215 1.00 91.19 399 ALA A C 1
ATOM 2996 O O . ALA A 1 399 ? -20.981 -4.304 37.461 1.00 91.19 399 ALA A O 1
ATOM 2997 N N . LEU A 1 400 ? -22.348 -2.674 38.177 1.00 94.06 400 LEU A N 1
ATOM 2998 C CA . LEU A 1 400 ? -22.240 -2.985 39.607 1.00 94.06 400 LEU A CA 1
ATOM 2999 C C . LEU A 1 400 ? -22.732 -4.401 39.924 1.00 94.06 400 LEU A C 1
ATOM 3001 O O . LEU A 1 400 ? -22.067 -5.133 40.652 1.00 94.06 400 LEU A O 1
ATOM 3005 N N . GLN A 1 401 ? -23.850 -4.823 39.326 1.00 94.25 401 GLN A N 1
ATOM 3006 C CA . GLN A 1 401 ? -24.367 -6.189 39.467 1.00 94.25 401 GLN A CA 1
ATOM 3007 C C . GLN A 1 401 ? -23.368 -7.245 38.984 1.00 94.25 401 GLN A C 1
ATOM 3009 O O . GLN A 1 401 ? -23.294 -8.326 39.568 1.00 94.25 401 GLN A O 1
ATOM 3014 N N . ARG A 1 402 ? -22.575 -6.937 37.950 1.00 91.38 402 ARG A N 1
ATOM 3015 C CA . ARG A 1 402 ? -21.502 -7.825 37.482 1.00 91.38 402 ARG A CA 1
ATOM 3016 C C . ARG A 1 402 ? -20.272 -7.836 38.364 1.00 91.38 402 ARG A C 1
ATOM 3018 O O . ARG A 1 402 ? -19.687 -8.900 38.533 1.00 91.38 402 ARG A O 1
ATOM 3025 N N . LEU A 1 403 ? -19.898 -6.686 38.914 1.00 90.50 403 LEU A N 1
ATOM 3026 C CA . LEU A 1 403 ? -18.805 -6.594 39.883 1.00 90.50 403 LEU A CA 1
ATOM 3027 C C . LEU A 1 403 ? -19.131 -7.383 41.162 1.00 90.50 403 LEU A C 1
ATOM 3029 O O . LEU A 1 403 ? -18.240 -7.952 41.788 1.00 90.50 403 LEU A O 1
ATOM 3033 N N . GLY A 1 404 ? -20.420 -7.500 41.492 1.00 93.12 404 GLY A N 1
ATOM 3034 C CA . GLY A 1 404 ? -20.953 -8.478 42.433 1.00 93.12 404 GLY A CA 1
ATOM 3035 C C . GLY A 1 404 ? -21.711 -7.856 43.610 1.00 93.12 404 GLY A C 1
ATOM 3036 O O . GLY A 1 404 ? -21.847 -6.634 43.705 1.00 93.12 404 GLY A O 1
ATOM 3037 N N . PRO A 1 405 ? -22.198 -8.687 44.553 1.00 93.56 405 PRO A N 1
ATOM 3038 C CA . PRO A 1 405 ? -23.063 -8.235 45.647 1.00 93.56 405 PRO A CA 1
ATOM 3039 C C . PRO A 1 405 ? -22.436 -7.157 46.543 1.00 93.56 405 PRO A C 1
ATOM 3041 O O . PRO A 1 405 ? -23.147 -6.273 47.014 1.00 93.56 405 PRO A O 1
ATOM 3044 N N . SER A 1 406 ? -21.112 -7.198 46.745 1.00 93.25 406 SER A N 1
ATOM 3045 C CA . SER A 1 406 ? -20.377 -6.195 47.533 1.00 93.25 406 SER A CA 1
ATOM 3046 C C . SER A 1 406 ? -20.448 -4.805 46.896 1.00 93.25 406 SER A C 1
ATOM 3048 O O . SER A 1 406 ? -20.822 -3.843 47.566 1.00 93.25 406 SER A O 1
ATOM 3050 N N . ALA A 1 407 ? -20.175 -4.714 45.590 1.00 93.25 407 ALA A N 1
ATOM 3051 C CA . ALA A 1 407 ? -20.262 -3.467 44.837 1.00 93.25 407 ALA A CA 1
ATOM 3052 C C . ALA A 1 407 ? -21.699 -2.917 44.834 1.00 93.25 407 ALA A C 1
ATOM 3054 O O . ALA A 1 407 ? -21.911 -1.719 45.028 1.00 93.25 407 ALA A O 1
ATOM 3055 N N . CYS A 1 408 ? -22.703 -3.794 44.684 1.00 94.25 408 CYS A N 1
ATOM 3056 C CA . CYS A 1 408 ? -24.111 -3.405 44.792 1.00 94.25 408 CYS A CA 1
ATOM 3057 C C . CYS A 1 408 ? -24.462 -2.840 46.171 1.00 94.25 408 CYS A C 1
ATOM 3059 O O . CYS A 1 408 ? -25.136 -1.816 46.237 1.00 94.25 408 CYS A O 1
ATOM 3061 N N . ALA A 1 409 ? -24.019 -3.482 47.255 1.00 94.31 409 ALA A N 1
ATOM 3062 C CA . ALA A 1 409 ? -24.287 -3.020 48.615 1.00 94.31 409 ALA A CA 1
ATOM 3063 C C . ALA A 1 409 ? -23.652 -1.645 48.880 1.00 94.31 409 ALA A C 1
ATOM 3065 O O . ALA A 1 409 ? -24.321 -0.750 49.394 1.00 94.31 409 ALA A O 1
ATOM 3066 N N . ALA A 1 410 ? -22.396 -1.448 48.462 1.00 94.62 410 ALA A N 1
ATOM 3067 C CA . ALA A 1 410 ? -21.699 -0.171 48.605 1.00 94.62 410 ALA A CA 1
ATOM 3068 C C . ALA A 1 410 ? -22.383 0.957 47.811 1.00 94.62 410 ALA A C 1
ATOM 3070 O O . ALA A 1 410 ? -22.646 2.030 48.355 1.00 94.62 410 ALA A O 1
ATOM 3071 N N . ALA A 1 411 ? -22.742 0.706 46.547 1.00 93.56 411 ALA A N 1
ATOM 3072 C CA . ALA A 1 411 ? -23.449 1.684 45.720 1.00 93.56 411 ALA A CA 1
ATOM 3073 C C . ALA A 1 411 ? -24.838 2.017 46.278 1.00 93.56 411 ALA A C 1
ATOM 3075 O O . ALA A 1 411 ? -25.276 3.166 46.224 1.00 93.56 411 ALA A O 1
ATOM 3076 N N . LEU A 1 412 ? -25.530 1.016 46.828 1.00 94.25 412 LEU A N 1
ATOM 3077 C CA . LEU A 1 412 ? -26.845 1.179 47.431 1.00 94.25 412 LEU A CA 1
ATOM 3078 C C . LEU A 1 412 ? -26.792 2.031 48.702 1.00 94.25 412 LEU A C 1
ATOM 3080 O O . LEU A 1 412 ? -27.658 2.879 48.884 1.00 94.25 412 LEU A O 1
ATOM 3084 N N . GLU A 1 413 ? -25.778 1.856 49.549 1.00 95.25 413 GLU A N 1
ATOM 3085 C CA . GLU A 1 413 ? -25.559 2.701 50.730 1.00 95.25 413 GLU A CA 1
ATOM 3086 C C . GLU A 1 413 ? -25.335 4.174 50.358 1.00 95.25 413 GLU A C 1
ATOM 3088 O O . GLU A 1 413 ? -25.981 5.065 50.922 1.00 95.25 413 GLU A O 1
ATOM 3093 N N . ILE A 1 414 ? -24.484 4.435 49.360 1.00 93.56 414 ILE A N 1
ATOM 3094 C CA . ILE A 1 414 ? -24.244 5.790 48.838 1.00 93.56 414 ILE A CA 1
ATOM 3095 C C . ILE A 1 414 ? -25.546 6.368 48.268 1.00 93.56 414 ILE A C 1
ATOM 3097 O O . ILE A 1 414 ? -25.977 7.455 48.656 1.00 93.56 414 ILE A O 1
ATOM 3101 N N . GLY A 1 415 ? -26.212 5.616 47.387 1.00 92.25 415 GLY A N 1
ATOM 3102 C CA . GLY A 1 415 ? -27.439 6.047 46.724 1.00 92.25 415 GLY A CA 1
ATOM 3103 C C . GLY A 1 415 ? -28.589 6.314 47.696 1.00 92.25 415 GLY A C 1
ATOM 3104 O O . GLY A 1 415 ? -29.296 7.307 47.541 1.00 92.25 415 GLY A O 1
ATOM 3105 N N . LEU A 1 416 ? -28.754 5.482 48.729 1.00 93.00 416 LEU A N 1
ATOM 3106 C CA . LEU A 1 416 ? -29.735 5.694 49.797 1.00 93.00 416 LEU A CA 1
ATOM 3107 C C . LEU A 1 416 ? -29.409 6.932 50.628 1.00 93.00 416 LEU A C 1
ATOM 3109 O O . LEU A 1 416 ? -30.312 7.717 50.899 1.00 93.00 416 LEU A O 1
ATOM 3113 N N . SER A 1 417 ? -28.143 7.135 50.995 1.00 93.31 417 SER A N 1
ATOM 3114 C CA . SER A 1 417 ? -27.720 8.302 51.780 1.00 93.31 417 SER A CA 1
ATOM 3115 C C . SER A 1 417 ? -27.985 9.611 51.028 1.00 93.31 417 SER A C 1
ATOM 3117 O O . SER A 1 417 ? -28.537 10.557 51.592 1.00 93.31 417 SER A O 1
ATOM 3119 N N . LEU A 1 418 ? -27.677 9.648 49.728 1.00 90.44 418 LEU A N 1
ATOM 3120 C CA . LEU A 1 418 ? -27.972 10.794 48.866 1.00 90.44 418 LEU A CA 1
ATOM 3121 C C . LEU A 1 418 ? -29.477 10.971 48.632 1.00 90.44 418 LEU A C 1
ATOM 3123 O O . LEU A 1 418 ? -29.988 12.089 48.702 1.00 90.44 418 LEU A O 1
ATOM 3127 N N . ALA A 1 419 ? -30.213 9.881 48.399 1.00 88.81 419 ALA A N 1
ATOM 3128 C CA . ALA A 1 419 ? -31.660 9.926 48.228 1.00 88.81 419 ALA A CA 1
ATOM 3129 C C . ALA A 1 419 ? -32.364 10.431 49.494 1.00 88.81 419 ALA A C 1
ATOM 3131 O O . ALA A 1 419 ? -33.282 11.239 49.404 1.00 88.81 419 ALA A O 1
ATOM 3132 N N . GLU A 1 420 ? -31.938 10.007 50.683 1.00 89.56 420 GLU A N 1
ATOM 3133 C CA . GLU A 1 420 ? -32.498 10.456 51.961 1.00 89.56 420 GLU A CA 1
ATOM 3134 C C . GLU A 1 420 ? -32.315 11.972 52.175 1.00 89.56 420 GLU A C 1
ATOM 3136 O O . GLU A 1 420 ? -33.214 12.611 52.735 1.00 89.56 420 GLU A O 1
ATOM 3141 N N . ALA A 1 421 ? -31.231 12.554 51.652 1.00 87.81 421 ALA A N 1
ATOM 3142 C CA . ALA A 1 421 ? -30.959 13.993 51.660 1.00 87.81 421 ALA A CA 1
ATOM 3143 C C . ALA A 1 421 ? -31.644 14.776 50.516 1.00 87.81 421 ALA A C 1
ATOM 3145 O O . ALA A 1 421 ? -31.708 16.005 50.560 1.00 87.81 421 ALA A O 1
ATOM 3146 N N . ALA A 1 422 ? -32.166 14.093 49.493 1.00 87.31 422 ALA A N 1
ATOM 3147 C CA . ALA A 1 422 ? -32.765 14.735 48.326 1.00 87.31 422 ALA A CA 1
ATOM 3148 C C . ALA A 1 422 ? -34.107 15.428 48.656 1.00 87.31 422 ALA A C 1
ATOM 3150 O O . ALA A 1 422 ? -34.895 14.905 49.459 1.00 87.31 422 ALA A O 1
ATOM 3151 N N . PRO A 1 423 ? -34.417 16.567 48.000 1.00 87.00 423 PRO A N 1
ATOM 3152 C CA . PRO A 1 423 ? -35.639 17.321 48.250 1.00 87.00 423 PRO A CA 1
ATOM 3153 C C . PRO A 1 423 ? -36.888 16.504 47.912 1.00 87.00 423 PRO A C 1
ATOM 3155 O O . PRO A 1 423 ? -36.939 15.756 46.932 1.00 87.00 423 PRO A O 1
ATOM 3158 N N . ILE A 1 424 ? -37.926 16.681 48.728 1.00 88.12 424 ILE A N 1
ATOM 3159 C CA . ILE A 1 424 ? -39.223 16.036 48.534 1.00 88.12 424 ILE A CA 1
ATOM 3160 C C . ILE A 1 424 ? -40.081 16.910 47.618 1.00 88.12 424 ILE A C 1
ATOM 3162 O O . ILE A 1 424 ? -40.297 18.093 47.882 1.00 88.12 424 ILE A O 1
ATOM 3166 N N . HIS A 1 425 ? -40.615 16.307 46.561 1.00 86.06 425 HIS A N 1
ATOM 3167 C CA . HIS A 1 425 ? -41.579 16.919 45.661 1.00 86.06 425 HIS A CA 1
ATOM 3168 C C . HIS A 1 425 ? -42.934 16.233 45.774 1.00 86.06 425 HIS A C 1
ATOM 3170 O O . HIS A 1 425 ? -43.042 15.012 45.899 1.00 86.06 425 HIS A O 1
ATOM 3176 N N . THR A 1 426 ? -43.982 17.039 45.680 1.00 87.25 426 THR A N 1
ATOM 3177 C CA . THR A 1 426 ? -45.366 16.584 45.656 1.00 87.25 426 THR A CA 1
ATOM 3178 C C . THR A 1 426 ? -45.927 16.806 44.261 1.00 87.25 426 THR A C 1
ATOM 3180 O O . THR A 1 426 ? -45.968 17.923 43.750 1.00 87.25 426 THR A O 1
ATOM 3183 N N . ILE A 1 427 ? -46.340 15.721 43.614 1.00 86.25 427 ILE A N 1
ATOM 3184 C CA . ILE A 1 427 ? -46.971 15.761 42.297 1.00 86.25 427 ILE A CA 1
ATOM 3185 C C . ILE A 1 427 ? -48.476 15.578 42.514 1.00 86.25 427 ILE A C 1
ATOM 3187 O O . ILE A 1 427 ? -48.880 14.524 43.014 1.00 86.25 427 ILE A O 1
ATOM 3191 N N . PRO A 1 428 ? -49.319 16.566 42.174 1.00 85.12 428 PRO A N 1
ATOM 3192 C CA . PRO A 1 428 ? -50.759 16.432 42.340 1.00 85.12 428 PRO A CA 1
ATOM 3193 C C . PRO A 1 428 ? -51.319 15.326 41.436 1.00 85.12 428 PRO A C 1
ATOM 3195 O O . PRO A 1 428 ? -50.982 15.231 40.255 1.00 85.12 428 PRO A O 1
ATOM 3198 N N . LEU A 1 429 ? -52.192 14.498 42.005 1.00 83.81 429 LEU A N 1
ATOM 3199 C CA . LEU A 1 429 ? -52.998 13.492 41.317 1.00 83.81 429 LEU A CA 1
ATOM 3200 C C . LEU A 1 429 ? -54.482 13.907 41.348 1.00 83.81 429 LEU A C 1
ATOM 3202 O O . LEU A 1 429 ? -54.846 14.965 41.864 1.00 83.81 429 LEU A O 1
ATOM 3206 N N . ARG A 1 430 ? -55.363 13.084 40.764 1.00 84.19 430 ARG A N 1
ATOM 3207 C CA . ARG A 1 430 ? -56.819 13.292 40.859 1.00 84.19 430 ARG A CA 1
ATOM 3208 C C . ARG A 1 430 ? -57.315 13.035 42.291 1.00 84.19 430 ARG A C 1
ATOM 3210 O O . ARG A 1 430 ? -56.671 12.321 43.055 1.00 84.19 430 ARG A O 1
ATOM 3217 N N . ASP A 1 431 ? -58.457 13.631 42.629 1.00 84.38 431 ASP A N 1
ATOM 3218 C CA . ASP A 1 431 ? -59.207 13.396 43.876 1.00 84.38 431 ASP A CA 1
ATOM 3219 C C . ASP A 1 431 ? -58.480 13.783 45.180 1.00 84.38 431 ASP A C 1
ATOM 3221 O O . ASP A 1 431 ? -58.646 13.147 46.216 1.00 84.38 431 ASP A O 1
ATOM 3225 N N . GLY A 1 432 ? -57.668 14.847 45.146 1.00 79.69 432 GLY A N 1
ATOM 3226 C CA . GLY A 1 432 ? -56.986 15.371 46.341 1.00 79.69 432 GLY A CA 1
ATOM 3227 C C . GLY A 1 432 ? -55.798 14.526 46.815 1.00 79.69 432 GLY A C 1
ATOM 3228 O O . GLY A 1 432 ? -55.246 14.781 47.886 1.00 79.69 432 GLY A O 1
ATOM 3229 N N . LEU A 1 433 ? -55.389 13.535 46.020 1.00 83.06 433 LEU A N 1
ATOM 3230 C CA . LEU A 1 433 ? -54.193 12.739 46.258 1.00 83.06 433 LEU A CA 1
ATOM 3231 C C . LEU A 1 433 ? -52.953 13.442 45.701 1.00 83.06 433 LEU A C 1
ATOM 3233 O O . LEU A 1 433 ? -52.998 14.112 44.670 1.00 83.06 433 LEU A O 1
ATOM 3237 N N . VAL A 1 434 ? -51.819 13.244 46.361 1.00 86.88 434 VAL A N 1
ATOM 3238 C CA . VAL A 1 434 ? -50.498 13.661 45.891 1.00 86.88 434 VAL A CA 1
ATOM 3239 C C . VAL A 1 434 ? -49.574 12.453 45.859 1.00 86.88 434 VAL A C 1
ATOM 3241 O O . VAL A 1 434 ? -49.625 11.587 46.734 1.00 86.88 434 VAL A O 1
ATOM 3244 N N . ARG A 1 435 ? -48.716 12.390 44.842 1.00 87.38 435 ARG A N 1
ATOM 3245 C CA . ARG A 1 435 ? -47.585 11.467 44.793 1.00 87.38 435 ARG A CA 1
ATOM 3246 C C . ARG A 1 435 ? -46.372 12.174 45.379 1.00 87.38 435 ARG A C 1
ATOM 3248 O O . ARG A 1 435 ? -45.938 13.192 44.844 1.00 87.38 435 ARG A O 1
ATOM 3255 N N . ILE A 1 436 ? -45.835 11.636 46.462 1.00 84.69 436 ILE A N 1
ATOM 3256 C CA . ILE A 1 436 ? -44.627 12.134 47.111 1.00 84.69 436 ILE A CA 1
ATOM 3257 C C . ILE A 1 436 ? -43.442 11.415 46.470 1.00 84.69 436 ILE A C 1
ATOM 3259 O O . ILE A 1 436 ? -43.381 10.187 46.479 1.00 84.69 436 ILE A O 1
ATOM 3263 N N . VAL A 1 437 ? -42.525 12.172 45.874 1.00 87.75 437 VAL A N 1
ATOM 3264 C CA . VAL A 1 437 ? -41.300 11.652 45.252 1.00 87.75 437 VAL A CA 1
ATOM 3265 C C . VAL A 1 437 ? -40.096 12.431 45.743 1.00 87.75 437 VAL A C 1
ATOM 3267 O O . VAL A 1 437 ? -40.217 13.588 46.135 1.00 87.75 437 VAL A O 1
ATOM 3270 N N . ARG A 1 438 ? -38.920 11.819 45.677 1.00 86.69 438 ARG A N 1
ATOM 3271 C CA . ARG A 1 438 ? -37.657 12.515 45.914 1.00 86.69 438 ARG A CA 1
ATOM 3272 C C . ARG A 1 438 ? -37.051 12.955 44.586 1.00 86.69 438 ARG A C 1
ATOM 3274 O O . ARG A 1 438 ? -37.015 12.172 43.636 1.00 86.69 438 ARG A O 1
ATOM 3281 N N . GLY A 1 439 ? -36.647 14.219 44.496 1.00 80.94 439 GLY A N 1
ATOM 3282 C CA . GLY A 1 439 ? -36.093 14.798 43.273 1.00 80.94 439 GLY A CA 1
ATOM 3283 C C . GLY A 1 439 ? -34.788 14.123 42.865 1.00 80.94 439 GLY A C 1
ATOM 3284 O O . GLY A 1 439 ? -33.905 13.958 43.697 1.00 80.94 439 GLY A O 1
ATOM 3285 N N . GLY A 1 440 ? -34.677 13.722 41.594 1.00 79.81 440 GLY A N 1
ATOM 3286 C CA . GLY A 1 440 ? -33.451 13.132 41.037 1.00 79.81 440 GLY A CA 1
ATOM 3287 C C . GLY A 1 440 ? -33.138 11.698 41.484 1.00 79.81 440 GLY A C 1
ATOM 3288 O O . GLY A 1 440 ? -32.085 11.182 41.131 1.00 79.81 440 GLY A O 1
ATOM 3289 N N . VAL A 1 441 ? -34.029 11.039 42.235 1.00 86.62 441 VAL A N 1
ATOM 3290 C CA . VAL A 1 441 ? -33.802 9.675 42.738 1.00 86.62 441 VAL A CA 1
ATOM 3291 C C . VAL A 1 441 ? -34.413 8.635 41.799 1.00 86.62 441 VAL A C 1
ATOM 3293 O O . VAL A 1 441 ? -35.636 8.570 41.640 1.00 86.62 441 VAL A O 1
ATOM 3296 N N . ASP A 1 442 ? -33.577 7.758 41.242 1.00 89.25 442 ASP A N 1
ATOM 3297 C CA . ASP A 1 442 ? -34.035 6.564 40.530 1.00 89.25 442 ASP A CA 1
ATOM 3298 C C . ASP A 1 442 ? -34.275 5.404 41.510 1.00 89.25 442 ASP A C 1
ATOM 3300 O O . ASP A 1 442 ? -33.393 4.615 41.852 1.00 89.25 442 ASP A O 1
ATOM 3304 N N . THR A 1 443 ? -35.517 5.307 41.980 1.00 89.50 443 THR A N 1
ATOM 3305 C CA . THR A 1 443 ? -35.949 4.241 42.900 1.00 89.50 443 THR A CA 1
ATOM 3306 C C . THR A 1 443 ? -35.944 2.850 42.261 1.00 89.50 443 THR A C 1
ATOM 3308 O O . THR A 1 443 ? -35.796 1.863 42.980 1.00 89.50 443 THR A O 1
ATOM 3311 N N . SER A 1 444 ? -36.029 2.752 40.928 1.00 91.38 444 SER A N 1
ATOM 3312 C CA . SER A 1 444 ? -35.949 1.463 40.225 1.00 91.38 444 SER A CA 1
ATOM 3313 C C . SER A 1 444 ? -34.512 0.946 40.209 1.00 91.38 444 SER A C 1
ATOM 3315 O O . SER A 1 444 ? -34.283 -0.236 40.468 1.00 91.38 444 SER A O 1
ATOM 3317 N N . ALA A 1 445 ? -33.542 1.838 39.985 1.00 91.25 445 ALA A N 1
ATOM 3318 C CA . ALA A 1 445 ? -32.120 1.518 40.082 1.00 91.25 445 ALA A CA 1
ATOM 3319 C C . ALA A 1 445 ? -31.738 1.035 41.495 1.00 91.25 445 ALA A C 1
ATOM 3321 O O . ALA A 1 445 ? -31.089 -0.001 41.643 1.00 91.25 445 ALA A O 1
ATOM 3322 N N . LEU A 1 446 ? -32.208 1.730 42.539 1.00 93.12 446 LEU A N 1
ATOM 3323 C CA . LEU A 1 446 ? -31.973 1.339 43.937 1.00 93.12 446 LEU A CA 1
ATOM 3324 C C . LEU A 1 446 ? -32.592 -0.027 44.271 1.00 93.12 446 LEU A C 1
ATOM 3326 O O . LEU A 1 446 ? -31.940 -0.858 44.903 1.00 93.12 446 LEU A O 1
ATOM 3330 N N . ALA A 1 447 ? -33.816 -0.299 43.809 1.00 92.56 447 ALA A N 1
ATOM 3331 C CA . ALA A 1 447 ? -34.463 -1.596 44.004 1.00 92.56 447 ALA A CA 1
ATOM 3332 C C . ALA A 1 447 ? -33.715 -2.741 43.293 1.00 92.56 447 ALA A C 1
ATOM 3334 O O . ALA A 1 447 ? -33.546 -3.820 43.866 1.00 92.56 447 ALA A O 1
ATOM 3335 N N . ALA A 1 448 ? -33.219 -2.507 42.073 1.00 92.50 448 ALA A N 1
ATOM 3336 C CA . ALA A 1 448 ? -32.442 -3.491 41.319 1.00 92.50 448 ALA A CA 1
ATOM 3337 C C . ALA A 1 448 ? -31.108 -3.844 42.005 1.00 92.50 448 ALA A C 1
ATOM 3339 O O . ALA A 1 448 ? -30.720 -5.018 42.053 1.00 92.50 448 ALA A O 1
ATOM 3340 N N . LEU A 1 449 ? -30.425 -2.847 42.578 1.00 93.38 449 LEU A N 1
ATOM 3341 C CA . LEU A 1 449 ? -29.216 -3.064 43.375 1.00 93.38 449 LEU A CA 1
ATOM 3342 C C . LEU A 1 449 ? -29.523 -3.818 44.674 1.00 93.38 449 LEU A C 1
ATOM 3344 O O . LEU A 1 449 ? -28.814 -4.771 44.993 1.00 93.38 449 LEU A O 1
ATOM 3348 N N . ALA A 1 450 ? -30.601 -3.461 45.380 1.00 92.44 450 ALA A N 1
ATOM 3349 C CA . ALA A 1 450 ? -31.001 -4.114 46.631 1.00 92.44 450 ALA A CA 1
ATOM 3350 C C . ALA A 1 450 ? -31.275 -5.609 46.448 1.00 92.44 450 ALA A C 1
ATOM 3352 O O . ALA A 1 450 ? -30.737 -6.428 47.194 1.00 92.44 450 ALA A O 1
ATOM 3353 N N . SER A 1 451 ? -32.001 -5.965 45.384 1.00 91.75 451 SER A N 1
ATOM 3354 C CA . SER A 1 451 ? -32.277 -7.363 45.042 1.00 91.75 451 SER A CA 1
ATOM 3355 C C . SER A 1 451 ? -31.010 -8.184 44.776 1.00 91.75 451 SER A C 1
ATOM 3357 O O . SER A 1 451 ? -31.047 -9.403 44.925 1.00 91.75 451 SER A O 1
ATOM 3359 N N . THR A 1 452 ? -29.915 -7.551 44.343 1.00 91.75 452 THR A N 1
ATOM 3360 C CA . THR A 1 452 ? -28.649 -8.241 44.034 1.00 91.75 452 THR A CA 1
ATOM 3361 C C . THR A 1 452 ? -27.709 -8.268 45.238 1.00 91.75 452 THR A C 1
ATOM 3363 O O . THR A 1 452 ? -27.016 -9.260 45.453 1.00 91.75 452 THR A O 1
ATOM 3366 N N . ALA A 1 453 ? -27.704 -7.202 46.044 1.00 91.62 453 ALA A N 1
ATOM 3367 C CA . ALA A 1 453 ? -26.955 -7.134 47.295 1.00 91.62 453 ALA A CA 1
ATOM 3368 C C . ALA A 1 453 ? -27.446 -8.180 48.311 1.00 91.62 453 ALA A C 1
ATOM 3370 O O . ALA A 1 453 ? -26.640 -8.743 49.048 1.00 91.62 453 ALA A O 1
ATOM 3371 N N . GLY A 1 454 ? -28.758 -8.458 48.332 1.00 87.75 454 GLY A N 1
ATOM 3372 C CA . GLY A 1 454 ? -29.354 -9.487 49.187 1.00 87.75 454 GLY A CA 1
ATOM 3373 C C . GLY A 1 454 ? -29.355 -9.140 50.680 1.00 87.75 454 GLY A C 1
ATOM 3374 O O . GLY A 1 454 ? -29.429 -10.045 51.510 1.00 87.75 454 GLY A O 1
ATOM 3375 N N . ASP A 1 455 ? -29.261 -7.851 51.027 1.00 91.25 455 ASP A N 1
ATOM 3376 C CA . ASP A 1 455 ? -29.334 -7.354 52.404 1.00 91.25 455 ASP A CA 1
ATOM 3377 C C . ASP A 1 455 ? -30.765 -6.865 52.731 1.00 91.25 455 ASP A C 1
ATOM 3379 O O . ASP A 1 455 ? -31.195 -5.814 52.234 1.00 91.25 455 ASP A O 1
ATOM 3383 N N . PRO A 1 456 ? -31.512 -7.571 53.607 1.00 89.56 456 PRO A N 1
ATOM 3384 C CA . PRO A 1 456 ? -32.877 -7.198 53.977 1.00 89.56 456 PRO A CA 1
ATOM 3385 C C . PRO A 1 456 ? -32.991 -5.816 54.636 1.00 89.56 456 PRO A C 1
ATOM 3387 O O . PRO A 1 456 ? -34.043 -5.176 54.554 1.00 89.56 456 PRO A O 1
ATOM 3390 N N . ALA A 1 457 ? -31.939 -5.347 55.317 1.00 90.38 457 ALA A N 1
ATOM 3391 C CA . ALA A 1 457 ? -31.937 -4.033 55.952 1.00 90.38 457 ALA A CA 1
ATOM 3392 C C . ALA A 1 457 ? -31.887 -2.918 54.899 1.00 90.38 457 ALA A C 1
ATOM 3394 O O . ALA A 1 457 ? -32.614 -1.924 55.017 1.00 90.38 457 ALA A O 1
ATOM 3395 N N . LEU A 1 458 ? -31.087 -3.111 53.847 1.00 89.88 458 LEU A N 1
ATOM 3396 C CA . LEU A 1 458 ? -31.016 -2.203 52.706 1.00 89.88 458 LEU A CA 1
ATOM 3397 C C . LEU A 1 458 ? -32.309 -2.218 51.885 1.00 89.88 458 LEU A C 1
ATOM 3399 O O . LEU A 1 458 ? -32.837 -1.154 51.563 1.00 89.88 458 LEU A O 1
ATOM 3403 N N . GLU A 1 459 ? -32.899 -3.388 51.634 1.00 89.88 459 GLU A N 1
ATOM 3404 C CA . GLU A 1 459 ? -34.213 -3.489 50.978 1.00 89.88 459 GLU A CA 1
ATOM 3405 C C . GLU A 1 459 ? -35.305 -2.728 51.747 1.00 89.88 459 GLU A C 1
ATOM 3407 O O . GLU A 1 459 ? -36.103 -1.987 51.164 1.00 89.88 459 GLU A O 1
ATOM 3412 N N . ALA A 1 460 ? -35.330 -2.856 53.077 1.00 90.56 460 ALA A N 1
ATOM 3413 C CA . ALA A 1 460 ? -36.274 -2.128 53.920 1.00 90.56 460 ALA A CA 1
ATOM 3414 C C . ALA A 1 460 ? -36.039 -0.605 53.910 1.00 90.56 460 ALA A C 1
ATOM 3416 O O . ALA A 1 460 ? -36.973 0.165 54.147 1.00 90.56 460 ALA A O 1
ATOM 3417 N N . ARG A 1 461 ? -34.807 -0.141 53.658 1.00 92.50 461 ARG A N 1
ATOM 3418 C CA . ARG A 1 461 ? -34.504 1.285 53.443 1.00 92.50 461 ARG A CA 1
ATOM 3419 C C . ARG A 1 461 ? -35.011 1.770 52.090 1.00 92.50 461 ARG A C 1
ATOM 3421 O O . ARG A 1 461 ? -35.677 2.801 52.061 1.00 92.50 461 ARG A O 1
ATOM 3428 N N . VAL A 1 462 ? -34.808 1.006 51.014 1.00 91.38 462 VAL A N 1
ATOM 3429 C CA . VAL A 1 462 ? -35.342 1.344 49.680 1.00 91.38 462 VAL A CA 1
ATOM 3430 C C . VAL A 1 462 ? -36.861 1.524 49.726 1.00 91.38 462 VAL A C 1
ATOM 3432 O O . VAL A 1 462 ? -37.371 2.551 49.290 1.00 91.38 462 VAL A O 1
ATOM 3435 N N . ARG A 1 463 ? -37.595 0.613 50.377 1.00 89.12 463 ARG A N 1
ATOM 3436 C CA . ARG A 1 463 ? -39.061 0.729 50.518 1.00 89.12 463 ARG A CA 1
ATOM 3437 C C . ARG A 1 463 ? -39.530 2.005 51.226 1.00 89.12 463 ARG A C 1
ATOM 3439 O O . ARG A 1 463 ? -40.662 2.432 51.029 1.00 89.12 463 ARG A O 1
ATOM 3446 N N . ARG A 1 464 ? -38.691 2.625 52.066 1.00 87.69 464 ARG A N 1
ATOM 3447 C CA . ARG A 1 464 ? -39.026 3.882 52.762 1.00 87.69 464 ARG A CA 1
ATOM 3448 C C . ARG A 1 464 ? -38.894 5.120 51.877 1.00 87.69 464 ARG A C 1
ATOM 3450 O O . ARG A 1 464 ? -39.489 6.144 52.201 1.00 87.69 464 ARG A O 1
ATOM 3457 N N . ILE A 1 465 ? -38.114 5.041 50.801 1.00 85.69 465 ILE A N 1
ATOM 3458 C CA . ILE A 1 465 ? -37.908 6.142 49.848 1.00 85.69 465 ILE A CA 1
ATOM 3459 C C . ILE A 1 465 ? -38.700 5.961 48.546 1.00 85.69 465 ILE A C 1
ATOM 3461 O O . ILE A 1 465 ? -38.699 6.864 47.708 1.00 85.69 465 ILE A O 1
ATOM 3465 N N . GLU A 1 466 ? -39.373 4.819 48.371 1.00 85.94 466 GLU A N 1
ATOM 3466 C CA . GLU A 1 466 ? -40.275 4.574 47.247 1.00 85.94 466 GLU A CA 1
ATOM 3467 C C . GLU A 1 466 ? -41.383 5.641 47.166 1.00 85.94 466 GLU A C 1
ATOM 3469 O O . GLU A 1 466 ? -41.837 6.157 48.195 1.00 85.94 466 GLU A O 1
ATOM 3474 N N . PRO A 1 467 ? -41.852 5.982 45.951 1.00 83.06 467 PRO A N 1
ATOM 3475 C CA . PRO A 1 467 ? -42.946 6.923 45.781 1.00 83.06 467 PRO A CA 1
ATOM 3476 C C . PRO A 1 467 ? -44.192 6.472 46.543 1.00 83.06 467 PRO A C 1
ATOM 3478 O O . PRO A 1 467 ? -44.703 5.376 46.322 1.00 83.06 467 PRO A O 1
ATOM 3481 N N . THR A 1 468 ? -44.731 7.347 47.387 1.00 86.81 468 THR A N 1
ATOM 3482 C CA . THR A 1 468 ? -45.973 7.082 48.124 1.00 86.81 468 THR A CA 1
ATOM 3483 C C . THR A 1 468 ? -47.103 7.964 47.607 1.00 86.81 468 THR A C 1
ATOM 3485 O O . THR A 1 468 ? -46.879 9.075 47.123 1.00 86.81 468 THR A O 1
ATOM 3488 N N . ILE A 1 469 ? -48.336 7.457 47.673 1.00 84.25 469 ILE A N 1
ATOM 3489 C CA . ILE A 1 469 ? -49.551 8.217 47.359 1.00 84.25 469 ILE A CA 1
ATOM 3490 C C . ILE A 1 469 ? -50.265 8.514 48.677 1.00 84.25 469 ILE A C 1
ATOM 3492 O O . ILE A 1 469 ? -50.544 7.592 49.442 1.00 84.25 469 ILE A O 1
ATOM 3496 N N . GLY A 1 470 ? -50.565 9.786 48.935 1.00 82.00 470 GLY A N 1
ATOM 3497 C CA . GLY A 1 470 ? -51.235 10.226 50.160 1.00 82.00 470 GLY A CA 1
ATOM 3498 C C . GLY A 1 470 ? -52.165 11.425 49.942 1.00 82.00 470 GLY A C 1
ATOM 3499 O O . GLY A 1 470 ? -52.166 12.010 48.859 1.00 82.00 470 GLY A O 1
ATOM 3500 N N . PRO A 1 471 ? -52.982 11.793 50.943 1.00 74.31 471 PRO A N 1
ATOM 3501 C CA . PRO A 1 471 ? -53.852 12.967 50.878 1.00 74.31 471 PRO A CA 1
ATOM 3502 C C . PRO A 1 471 ? -53.037 14.273 50.905 1.00 74.31 471 PRO A C 1
ATOM 3504 O O . PRO A 1 471 ? -52.073 14.396 51.660 1.00 74.31 471 PRO A O 1
ATOM 3507 N N . GLY A 1 472 ? -53.434 15.269 50.105 1.00 64.69 472 GLY A N 1
ATOM 3508 C CA . GLY A 1 472 ? -52.689 16.524 49.912 1.00 64.69 472 GLY A CA 1
ATOM 3509 C C . GLY A 1 472 ? -52.580 17.462 51.127 1.00 64.69 472 GLY A C 1
ATOM 3510 O O . GLY A 1 472 ? -51.845 18.441 51.056 1.00 64.69 472 GLY A O 1
ATOM 3511 N N . GLU A 1 473 ? -53.269 17.184 52.239 1.00 56.62 473 GLU A N 1
ATOM 3512 C CA . GLU A 1 473 ? -53.398 18.101 53.388 1.00 56.62 473 GLU A CA 1
ATOM 3513 C C . GLU A 1 473 ? -52.363 17.908 54.522 1.00 56.62 473 GLU A C 1
ATOM 3515 O O . GLU A 1 473 ? -52.422 18.625 55.516 1.00 56.62 473 GLU A O 1
ATOM 3520 N N . GLN A 1 474 ? -51.395 16.984 54.415 1.00 52.50 474 GLN A N 1
ATOM 3521 C CA . GLN A 1 474 ? -50.530 16.601 55.556 1.00 52.50 474 GLN A CA 1
ATOM 3522 C C . GLN A 1 474 ? -49.017 16.867 55.428 1.00 52.50 474 GLN A C 1
ATOM 3524 O O . GLN A 1 474 ? -48.241 16.307 56.199 1.00 52.50 474 GLN A O 1
ATOM 3529 N N . ILE A 1 475 ? -48.550 17.731 54.523 1.00 52.59 475 ILE A N 1
ATOM 3530 C CA . ILE A 1 475 ? -47.100 17.969 54.376 1.00 52.59 475 ILE A CA 1
ATOM 3531 C C . ILE A 1 475 ? -46.727 19.356 54.909 1.00 52.59 475 ILE A C 1
ATOM 3533 O O . ILE A 1 475 ? -46.609 20.326 54.165 1.00 52.59 475 ILE A O 1
ATOM 3537 N N . THR A 1 476 ? -46.530 19.452 56.226 1.00 48.81 476 THR A N 1
ATOM 3538 C CA . THR A 1 476 ? -45.713 20.520 56.823 1.00 48.81 476 THR A CA 1
ATOM 3539 C C . THR A 1 476 ? -44.244 20.280 56.460 1.00 48.81 476 THR A C 1
ATOM 3541 O O . THR A 1 476 ? -43.765 19.163 56.667 1.00 48.81 476 THR A O 1
ATOM 3544 N N . PRO A 1 477 ? -43.505 21.284 55.953 1.00 41.31 477 PRO A N 1
ATOM 3545 C CA . PRO A 1 477 ? -42.081 21.128 55.699 1.00 41.31 477 PRO A CA 1
ATOM 3546 C C . PRO A 1 477 ? -41.360 20.898 57.029 1.00 41.31 477 PRO A C 1
ATOM 3548 O O . PRO A 1 477 ? -41.472 21.705 57.952 1.00 41.31 477 PRO A O 1
ATOM 3551 N N . SER A 1 478 ? -40.637 19.784 57.133 1.00 38.41 478 SER A N 1
ATOM 3552 C CA . SER A 1 478 ? -39.668 19.575 58.207 1.00 38.41 478 SER A CA 1
ATOM 3553 C C . SER A 1 478 ? -38.575 20.632 58.065 1.00 38.41 478 SER A C 1
ATOM 3555 O O . SER A 1 478 ? -37.956 20.729 57.010 1.00 38.41 478 SER A O 1
ATOM 3557 N N . ALA A 1 479 ? -38.358 21.436 59.105 1.00 37.34 479 ALA A N 1
ATOM 3558 C CA . ALA A 1 479 ? -37.187 22.296 59.198 1.00 37.34 479 ALA A CA 1
ATOM 3559 C C . ALA A 1 479 ? -35.943 21.416 59.399 1.00 37.34 479 ALA A C 1
ATOM 3561 O O . ALA A 1 479 ? -35.906 20.623 60.343 1.00 37.34 479 ALA A O 1
ATOM 3562 N N . GLY A 1 480 ? -34.962 21.550 58.509 1.00 33.88 480 GLY A N 1
ATOM 3563 C CA . GLY A 1 480 ? -33.695 20.819 58.521 1.00 33.88 480 GLY A CA 1
ATOM 3564 C C . GLY A 1 480 ? -33.077 20.816 57.143 1.00 33.88 480 GLY A C 1
ATOM 3565 O O . GLY A 1 480 ? -33.370 19.848 56.412 1.00 33.88 480 GLY A O 1
#